Protein AF-0000000066234781 (afdb_homodimer)

Nearest PDB structures (foldseek):
  2a4m-assembly2_B  TM=9.662E-01  e=2.677E-35  Deinococcus radiodurans
  6ncr-assembly3_A  TM=9.501E-01  e=2.831E-29  Chlamydia trachomatis D/UW-3/CX
  6ncr-assembly3_B  TM=9.516E-01  e=2.511E-28  Chlamydia trachomatis D/UW-3/CX
  2g36-assembly1_A-2  TM=9.716E-01  e=1.708E-26  Thermotoga maritima
  8i2j-assembly1_A  TM=8.730E-01  e=7.544E-21  Escherichia coli K-12

Secondary structure (DSSP, 8-state):
-PPEEEEEEE--SS--BHHHIIIIIHHHHHHHHHSSEEEEEEE-HHHHTTTTTT-HHHHHHHHHHHHHHHHHHT--TTTEEEEEGGG-THHHHHHHHHHTTSBHHHHHT-HHHHHHHHHHT-TT--BHHHHTHHHHHHHHHHHTT-SEEE--GGGHHHHHHHHHHHHHHHHHHTS--S---EEE--TT--S-PPPTTS-SS--TTTT---BTT--HHHHHHHHHT----TT--STTS----TT-HHHHHHHHH---HHHHHHHHHHHHHS---HHHHHHHHHHHHHHHHHHHHHHHHHHHTTHHHHHHHHHHHHHHHHHHHHHHHHHHHHHHT---STTT-/-PPEEEEEEE--SS--BHHHIIIIIHHHHHHHHHSSEEEEEEE-HHHHTTTTTT-HHHHHHHHHHHHHHHHHHT--TTTEEEEEGGG-THHHHHHHHHHTTSBHHHHHT-HHHHHHHHHHT-TT--BHHHHTHHHHHHHHHHHTT-SEEE--GGGHHHHHHHHHHHHHHHHHHTS--S---EEE--TT--S-PPPTTS-SS--TTTT---BTT--HHHHHHHHHT----TT--STTS----TT-HHHHHHHHH---HHHHHHHHHHHHHS---HHHHHHHHHHHHHHHHHHHHHHHHHHHTTHHHHHHHHHHHHHHHHHHHHHHHHHHHHHHT---STTT-

Structure (mmCIF, N/CA/C/O backbone):
data_AF-0000000066234781-model_v1
#
loop_
_entity.id
_entity.type
_entity.pdbx_description
1 polymer 'Tryptophan--tRNA ligase'
#
loop_
_atom_site.group_PDB
_atom_site.id
_atom_site.type_symbol
_atom_site.label_atom_id
_atom_site.label_alt_id
_atom_site.label_comp_id
_atom_site.label_asym_id
_atom_site.label_entity_id
_atom_site.label_seq_id
_atom_site.pdbx_PDB_ins_code
_atom_site.Cartn_x
_atom_site.Cartn_y
_atom_site.Cartn_z
_atom_site.occupancy
_atom_site.B_iso_or_equiv
_atom_site.auth_seq_id
_atom_site.auth_comp_id
_atom_site.auth_asym_id
_atom_site.auth_atom_id
_atom_site.pdbx_PDB_model_num
ATOM 1 N N . MET A 1 1 ? 27.078 -23.547 5.762 1 50.25 1 MET A N 1
ATOM 2 C CA . MET A 1 1 ? 26.906 -22.266 5.082 1 50.25 1 MET A CA 1
ATOM 3 C C . MET A 1 1 ? 25.453 -21.812 5.125 1 50.25 1 MET A C 1
ATOM 5 O O . MET A 1 1 ? 24.547 -22.641 5.211 1 50.25 1 MET A O 1
ATOM 9 N N . ALA A 1 2 ? 25.109 -20.609 5.211 1 68.81 2 ALA A N 1
ATOM 10 C CA . ALA A 1 2 ? 23.734 -20.125 5.32 1 68.81 2 ALA A CA 1
ATOM 11 C C . ALA A 1 2 ? 22.938 -20.469 4.059 1 68.81 2 ALA A C 1
ATOM 13 O O . ALA A 1 2 ? 23.406 -20.25 2.941 1 68.81 2 ALA A O 1
ATOM 14 N N . LYS A 1 3 ? 21.859 -21.234 4.184 1 88.25 3 LYS A N 1
ATOM 15 C CA . LYS A 1 3 ? 21.016 -21.625 3.055 1 88.25 3 LYS A CA 1
ATOM 16 C C . LYS A 1 3 ? 20.547 -20.406 2.264 1 88.25 3 LYS A C 1
ATOM 18 O O . LYS A 1 3 ? 20.281 -19.359 2.842 1 88.25 3 LYS A O 1
ATOM 23 N N . GLU A 1 4 ? 20.609 -20.672 0.911 1 95.69 4 GLU A N 1
ATOM 24 C CA . GLU A 1 4 ? 19.969 -19.672 0.074 1 95.69 4 GLU A CA 1
ATOM 25 C C . GLU A 1 4 ? 18.453 -19.641 0.309 1 95.69 4 GLU A C 1
ATOM 27 O O . GLU A 1 4 ? 17.859 -20.656 0.686 1 95.69 4 GLU A O 1
ATOM 32 N N . ILE A 1 5 ? 17.875 -18.5 0.229 1 98.44 5 ILE A N 1
ATOM 33 C CA . ILE A 1 5 ? 16.453 -18.344 0.484 1 98.44 5 ILE A CA 1
ATOM 34 C C . ILE A 1 5 ? 15.703 -18.188 -0.838 1 98.44 5 ILE A C 1
ATOM 36 O O . ILE A 1 5 ? 16.031 -17.312 -1.642 1 98.44 5 ILE A O 1
ATOM 40 N N . ILE A 1 6 ? 14.719 -19.047 -1.061 1 98 6 ILE A N 1
ATOM 41 C CA . ILE A 1 6 ? 13.93 -19.031 -2.287 1 98 6 ILE A CA 1
ATOM 42 C C . ILE A 1 6 ? 12.531 -18.469 -1.993 1 98 6 ILE A C 1
ATOM 44 O O . ILE A 1 6 ? 11.938 -18.797 -0.966 1 98 6 ILE A O 1
ATOM 48 N N . LEU A 1 7 ? 12.086 -17.594 -2.828 1 98.56 7 LEU A N 1
ATOM 49 C CA . LEU A 1 7 ? 10.68 -17.234 -2.877 1 98.56 7 LEU A CA 1
ATOM 50 C C . LEU A 1 7 ? 10.086 -17.531 -4.254 1 98.56 7 LEU A C 1
ATOM 52 O O . LEU A 1 7 ? 10.664 -17.156 -5.273 1 98.56 7 LEU A O 1
ATOM 56 N N . THR A 1 8 ? 9.047 -18.188 -4.305 1 97.56 8 THR A N 1
ATOM 57 C CA . THR A 1 8 ? 8.266 -18.469 -5.508 1 97.56 8 THR A CA 1
ATOM 58 C C . THR A 1 8 ? 6.781 -18.578 -5.18 1 97.56 8 THR A C 1
ATOM 60 O O . THR A 1 8 ? 6.387 -18.469 -4.02 1 97.56 8 THR A O 1
ATOM 63 N N . GLY A 1 9 ? 5.949 -18.656 -6.145 1 97.12 9 GLY A N 1
ATOM 64 C CA . GLY A 1 9 ? 4.523 -18.734 -5.863 1 97.12 9 GLY A CA 1
ATOM 65 C C . GLY A 1 9 ? 3.66 -18.594 -7.102 1 97.12 9 GLY A C 1
ATOM 66 O O . GLY A 1 9 ? 4.172 -18.547 -8.219 1 97.12 9 GLY A O 1
ATOM 67 N N . ASP A 1 10 ? 2.365 -18.656 -6.938 1 97.31 10 ASP A N 1
ATOM 68 C CA . ASP A 1 10 ? 1.364 -18.531 -7.992 1 97.31 10 ASP A CA 1
ATOM 69 C C . ASP A 1 10 ? 0.168 -17.703 -7.52 1 97.31 10 ASP A C 1
ATOM 71 O O . ASP A 1 10 ? -0.161 -17.703 -6.332 1 97.31 10 ASP A O 1
ATOM 75 N N . ARG A 1 11 ? -0.404 -16.969 -8.414 1 96.81 11 ARG A N 1
ATOM 76 C CA . ARG A 1 11 ? -1.717 -16.391 -8.156 1 96.81 11 ARG A CA 1
ATOM 77 C C . ARG A 1 11 ? -2.801 -17.453 -8.164 1 96.81 11 ARG A C 1
ATOM 79 O O . ARG A 1 11 ? -2.803 -18.328 -9.031 1 96.81 11 ARG A O 1
ATOM 86 N N . PRO A 1 12 ? -3.688 -17.422 -7.207 1 97.44 12 PRO A N 1
ATOM 87 C CA . PRO A 1 12 ? -4.777 -18.391 -7.191 1 97.44 12 PRO A CA 1
ATOM 88 C C . PRO A 1 12 ? -5.945 -18 -8.086 1 97.44 12 PRO A C 1
ATOM 90 O O . PRO A 1 12 ? -6.961 -17.5 -7.598 1 97.44 12 PRO A O 1
ATOM 93 N N . THR A 1 13 ? -5.836 -18.234 -9.352 1 93.62 13 THR A N 1
ATOM 94 C CA . THR A 1 13 ? -6.891 -17.859 -10.281 1 93.62 13 THR A CA 1
ATOM 95 C C . THR A 1 13 ? -7.535 -19.109 -10.898 1 93.62 13 THR A C 1
ATOM 97 O O . THR A 1 13 ? -8.32 -19 -11.836 1 93.62 13 THR A O 1
ATOM 100 N N . GLY A 1 14 ? -7.184 -20.25 -10.414 1 92.25 14 GLY A N 1
ATOM 101 C CA . GLY A 1 14 ? -7.703 -21.531 -10.867 1 92.25 14 GLY A CA 1
ATOM 102 C C . GLY A 1 14 ? -6.773 -22.703 -10.57 1 92.25 14 GLY A C 1
ATOM 103 O O . GLY A 1 14 ? -5.688 -22.5 -10.016 1 92.25 14 GLY A O 1
ATOM 104 N N . LYS A 1 15 ? -7.191 -23.875 -10.992 1 95 15 LYS A N 1
ATOM 105 C CA . LYS A 1 15 ? -6.367 -25.078 -10.859 1 95 15 LYS A CA 1
ATOM 106 C C . LYS A 1 15 ? -5.082 -24.953 -11.672 1 95 15 LYS A C 1
ATOM 108 O O . LYS A 1 15 ? -5.074 -24.328 -12.734 1 95 15 LYS A O 1
ATOM 113 N N . LEU A 1 16 ? -4.094 -25.531 -11.117 1 96.75 16 LEU A N 1
ATOM 114 C CA . LEU A 1 16 ? -2.84 -25.547 -11.867 1 96.75 16 LEU A CA 1
ATOM 115 C C . LEU A 1 16 ? -2.83 -26.672 -12.891 1 96.75 16 LEU A C 1
ATOM 117 O O . LEU A 1 16 ? -3.439 -27.719 -12.672 1 96.75 16 LEU A O 1
ATOM 121 N N . HIS A 1 17 ? -2.273 -26.406 -14 1 96.25 17 HIS A N 1
ATOM 122 C CA . HIS A 1 17 ? -2.24 -27.375 -15.094 1 96.25 17 HIS A CA 1
ATOM 123 C C . HIS A 1 17 ? -0.82 -27.875 -15.344 1 96.25 17 HIS A C 1
ATOM 125 O O . HIS A 1 17 ? 0.113 -27.484 -14.641 1 96.25 17 HIS A O 1
ATOM 131 N N . ILE A 1 18 ? -0.655 -28.734 -16.297 1 95.12 18 ILE A N 1
ATOM 132 C CA . ILE A 1 18 ? 0.6 -29.438 -16.578 1 95.12 18 ILE A CA 1
ATOM 133 C C . ILE A 1 18 ? 1.666 -28.438 -17 1 95.12 18 ILE A C 1
ATOM 135 O O . ILE A 1 18 ? 2.861 -28.656 -16.797 1 95.12 18 ILE A O 1
ATOM 139 N N . GLY A 1 19 ? 1.246 -27.281 -17.609 1 92.5 19 GLY A N 1
ATOM 140 C CA . GLY A 1 19 ? 2.188 -26.219 -17.906 1 92.5 19 GLY A CA 1
ATOM 141 C C . GLY A 1 19 ? 2.859 -25.656 -16.656 1 92.5 19 GLY A C 1
ATOM 142 O O . GLY A 1 19 ? 4.07 -25.438 -16.656 1 92.5 19 GLY A O 1
ATOM 143 N N . HIS A 1 20 ? 2.102 -25.422 -15.602 1 94.12 20 HIS A N 1
ATOM 144 C CA . HIS A 1 20 ? 2.672 -25 -14.328 1 94.12 20 HIS A CA 1
ATOM 145 C C . HIS A 1 20 ? 3.627 -26.062 -13.781 1 94.12 20 HIS A C 1
ATOM 147 O O . HIS A 1 20 ? 4.68 -25.734 -13.234 1 94.12 20 HIS A O 1
ATOM 153 N N . TYR A 1 21 ? 3.207 -27.25 -13.969 1 95.19 21 TYR A N 1
ATOM 154 C CA . TYR A 1 21 ? 3.957 -28.375 -13.43 1 95.19 21 TYR A CA 1
ATOM 155 C C . TYR A 1 21 ? 5.359 -28.438 -14.023 1 95.19 21 TYR A C 1
ATOM 157 O O . TYR A 1 21 ? 6.352 -28.406 -13.297 1 95.19 21 TYR A O 1
ATOM 165 N N . VAL A 1 22 ? 5.418 -28.453 -15.289 1 92.06 22 VAL A N 1
ATOM 166 C CA . VAL A 1 22 ? 6.695 -28.609 -15.984 1 92.06 22 VAL A CA 1
ATOM 167 C C . VAL A 1 22 ? 7.48 -27.297 -15.898 1 92.06 22 VAL A C 1
ATOM 169 O O . VAL A 1 22 ? 8.711 -27.312 -15.852 1 92.06 22 VAL A O 1
ATOM 172 N N . GLY A 1 23 ? 6.777 -26.203 -15.828 1 90.44 23 GLY A N 1
ATOM 173 C CA . GLY A 1 23 ? 7.426 -24.9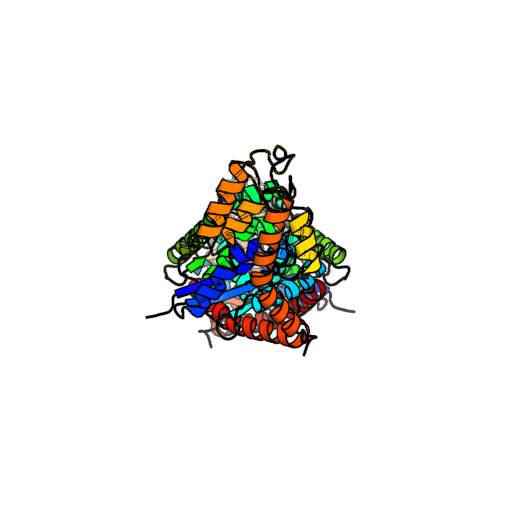06 -15.867 1 90.44 23 GLY A CA 1
ATOM 174 C C . GLY A 1 23 ? 7.992 -24.484 -14.531 1 90.44 23 GLY A C 1
ATOM 175 O O . GLY A 1 23 ? 8.961 -23.719 -14.477 1 90.44 23 GLY A O 1
ATOM 176 N N . SER A 1 24 ? 7.383 -24.969 -13.43 1 93.31 24 SER A N 1
ATOM 177 C CA . SER A 1 24 ? 7.805 -24.375 -12.164 1 93.31 24 SER A CA 1
ATOM 178 C C . SER A 1 24 ? 7.664 -25.375 -11.023 1 93.31 24 SER A C 1
ATOM 180 O O . SER A 1 24 ? 8.586 -25.531 -10.211 1 93.31 24 SER A O 1
ATOM 182 N N . LEU A 1 25 ? 6.605 -26.094 -10.906 1 96.44 25 LEU A N 1
ATOM 183 C CA . LEU A 1 25 ? 6.266 -26.859 -9.719 1 96.44 25 LEU A CA 1
ATOM 184 C C . LEU A 1 25 ? 7.25 -28.016 -9.523 1 96.44 25 LEU A C 1
ATOM 186 O O . LEU A 1 25 ? 7.68 -28.281 -8.398 1 96.44 25 LEU A O 1
ATOM 190 N N . LYS A 1 26 ? 7.562 -28.719 -10.617 1 94.19 26 LYS A N 1
ATOM 191 C CA . LYS A 1 26 ? 8.531 -29.812 -10.523 1 94.19 26 LYS A CA 1
ATOM 192 C C . LYS A 1 26 ? 9.859 -29.328 -9.945 1 94.19 26 LYS A C 1
ATOM 194 O O . LYS A 1 26 ? 10.477 -30 -9.125 1 94.19 26 LYS A O 1
ATOM 199 N N . ASN A 1 27 ? 10.242 -28.203 -10.414 1 93.69 27 ASN A N 1
ATOM 200 C CA . ASN A 1 27 ? 11.492 -27.609 -9.945 1 93.69 27 ASN A CA 1
ATOM 201 C C . ASN A 1 27 ? 11.414 -27.219 -8.469 1 93.69 27 ASN A C 1
ATOM 203 O O . ASN A 1 27 ? 12.398 -27.375 -7.734 1 93.69 27 ASN A O 1
ATOM 207 N N . ARG A 1 28 ? 10.305 -26.703 -8.008 1 96.5 28 ARG A N 1
ATOM 208 C CA . ARG A 1 28 ? 10.133 -26.359 -6.602 1 96.5 28 ARG A CA 1
ATOM 209 C C . ARG A 1 28 ? 10.359 -27.578 -5.711 1 96.5 28 ARG A C 1
ATOM 211 O O . ARG A 1 28 ? 11.008 -27.484 -4.668 1 96.5 28 ARG A O 1
ATOM 218 N N . VAL A 1 29 ? 9.805 -28.703 -6.148 1 97.25 29 VAL A N 1
ATOM 219 C CA . VAL A 1 29 ? 9.953 -29.938 -5.395 1 97.25 29 VAL A CA 1
ATOM 220 C C . VAL A 1 29 ? 11.422 -30.359 -5.363 1 97.25 29 VAL A C 1
ATOM 222 O O . VAL A 1 29 ? 11.938 -30.75 -4.312 1 97.25 29 VAL A O 1
ATOM 225 N N . GLN A 1 30 ? 12.102 -30.25 -6.523 1 95.5 30 GLN A N 1
ATOM 226 C CA . GLN A 1 30 ? 13.516 -30.609 -6.598 1 95.5 30 GLN A CA 1
ATOM 227 C C . GLN A 1 30 ? 14.352 -29.719 -5.676 1 95.5 30 GLN A C 1
ATOM 229 O O . GLN A 1 30 ? 15.219 -30.203 -4.953 1 95.5 30 GLN A O 1
ATOM 234 N N . LEU A 1 31 ? 14.078 -28.453 -5.668 1 95.06 31 LEU A N 1
ATOM 235 C CA . LEU A 1 31 ? 14.844 -27.5 -4.875 1 95.06 31 LEU A CA 1
ATOM 236 C C . LEU A 1 31 ? 14.648 -27.75 -3.383 1 95.06 31 LEU A C 1
ATOM 238 O O . LEU A 1 31 ? 15.602 -27.719 -2.611 1 95.06 31 LEU A O 1
ATOM 242 N N . GLN A 1 32 ? 13.367 -27.969 -2.941 1 96.31 32 GLN A N 1
ATOM 243 C CA . GLN A 1 32 ? 13.133 -28.219 -1.524 1 96.31 32 GLN A CA 1
ATOM 244 C C . GLN A 1 32 ? 13.836 -29.5 -1.069 1 96.31 32 GLN A C 1
ATOM 246 O O . GLN A 1 32 ? 14.266 -29.609 0.081 1 96.31 32 GLN A O 1
ATOM 251 N N . ASN A 1 33 ? 13.992 -30.5 -1.95 1 96.94 33 ASN A N 1
ATOM 252 C CA . ASN A 1 33 ? 14.57 -31.797 -1.601 1 96.94 33 ASN A CA 1
ATOM 253 C C . ASN A 1 33 ? 16.094 -31.75 -1.645 1 96.94 33 ASN A C 1
ATOM 255 O O . ASN A 1 33 ? 16.766 -32.656 -1.134 1 96.94 33 ASN A O 1
ATOM 259 N N . SER A 1 34 ? 16.656 -30.75 -2.311 1 95.56 34 SER A N 1
ATOM 260 C CA . SER A 1 34 ? 18.109 -30.609 -2.346 1 95.56 34 SER A CA 1
ATOM 261 C C . SER A 1 34 ? 18.672 -30.328 -0.958 1 95.56 34 SER A C 1
ATOM 263 O O . SER A 1 34 ? 19.844 -30.625 -0.682 1 95.56 34 SER A O 1
ATOM 265 N N . GLY A 1 35 ? 17.906 -29.656 -0.086 1 93.75 35 GLY A N 1
ATOM 266 C CA . GLY A 1 35 ? 18.328 -29.281 1.249 1 93.75 35 GLY A CA 1
ATOM 267 C C . GLY A 1 35 ? 19.188 -28.031 1.267 1 93.75 35 GLY A C 1
ATOM 268 O O . GLY A 1 35 ? 19.578 -27.547 2.334 1 93.75 35 GLY A O 1
ATOM 269 N N . ASP A 1 36 ? 19.344 -27.453 0.134 1 94.62 36 ASP A N 1
ATOM 270 C CA . ASP A 1 36 ? 20.25 -26.328 -0.003 1 94.62 36 ASP A CA 1
ATOM 271 C C . ASP A 1 36 ? 19.516 -25 0.201 1 94.62 36 ASP A C 1
ATOM 273 O O . ASP A 1 36 ? 20.141 -23.953 0.389 1 94.62 36 ASP A O 1
ATOM 277 N N . TYR A 1 37 ? 18.203 -25.125 0.242 1 96.56 37 TYR A N 1
ATOM 278 C CA . TYR A 1 37 ? 17.438 -23.891 0.219 1 96.56 37 TYR A CA 1
ATOM 279 C C . TYR A 1 37 ? 16.422 -23.859 1.364 1 96.56 37 TYR A C 1
ATOM 281 O O . TYR A 1 37 ? 15.914 -24.906 1.782 1 96.56 37 TYR A O 1
ATOM 289 N N . ARG A 1 38 ? 16.25 -22.688 2.004 1 97.56 38 ARG A N 1
ATOM 290 C CA . ARG A 1 38 ? 15.023 -22.359 2.715 1 97.56 38 ARG A CA 1
ATOM 291 C C . ARG A 1 38 ? 13.961 -21.828 1.756 1 97.56 38 ARG A C 1
ATOM 293 O O . ARG A 1 38 ? 14.148 -20.797 1.128 1 97.56 38 ARG A O 1
ATOM 300 N N . SER A 1 39 ? 12.859 -22.516 1.641 1 98.12 39 SER A N 1
ATOM 301 C CA . SER A 1 39 ? 11.922 -22.219 0.562 1 98.12 39 SER A CA 1
ATOM 302 C C . SER A 1 39 ? 10.625 -21.625 1.104 1 98.12 39 SER A C 1
ATOM 304 O O . SER A 1 39 ? 10.016 -22.203 2.014 1 98.12 39 SER A O 1
ATOM 306 N N . PHE A 1 40 ? 10.25 -20.516 0.586 1 98.81 40 PHE A N 1
ATOM 307 C CA . PHE A 1 40 ? 8.93 -19.938 0.758 1 98.81 40 PHE A CA 1
ATOM 308 C C . PHE A 1 40 ? 8.117 -20.047 -0.528 1 98.81 40 PHE A C 1
ATOM 310 O O . PHE A 1 40 ? 8.57 -19.625 -1.593 1 98.81 40 PHE A O 1
ATOM 317 N N . ILE A 1 41 ? 6.984 -20.625 -0.488 1 98.81 41 ILE A N 1
ATOM 318 C CA . ILE A 1 41 ? 6.074 -20.781 -1.618 1 98.81 41 ILE A CA 1
ATOM 319 C C . ILE A 1 41 ? 4.75 -20.078 -1.316 1 98.81 41 ILE A C 1
ATOM 321 O O . ILE A 1 41 ? 3.984 -20.516 -0.459 1 98.81 41 ILE A O 1
ATOM 325 N N . MET A 1 42 ? 4.48 -19.062 -2.07 1 98.81 42 MET A N 1
ATOM 326 C CA . MET A 1 42 ? 3.402 -18.141 -1.721 1 98.81 42 MET A CA 1
ATOM 327 C C . MET A 1 42 ? 2.207 -18.312 -2.646 1 98.81 42 MET A C 1
ATOM 329 O O . MET A 1 42 ? 2.367 -18.422 -3.865 1 98.81 42 MET A O 1
ATOM 333 N N . ILE A 1 43 ? 1.044 -18.484 -2.066 1 98.75 43 ILE A N 1
ATOM 334 C CA . ILE A 1 43 ? -0.187 -18.266 -2.818 1 98.75 43 ILE A CA 1
ATOM 335 C C . ILE A 1 43 ? -0.545 -16.781 -2.795 1 98.75 43 ILE A C 1
ATOM 337 O O . ILE A 1 43 ? -0.918 -16.234 -1.75 1 98.75 43 ILE A O 1
ATOM 341 N N . ALA A 1 44 ? -0.396 -16.141 -3.93 1 98.5 44 ALA A N 1
ATOM 342 C CA . ALA A 1 44 ? -0.445 -14.68 -4.039 1 98.5 44 ALA A CA 1
ATOM 343 C C . ALA A 1 44 ? -1.875 -14.195 -4.262 1 98.5 44 ALA A C 1
ATOM 345 O O . ALA A 1 44 ? -2.178 -13.578 -5.289 1 98.5 44 ALA A O 1
ATOM 346 N N . ASP A 1 45 ? -2.734 -14.43 -3.262 1 98.06 45 ASP A N 1
ATOM 347 C CA . ASP A 1 45 ? -4.152 -14.094 -3.365 1 98.06 45 ASP A CA 1
ATOM 348 C C . ASP A 1 45 ? -4.359 -12.586 -3.449 1 98.06 45 ASP A C 1
ATOM 350 O O . ASP A 1 45 ? -5.242 -12.109 -4.168 1 98.06 45 ASP A O 1
ATOM 354 N N . GLN A 1 46 ? -3.578 -11.797 -2.771 1 97.38 46 GLN A N 1
ATOM 355 C CA . GLN A 1 46 ? -3.697 -10.344 -2.854 1 97.38 46 GLN A CA 1
ATOM 356 C C . GLN A 1 46 ? -3.381 -9.844 -4.258 1 97.38 46 GLN A C 1
ATOM 358 O O . GLN A 1 46 ? -4.055 -8.945 -4.773 1 97.38 46 GLN A O 1
ATOM 363 N N . GLN A 1 47 ? -2.307 -10.352 -4.789 1 97.25 47 GLN A N 1
ATOM 364 C CA . GLN A 1 47 ? -1.99 -9.977 -6.16 1 97.25 47 GLN A CA 1
ATOM 365 C C . GLN A 1 47 ? -3.117 -10.359 -7.113 1 97.25 47 GLN A C 1
ATOM 367 O O . GLN A 1 47 ? -3.412 -9.633 -8.062 1 97.25 47 GLN A O 1
ATOM 372 N N . ALA A 1 48 ? -3.717 -11.562 -6.926 1 96.62 48 ALA A N 1
ATOM 373 C CA . ALA A 1 48 ? -4.82 -12.016 -7.773 1 96.62 48 ALA A CA 1
ATOM 374 C C . ALA A 1 48 ? -5.996 -11.039 -7.707 1 96.62 48 ALA A C 1
ATOM 376 O O . ALA A 1 48 ? -6.719 -10.867 -8.688 1 96.62 48 ALA A O 1
ATOM 377 N N . LEU A 1 49 ? -6.145 -10.359 -6.598 1 95.56 49 LEU A N 1
ATOM 378 C CA . LEU A 1 49 ? -7.258 -9.438 -6.395 1 95.56 49 LEU A CA 1
ATOM 379 C C . LEU A 1 49 ? -7.078 -8.18 -7.238 1 95.56 49 LEU A C 1
ATOM 381 O O . LEU A 1 49 ? -8.031 -7.434 -7.453 1 95.56 49 LEU A O 1
ATOM 385 N N . THR A 1 50 ? -5.828 -7.852 -7.727 1 93.75 50 THR A N 1
ATOM 386 C CA . THR A 1 50 ? -5.559 -6.625 -8.469 1 93.75 50 THR A CA 1
ATOM 387 C C . THR A 1 50 ? -6.344 -6.598 -9.781 1 93.75 50 THR A C 1
ATOM 389 O O . THR A 1 50 ? -6.664 -5.527 -10.297 1 93.75 50 THR A O 1
ATOM 392 N N . ASP A 1 51 ? -6.688 -7.773 -10.32 1 89.12 51 ASP A N 1
ATOM 393 C CA . ASP A 1 51 ? -7.473 -7.801 -11.547 1 89.12 51 ASP A CA 1
ATOM 394 C C . ASP A 1 51 ? -8.727 -8.656 -11.383 1 89.12 51 ASP A C 1
ATOM 396 O O . ASP A 1 51 ? -9.398 -8.984 -12.359 1 89.12 51 ASP A O 1
ATOM 400 N N . ASN A 1 52 ? -9.023 -9.125 -10.117 1 90.56 52 ASN A N 1
ATOM 401 C CA . ASN A 1 52 ? -10.227 -9.891 -9.82 1 90.56 52 ASN A CA 1
ATOM 402 C C . ASN A 1 52 ? -10.961 -9.328 -8.609 1 90.56 52 ASN A C 1
ATOM 404 O O . ASN A 1 52 ? -11.578 -10.07 -7.844 1 90.56 52 ASN A O 1
ATOM 408 N N . ALA A 1 53 ? -10.773 -8.086 -8.375 1 87.62 53 ALA A N 1
ATOM 409 C CA . ALA A 1 53 ? -11.359 -7.457 -7.195 1 87.62 53 ALA A CA 1
ATOM 410 C C . ALA A 1 53 ? -12.867 -7.656 -7.152 1 87.62 53 ALA A C 1
ATOM 412 O O . ALA A 1 53 ? -13.461 -7.727 -6.074 1 87.62 53 ALA A O 1
ATOM 413 N N . ARG A 1 54 ? -13.531 -7.824 -8.242 1 89.75 54 ARG A N 1
ATOM 414 C CA . ARG A 1 54 ? -14.984 -7.93 -8.312 1 89.75 54 ARG A CA 1
ATOM 415 C C . ARG A 1 54 ? -15.438 -9.383 -8.242 1 89.75 54 ARG A C 1
ATOM 417 O O . ARG A 1 54 ? -16.641 -9.672 -8.328 1 89.75 54 ARG A O 1
ATOM 424 N N . ASN A 1 55 ? -14.492 -10.234 -8.094 1 90.56 55 ASN A N 1
ATOM 425 C CA . ASN A 1 55 ? -14.797 -11.664 -7.996 1 90.56 55 ASN A CA 1
ATOM 426 C C . ASN A 1 55 ? -13.984 -12.336 -6.895 1 90.56 55 ASN A C 1
ATOM 428 O O . ASN A 1 55 ? -13.25 -13.297 -7.156 1 90.56 55 ASN A O 1
ATOM 432 N N . PRO A 1 56 ? -14.195 -11.875 -5.695 1 89.06 56 PRO A N 1
ATOM 433 C CA . PRO A 1 56 ? -13.375 -12.406 -4.598 1 89.06 56 PRO A CA 1
ATOM 434 C C . PRO A 1 56 ? -13.641 -13.891 -4.336 1 89.06 56 PRO A C 1
ATOM 436 O O . PRO A 1 56 ? -12.75 -14.609 -3.883 1 89.06 56 PRO A O 1
ATOM 439 N N . GLU A 1 57 ? -14.805 -14.336 -4.625 1 90.88 57 GLU A N 1
ATOM 440 C CA . GLU A 1 57 ? -15.141 -15.742 -4.438 1 90.88 57 GLU A CA 1
ATOM 441 C C . GLU A 1 57 ? -14.273 -16.641 -5.312 1 90.88 57 GLU A C 1
ATOM 443 O O . GLU A 1 57 ? -13.883 -17.734 -4.898 1 90.88 57 GLU A O 1
ATOM 448 N N . LYS A 1 58 ? -14.031 -16.141 -6.512 1 93.12 58 LYS A N 1
ATOM 449 C CA . LYS A 1 58 ? -13.141 -16.875 -7.406 1 93.12 58 LYS A CA 1
ATOM 450 C C . LYS A 1 58 ? -11.766 -17.078 -6.77 1 93.12 58 LYS A C 1
ATOM 452 O O . LYS A 1 58 ? -11.195 -18.172 -6.848 1 93.12 58 LYS A O 1
ATOM 457 N N . ILE A 1 59 ? -11.234 -16.078 -6.113 1 93.12 59 ILE A N 1
ATOM 458 C CA . ILE A 1 59 ? -9.914 -16.125 -5.5 1 93.12 59 ILE A CA 1
ATOM 459 C C . ILE A 1 59 ? -9.93 -17.109 -4.324 1 93.12 59 ILE A C 1
ATOM 461 O O . ILE A 1 59 ? -9.016 -17.922 -4.18 1 93.12 59 ILE A O 1
ATOM 465 N N . ARG A 1 60 ? -10.961 -17.078 -3.562 1 91.69 60 ARG A N 1
ATOM 466 C CA . ARG A 1 60 ? -11.07 -17.953 -2.41 1 91.69 60 ARG A CA 1
ATOM 467 C C . ARG A 1 60 ? -11.133 -19.422 -2.846 1 91.69 60 ARG A C 1
ATOM 469 O O . ARG A 1 60 ? -10.43 -20.266 -2.291 1 91.69 60 ARG A O 1
ATOM 476 N N . ASN A 1 61 ? -11.938 -19.688 -3.816 1 93.81 61 ASN A N 1
ATOM 477 C CA . ASN A 1 61 ? -12.07 -21.047 -4.332 1 93.81 61 ASN A CA 1
ATOM 478 C C . ASN A 1 61 ? -10.781 -21.531 -4.977 1 93.81 61 ASN A C 1
ATOM 480 O O . ASN A 1 61 ? -10.422 -22.703 -4.852 1 93.81 61 ASN A O 1
ATOM 484 N N . SER A 1 62 ? -10.172 -20.609 -5.617 1 96.88 62 SER A N 1
ATOM 485 C CA . SER A 1 62 ? -8.938 -20.969 -6.305 1 96.88 62 SER A CA 1
ATOM 486 C C . SER A 1 62 ? -7.797 -21.188 -5.316 1 96.88 62 SER A C 1
ATOM 488 O O . SER A 1 62 ? -6.871 -21.953 -5.594 1 96.88 62 SER A O 1
ATOM 490 N N . LEU A 1 63 ? -7.879 -20.547 -4.184 1 97.62 63 LEU A N 1
ATOM 491 C CA . LEU A 1 63 ? -6.832 -20.672 -3.18 1 97.62 63 LEU A CA 1
ATOM 492 C C . LEU A 1 63 ? -6.672 -22.125 -2.752 1 97.62 63 LEU A C 1
ATOM 494 O O . LEU A 1 63 ? -5.559 -22.656 -2.748 1 97.62 63 LEU A O 1
ATOM 498 N N . ILE A 1 64 ? -7.758 -22.797 -2.432 1 97 64 ILE A N 1
ATOM 499 C CA . ILE A 1 64 ? -7.719 -24.172 -1.959 1 97 64 ILE A CA 1
ATOM 500 C C . ILE A 1 64 ? -7.254 -25.094 -3.086 1 97 64 ILE A C 1
ATOM 502 O O . ILE A 1 64 ? -6.531 -26.062 -2.846 1 97 64 ILE A O 1
ATOM 506 N N . GLU A 1 65 ? -7.695 -24.797 -4.301 1 97.75 65 GLU A N 1
ATOM 507 C CA . GLU A 1 65 ? -7.289 -25.578 -5.457 1 97.75 65 GLU A CA 1
ATOM 508 C C . GLU A 1 65 ? -5.773 -25.531 -5.652 1 97.75 65 GLU A C 1
ATOM 510 O O . GLU A 1 65 ? -5.141 -26.562 -5.887 1 97.75 65 GLU A O 1
ATOM 515 N N . VAL A 1 66 ? -5.199 -24.344 -5.539 1 98.62 66 VAL A N 1
ATOM 516 C CA . VAL A 1 66 ? -3.76 -24.188 -5.711 1 98.62 66 VAL A CA 1
ATOM 517 C C . VAL A 1 66 ? -3.02 -24.875 -4.574 1 98.62 66 VAL A C 1
ATOM 519 O O . VAL A 1 66 ? -2.012 -25.562 -4.801 1 98.62 66 VAL A O 1
ATOM 522 N N . ALA A 1 67 ? -3.547 -24.734 -3.355 1 98.75 67 ALA A N 1
ATOM 523 C CA . ALA A 1 67 ? -2.938 -25.406 -2.213 1 98.75 67 ALA A CA 1
ATOM 524 C C . ALA A 1 67 ? -2.916 -26.922 -2.418 1 98.75 67 ALA A C 1
ATOM 526 O O . ALA A 1 67 ? -1.895 -27.578 -2.184 1 98.75 67 ALA A O 1
ATOM 527 N N . LEU A 1 68 ? -4.047 -27.453 -2.852 1 98.62 68 LEU A N 1
ATOM 528 C CA . LEU A 1 68 ? -4.145 -28.891 -3.117 1 98.62 68 LEU A CA 1
ATOM 529 C C . LEU A 1 68 ? -3.152 -29.297 -4.199 1 98.62 68 LEU A C 1
ATOM 531 O O . LEU A 1 68 ? -2.506 -30.344 -4.086 1 98.62 68 LEU A O 1
ATOM 535 N N . ASP A 1 69 ? -3.021 -28.5 -5.211 1 98.75 69 ASP A N 1
ATOM 536 C CA . ASP A 1 69 ? -2.088 -28.812 -6.293 1 98.75 69 ASP A CA 1
ATOM 537 C C . ASP A 1 69 ? -0.644 -28.766 -5.797 1 98.75 69 ASP A C 1
ATOM 539 O O . ASP A 1 69 ? 0.173 -29.609 -6.172 1 98.75 69 ASP A O 1
ATOM 543 N N . TYR A 1 70 ? -0.263 -27.734 -4.957 1 98.81 70 TYR A N 1
ATOM 544 C CA . TYR A 1 70 ? 1.061 -27.672 -4.348 1 98.81 70 TYR A CA 1
ATOM 545 C C . TYR A 1 70 ? 1.391 -28.953 -3.607 1 98.81 70 TYR A C 1
ATOM 547 O O . TYR A 1 70 ? 2.436 -29.562 -3.846 1 98.81 70 TYR A O 1
ATOM 555 N N . LEU A 1 71 ? 0.468 -29.359 -2.76 1 98.81 71 LEU A N 1
ATOM 556 C CA . LEU A 1 71 ? 0.689 -30.547 -1.95 1 98.81 71 LEU A CA 1
ATOM 557 C C . LEU A 1 71 ? 0.729 -31.797 -2.822 1 98.81 71 LEU A C 1
ATOM 559 O O . LEU A 1 71 ? 1.555 -32.688 -2.604 1 98.81 71 LEU A O 1
ATOM 563 N N . ALA A 1 72 ? -0.112 -31.859 -3.814 1 98.69 72 ALA A N 1
ATOM 564 C CA . ALA A 1 72 ? -0.26 -33 -4.691 1 98.69 72 ALA A CA 1
ATOM 565 C C . ALA A 1 72 ? 1.023 -33.281 -5.477 1 98.69 72 ALA A C 1
ATOM 567 O O . ALA A 1 72 ? 1.388 -34.438 -5.719 1 98.69 72 ALA A O 1
ATOM 568 N N . VAL A 1 73 ? 1.71 -32.219 -5.922 1 98.56 73 VAL A N 1
ATOM 569 C CA . VAL A 1 73 ? 2.895 -32.406 -6.754 1 98.56 73 VAL A CA 1
ATOM 570 C C . VAL A 1 73 ? 4.082 -32.812 -5.887 1 98.56 73 VAL A C 1
ATOM 572 O O . VAL A 1 73 ? 5.129 -33.219 -6.402 1 98.56 73 VAL A O 1
ATOM 575 N N . GLY A 1 74 ? 3.977 -32.625 -4.578 1 98.44 74 GLY A N 1
ATOM 576 C CA . GLY A 1 74 ? 5.023 -33.156 -3.701 1 98.44 74 GLY A CA 1
ATOM 577 C C . GLY A 1 74 ? 5.664 -32.062 -2.854 1 98.44 74 GLY A C 1
ATOM 578 O O . GLY A 1 74 ? 6.664 -32.312 -2.176 1 98.44 74 GLY A O 1
ATOM 579 N N . ILE A 1 75 ? 5.137 -30.844 -2.854 1 98.62 75 ILE A N 1
ATOM 580 C CA . ILE A 1 75 ? 5.625 -29.812 -1.944 1 98.62 75 ILE A CA 1
ATOM 581 C C . ILE A 1 75 ? 5.277 -30.188 -0.505 1 98.62 75 ILE A C 1
ATOM 583 O O . ILE A 1 75 ? 4.109 -30.422 -0.187 1 98.62 75 ILE A O 1
ATOM 587 N N . ASP A 1 76 ? 6.266 -30.297 0.273 1 98.5 76 ASP A N 1
ATOM 588 C CA . ASP A 1 76 ? 6.148 -30.75 1.655 1 98.5 76 ASP A CA 1
ATOM 589 C C . ASP A 1 76 ? 6.18 -29.562 2.625 1 98.5 76 ASP A C 1
ATOM 591 O O . ASP A 1 76 ? 7.211 -28.906 2.779 1 98.5 76 ASP A O 1
ATOM 595 N N . PRO A 1 77 ? 5.062 -29.344 3.334 1 98.38 77 PRO A N 1
ATOM 596 C CA . PRO A 1 77 ? 5 -28.188 4.246 1 98.38 77 PRO A CA 1
ATOM 597 C C . PRO A 1 77 ? 6.047 -28.266 5.355 1 98.38 77 PRO A C 1
ATOM 599 O O . PRO A 1 77 ? 6.312 -27.266 6.023 1 98.38 77 PRO A O 1
ATOM 602 N N . LEU A 1 78 ? 6.625 -29.359 5.582 1 97.81 78 LEU A N 1
ATOM 603 C CA . LEU A 1 78 ? 7.68 -29.5 6.578 1 97.81 78 LEU A CA 1
ATOM 604 C C . LEU A 1 78 ? 9.023 -29.062 6.008 1 97.81 78 LEU A C 1
ATOM 606 O O . LEU A 1 78 ? 9.961 -28.781 6.758 1 97.81 78 LEU A O 1
ATOM 610 N N . LYS A 1 79 ? 9.133 -29.031 4.707 1 97.81 79 LYS A N 1
ATOM 611 C CA . LYS A 1 79 ? 10.383 -28.656 4.047 1 97.81 79 LYS A CA 1
ATOM 612 C C . LYS A 1 79 ? 10.297 -27.25 3.461 1 97.81 79 LYS A C 1
ATOM 614 O O . LYS A 1 79 ? 11.312 -26.562 3.361 1 97.81 79 LYS A O 1
ATOM 619 N N . SER A 1 80 ? 9.148 -26.859 2.963 1 98.44 80 SER A N 1
ATOM 620 C CA . SER A 1 80 ? 8.883 -25.547 2.369 1 98.44 80 SER A CA 1
ATOM 621 C C . SER A 1 80 ? 7.734 -24.844 3.078 1 98.44 80 SER A C 1
ATOM 623 O O . SER A 1 80 ? 6.727 -25.469 3.414 1 98.44 80 SER A O 1
ATOM 625 N N . THR A 1 81 ? 7.898 -23.578 3.373 1 98.81 81 THR A N 1
ATOM 626 C CA . THR A 1 81 ? 6.832 -22.781 3.982 1 98.81 81 THR A CA 1
ATOM 627 C C . THR A 1 81 ? 5.82 -22.344 2.932 1 98.81 81 THR A C 1
ATOM 629 O O . THR A 1 81 ? 6.148 -21.547 2.043 1 98.81 81 THR A O 1
ATOM 632 N N . ILE A 1 82 ? 4.637 -22.891 2.955 1 98.88 82 ILE A N 1
ATOM 633 C CA . ILE A 1 82 ? 3.545 -22.469 2.086 1 98.88 82 ILE A CA 1
ATOM 634 C C . ILE A 1 82 ? 2.729 -21.375 2.779 1 98.88 82 ILE A C 1
ATOM 636 O O . ILE A 1 82 ? 2.215 -21.594 3.883 1 98.88 82 ILE A O 1
ATOM 640 N N . LEU A 1 83 ? 2.672 -20.25 2.168 1 98.88 83 LEU A N 1
ATOM 641 C CA . LEU A 1 83 ? 2.018 -19.125 2.828 1 98.88 83 LEU A CA 1
ATOM 642 C C . LEU A 1 83 ? 1.012 -18.453 1.898 1 98.88 83 LEU A C 1
ATOM 644 O O . LEU A 1 83 ? 1.081 -18.625 0.679 1 98.88 83 LEU A O 1
ATOM 648 N N . VAL A 1 84 ? 0.045 -17.75 2.498 1 98.81 84 VAL A N 1
ATOM 649 C CA . VAL A 1 84 ? -0.942 -16.953 1.778 1 98.81 84 VAL A CA 1
ATOM 650 C C . VAL A 1 84 ? -0.592 -15.477 1.894 1 98.81 84 VAL A C 1
ATOM 652 O O . VAL A 1 84 ? -0.411 -14.961 2.998 1 98.81 84 VAL A O 1
ATOM 655 N N . GLN A 1 85 ? -0.526 -14.812 0.835 1 98.81 85 GLN A N 1
ATOM 656 C CA . GLN A 1 85 ? -0.018 -13.453 0.73 1 98.81 85 GLN A CA 1
ATOM 657 C C . GLN A 1 85 ? -0.802 -12.5 1.632 1 98.81 85 GLN A C 1
ATOM 659 O O . GLN A 1 85 ? -0.213 -11.727 2.385 1 98.81 85 GLN A O 1
ATOM 664 N N . SER A 1 86 ? -2.133 -12.586 1.612 1 98.31 86 SER A N 1
ATOM 665 C CA . SER A 1 86 ? -2.99 -11.656 2.344 1 98.31 86 SER A CA 1
ATOM 666 C C . SER A 1 86 ? -2.863 -11.859 3.85 1 98.31 86 SER A C 1
ATOM 668 O O . SER A 1 86 ? -3.324 -11.023 4.633 1 98.31 86 SER A O 1
ATOM 670 N N . GLN A 1 87 ? -2.24 -12.938 4.254 1 98.38 87 GLN A N 1
ATOM 671 C CA . GLN A 1 87 ? -2.1 -13.242 5.672 1 98.38 87 GLN A CA 1
ATOM 672 C C . GLN A 1 87 ? -0.795 -12.672 6.227 1 98.38 87 GLN A C 1
ATOM 674 O O . GLN A 1 87 ? -0.483 -12.859 7.406 1 98.38 87 GLN A O 1
ATOM 679 N N . ILE A 1 88 ? -0.05 -11.977 5.441 1 98.69 88 ILE A N 1
ATOM 680 C CA . ILE A 1 88 ? 1.195 -11.32 5.828 1 98.69 88 ILE A CA 1
ATOM 681 C C . ILE A 1 88 ? 1.052 -9.812 5.68 1 98.69 88 ILE A C 1
ATOM 683 O O . ILE A 1 88 ? 1.562 -9.227 4.727 1 98.69 88 ILE A O 1
ATOM 687 N N . PRO A 1 89 ? 0.43 -9.164 6.629 1 98.06 89 PRO A N 1
ATOM 688 C CA . PRO A 1 89 ? 0.125 -7.734 6.5 1 98.06 89 PRO A CA 1
ATOM 689 C C . PRO A 1 89 ? 1.377 -6.875 6.344 1 98.06 89 PRO A C 1
ATOM 691 O O . PRO A 1 89 ? 1.306 -5.766 5.816 1 98.06 89 PRO A O 1
ATOM 694 N N . GLU A 1 90 ? 2.57 -7.371 6.801 1 98.75 90 GLU A N 1
ATOM 695 C CA . GLU A 1 90 ? 3.838 -6.652 6.688 1 98.75 90 GLU A CA 1
ATOM 696 C C . GLU A 1 90 ? 4.137 -6.289 5.238 1 98.75 90 GLU A C 1
ATOM 698 O O . GLU A 1 90 ? 4.777 -5.27 4.969 1 98.75 90 GLU A O 1
ATOM 703 N N . LEU A 1 91 ? 3.625 -7.098 4.273 1 98.88 91 LEU A N 1
ATOM 704 C CA . LEU A 1 91 ? 3.879 -6.883 2.852 1 98.88 91 LEU A CA 1
ATOM 705 C C . LEU A 1 91 ? 3.268 -5.566 2.383 1 98.88 91 LEU A C 1
ATOM 707 O O . LEU A 1 91 ? 3.85 -4.871 1.546 1 98.88 91 LEU A O 1
ATOM 711 N N . ASN A 1 92 ? 2.121 -5.227 2.93 1 98.81 92 ASN A N 1
ATOM 712 C CA . ASN A 1 92 ? 1.446 -3.992 2.541 1 98.81 92 ASN A CA 1
ATOM 713 C C . ASN A 1 92 ? 2.266 -2.762 2.92 1 98.81 92 ASN A C 1
ATOM 715 O O . ASN A 1 92 ? 2.402 -1.831 2.123 1 98.81 92 ASN A O 1
ATOM 719 N N . GLU A 1 93 ? 2.771 -2.725 4.129 1 98.75 93 GLU A N 1
ATOM 720 C CA . GLU A 1 93 ? 3.553 -1.574 4.57 1 98.75 93 GLU A CA 1
ATOM 721 C C . GLU A 1 93 ? 4.855 -1.457 3.785 1 98.75 93 GLU A C 1
ATOM 723 O O . GLU A 1 93 ? 5.254 -0.358 3.395 1 98.75 93 GLU A O 1
ATOM 728 N N . LEU A 1 94 ? 5.551 -2.615 3.562 1 98.88 94 LEU A N 1
ATOM 729 C CA . LEU A 1 94 ? 6.75 -2.592 2.732 1 98.88 94 LEU A CA 1
ATOM 730 C C . LEU A 1 94 ? 6.453 -1.985 1.364 1 98.88 94 LEU A C 1
ATOM 732 O O . LEU A 1 94 ? 7.219 -1.152 0.871 1 98.88 94 LEU A O 1
ATOM 736 N N . THR A 1 95 ? 5.336 -2.408 0.78 1 98.88 95 THR A N 1
ATOM 737 C CA . THR A 1 95 ? 4.93 -1.891 -0.521 1 98.88 95 THR A CA 1
ATOM 738 C C . THR A 1 95 ? 4.797 -0.371 -0.482 1 98.88 95 THR A C 1
ATOM 740 O O . THR A 1 95 ? 5.316 0.327 -1.354 1 98.88 95 THR A O 1
ATOM 743 N N . MET A 1 96 ? 4.188 0.15 0.569 1 98.69 96 MET A N 1
ATOM 744 C CA . MET A 1 96 ? 3.955 1.586 0.691 1 98.69 96 MET A CA 1
ATOM 745 C C . MET A 1 96 ? 5.277 2.346 0.78 1 98.69 96 MET A C 1
ATOM 747 O O . MET A 1 96 ? 5.434 3.396 0.158 1 98.69 96 MET A O 1
ATOM 751 N N . HIS A 1 97 ? 6.207 1.839 1.556 1 98.44 97 HIS A N 1
ATOM 752 C CA . HIS A 1 97 ? 7.516 2.48 1.648 1 98.44 97 HIS A CA 1
ATOM 753 C C . HIS A 1 97 ? 8.234 2.467 0.302 1 98.44 97 HIS A C 1
ATOM 755 O O . HIS A 1 97 ? 8.812 3.475 -0.106 1 98.44 97 HIS A O 1
ATOM 761 N N . TYR A 1 98 ? 8.141 1.337 -0.412 1 98.75 98 TYR A N 1
ATOM 762 C CA . TYR A 1 98 ? 8.867 1.176 -1.665 1 98.75 98 TYR A CA 1
ATOM 763 C C . TYR A 1 98 ? 8.273 2.059 -2.758 1 98.75 98 TYR A C 1
ATOM 765 O O . TYR A 1 98 ? 8.992 2.531 -3.641 1 98.75 98 TYR A O 1
ATOM 773 N N . LEU A 1 99 ? 6.965 2.264 -2.727 1 98.5 99 LEU A N 1
ATOM 774 C CA . LEU A 1 99 ? 6.305 3.09 -3.73 1 98.5 99 LEU A CA 1
ATOM 775 C C . LEU A 1 99 ? 6.867 4.508 -3.723 1 98.5 99 LEU A C 1
ATOM 777 O O . LEU A 1 99 ? 6.789 5.219 -4.727 1 98.5 99 LEU A O 1
ATOM 781 N N . ASN A 1 100 ? 7.438 4.914 -2.566 1 97.19 100 ASN A N 1
ATOM 782 C CA . ASN A 1 100 ? 8.047 6.238 -2.473 1 97.19 100 ASN A CA 1
ATOM 783 C C . ASN A 1 100 ? 9.391 6.293 -3.199 1 97.19 100 ASN A C 1
ATOM 785 O O . ASN A 1 100 ? 9.922 7.379 -3.445 1 97.19 100 ASN A O 1
ATOM 789 N N . LEU A 1 101 ? 9.93 5.125 -3.58 1 96.81 101 LEU A N 1
ATOM 790 C CA . LEU A 1 101 ? 11.266 5.023 -4.16 1 96.81 101 LEU A CA 1
ATOM 791 C C . LEU A 1 101 ? 11.188 4.734 -5.656 1 96.81 101 LEU A C 1
ATOM 793 O O . LEU A 1 101 ? 12.219 4.656 -6.332 1 96.81 101 LEU A O 1
ATOM 797 N N . VAL A 1 102 ? 10 4.508 -6.188 1 96.81 102 VAL A N 1
ATOM 798 C CA . VAL A 1 102 ? 9.789 4.164 -7.59 1 96.81 102 VAL A CA 1
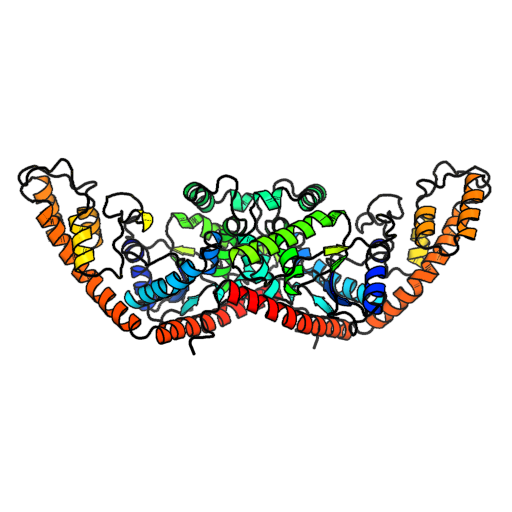ATOM 799 C C . VAL A 1 102 ? 8.906 5.215 -8.258 1 96.81 102 VAL A C 1
ATOM 801 O O . VAL A 1 102 ? 7.902 5.645 -7.68 1 96.81 102 VAL A O 1
ATOM 804 N N . THR A 1 103 ? 9.305 5.668 -9.445 1 96 103 THR A N 1
ATOM 805 C CA . THR A 1 103 ? 8.516 6.68 -10.148 1 96 103 THR A CA 1
ATOM 806 C C . THR A 1 103 ? 7.398 6.027 -10.953 1 96 103 THR A C 1
ATOM 808 O O . THR A 1 103 ? 7.496 4.859 -11.328 1 96 103 THR A O 1
ATOM 811 N N . LEU A 1 104 ? 6.379 6.805 -11.172 1 94.94 104 LEU A N 1
ATOM 812 C CA . LEU A 1 104 ? 5.293 6.352 -12.039 1 94.94 104 LEU A CA 1
ATOM 813 C C . LEU A 1 104 ? 5.82 5.949 -13.406 1 94.94 104 LEU A C 1
ATOM 815 O O . LEU A 1 104 ? 5.426 4.914 -13.953 1 94.94 104 LEU A O 1
ATOM 819 N N . SER A 1 105 ? 6.734 6.77 -13.922 1 94.31 105 SER A N 1
ATOM 820 C CA . SER A 1 105 ? 7.289 6.512 -15.25 1 94.31 105 SER A CA 1
ATOM 821 C C . SER A 1 105 ? 7.996 5.16 -15.297 1 94.31 105 SER A C 1
ATOM 823 O O . SER A 1 105 ? 7.898 4.441 -16.297 1 94.31 105 SER A O 1
ATOM 825 N N . ARG A 1 106 ? 8.695 4.824 -14.281 1 95.19 106 ARG A N 1
ATOM 826 C CA . ARG A 1 106 ? 9.398 3.551 -14.211 1 95.19 106 ARG A CA 1
ATOM 827 C C . ARG A 1 106 ? 8.422 2.381 -14.234 1 95.19 106 ARG A C 1
ATOM 829 O O . ARG A 1 106 ? 8.68 1.364 -14.891 1 95.19 106 ARG A O 1
ATOM 836 N N . LEU A 1 107 ? 7.309 2.467 -13.547 1 95.88 107 LEU A N 1
ATOM 837 C CA . LEU A 1 107 ? 6.301 1.413 -13.508 1 95.88 107 LEU A CA 1
ATOM 838 C C . LEU A 1 107 ? 5.625 1.259 -14.867 1 95.88 107 LEU A C 1
ATOM 840 O O . LEU A 1 107 ? 5.406 0.139 -15.336 1 95.88 107 LEU A O 1
ATOM 844 N N . GLU A 1 108 ? 5.34 2.396 -15.508 1 93.06 108 GLU A N 1
ATOM 845 C CA . GLU A 1 108 ? 4.66 2.393 -16.797 1 93.06 108 GLU A CA 1
ATOM 846 C C . GLU A 1 108 ? 5.547 1.802 -17.891 1 93.06 108 GLU A C 1
ATOM 848 O O . GLU A 1 108 ? 5.047 1.238 -18.859 1 93.06 108 GLU A O 1
ATOM 853 N N . ARG A 1 109 ? 6.809 1.819 -17.672 1 94.56 109 ARG A N 1
ATOM 854 C CA . ARG A 1 109 ? 7.746 1.377 -18.703 1 94.56 109 ARG A CA 1
ATOM 855 C C . ARG A 1 109 ? 8.164 -0.071 -18.469 1 94.56 109 ARG A C 1
ATOM 857 O O . ARG A 1 109 ? 8.898 -0.646 -19.281 1 94.56 109 ARG A O 1
ATOM 864 N N . ASN A 1 110 ? 7.746 -0.641 -17.406 1 96.25 110 ASN A N 1
ATOM 865 C CA . ASN A 1 110 ? 8.078 -2.043 -17.172 1 96.25 110 ASN A CA 1
ATOM 866 C C . ASN A 1 110 ? 7.547 -2.938 -18.297 1 96.25 110 ASN A C 1
ATOM 868 O O . ASN A 1 110 ? 6.336 -3.014 -18.516 1 96.25 110 ASN A O 1
ATOM 872 N N . PRO A 1 111 ? 8.414 -3.658 -19 1 96.12 111 PRO A N 1
ATOM 873 C CA . PRO A 1 111 ? 7.984 -4.426 -20.172 1 96.12 111 PRO A CA 1
ATOM 874 C C . PRO A 1 111 ? 6.977 -5.52 -19.812 1 96.12 111 PRO A C 1
ATOM 876 O O . PRO A 1 111 ? 6.051 -5.777 -20.594 1 96.12 111 PRO A O 1
ATOM 879 N N . THR A 1 112 ? 7.156 -6.191 -18.719 1 95.31 112 THR A N 1
ATOM 880 C CA . THR A 1 112 ? 6.23 -7.238 -18.297 1 95.31 112 THR A CA 1
ATOM 881 C C . THR A 1 112 ? 4.848 -6.66 -18.016 1 95.31 112 THR A C 1
ATOM 883 O O . THR A 1 112 ? 3.838 -7.219 -18.453 1 95.31 112 THR A O 1
ATOM 886 N N . VAL A 1 113 ? 4.793 -5.516 -17.375 1 93.5 113 VAL A N 1
ATOM 887 C CA . VAL A 1 113 ? 3.533 -4.855 -17.047 1 93.5 113 VAL A CA 1
ATOM 888 C C . VAL A 1 113 ? 2.838 -4.406 -18.328 1 93.5 113 VAL A C 1
ATOM 890 O O . VAL A 1 113 ? 1.633 -4.605 -18.5 1 93.5 113 VAL A O 1
ATOM 893 N N . LYS A 1 114 ? 3.566 -3.855 -19.25 1 92.69 114 LYS A N 1
ATOM 894 C CA . LYS A 1 114 ? 3.02 -3.396 -20.516 1 92.69 114 LYS A CA 1
ATOM 895 C C . LYS A 1 114 ? 2.391 -4.551 -21.297 1 92.69 114 LYS A C 1
ATOM 897 O O . LYS A 1 114 ? 1.3 -4.406 -21.859 1 92.69 114 LYS A O 1
ATOM 902 N N . ALA A 1 115 ? 3.137 -5.629 -21.297 1 91.44 115 ALA A N 1
ATOM 903 C CA . ALA A 1 115 ? 2.641 -6.801 -22.016 1 91.44 115 ALA A CA 1
ATOM 904 C C . ALA A 1 115 ? 1.347 -7.316 -21.406 1 91.44 115 ALA A C 1
ATOM 906 O O . ALA A 1 115 ? 0.412 -7.688 -22.109 1 91.44 115 ALA A O 1
ATOM 907 N N . GLU A 1 116 ? 1.27 -7.32 -20.109 1 90.19 116 GLU A N 1
ATOM 908 C CA . GLU A 1 116 ? 0.085 -7.812 -19.406 1 90.19 116 GLU A CA 1
ATOM 909 C C . GLU A 1 116 ? -1.103 -6.875 -19.609 1 90.19 116 GLU A C 1
ATOM 911 O O . GLU A 1 116 ? -2.242 -7.324 -19.734 1 90.19 116 GLU A O 1
ATOM 916 N N . ILE A 1 117 ? -0.845 -5.594 -19.562 1 89.25 117 ILE A N 1
ATOM 917 C CA . ILE A 1 117 ? -1.891 -4.598 -19.781 1 89.25 117 ILE A CA 1
ATOM 918 C C . ILE A 1 117 ? -2.521 -4.809 -21.156 1 89.25 117 ILE A C 1
ATOM 920 O O . ILE A 1 117 ? -3.744 -4.762 -21.297 1 89.25 117 ILE A O 1
ATOM 924 N N . LYS A 1 118 ? -1.714 -5.043 -22.156 1 86.38 118 LYS A N 1
ATOM 925 C CA . LYS A 1 118 ? -2.191 -5.301 -23.5 1 86.38 118 LYS A CA 1
ATOM 926 C C . LYS A 1 118 ? -3.037 -6.57 -23.562 1 86.38 118 LYS A C 1
ATOM 928 O O . LYS A 1 118 ? -4.086 -6.598 -24.203 1 86.38 118 LYS A O 1
ATOM 933 N N . GLN A 1 119 ? -2.607 -7.551 -22.859 1 83.38 119 GLN A N 1
ATOM 934 C CA . GLN A 1 119 ? -3.287 -8.844 -22.844 1 83.38 119 GLN A CA 1
ATOM 935 C C . GLN A 1 119 ? -4.652 -8.742 -22.188 1 83.38 119 GLN A C 1
ATOM 937 O O . GLN A 1 119 ? -5.605 -9.398 -22.594 1 83.38 119 GLN A O 1
ATOM 942 N N . LYS A 1 120 ? -4.789 -7.949 -21.141 1 83.69 120 LYS A N 1
ATOM 943 C CA . LYS A 1 120 ? -6.016 -7.863 -20.359 1 83.69 120 LYS A CA 1
ATOM 944 C C . LYS A 1 120 ? -6.961 -6.809 -20.922 1 83.69 120 LYS A C 1
ATOM 946 O O . LYS A 1 120 ? -8.062 -6.613 -20.406 1 83.69 120 LYS A O 1
ATOM 951 N N . ASN A 1 121 ? -6.637 -6.16 -21.906 1 81 121 ASN A N 1
ATOM 952 C CA . ASN A 1 121 ? -7.43 -5.133 -22.578 1 81 121 ASN A CA 1
ATOM 953 C C . ASN A 1 121 ? -7.875 -4.047 -21.609 1 81 121 ASN A C 1
ATOM 955 O O . ASN A 1 121 ? -9.047 -3.674 -21.578 1 81 121 ASN A O 1
ATOM 959 N N . PHE A 1 122 ? -6.984 -3.713 -20.641 1 76.69 122 PHE A N 1
ATOM 960 C CA . PHE A 1 122 ? -7.281 -2.639 -19.703 1 76.69 122 PHE A CA 1
ATOM 961 C C . PHE A 1 122 ? -7.375 -1.3 -20.422 1 76.69 122 PHE A C 1
ATOM 963 O O . PHE A 1 122 ? -7.93 -0.338 -19.891 1 76.69 122 PHE A O 1
ATOM 970 N N . GLU A 1 123 ? -7.523 -1.141 -21.641 1 68.62 123 GLU A N 1
ATOM 971 C CA . GLU A 1 123 ? -7.492 0.135 -22.359 1 68.62 123 GLU A CA 1
ATOM 972 C C . GLU A 1 123 ? -7.117 1.279 -21.422 1 68.62 123 GLU A C 1
ATOM 974 O O . GLU A 1 123 ? -6.086 1.225 -20.75 1 68.62 123 GLU A O 1
ATOM 979 N N . ASN A 1 124 ? -7.969 2.234 -21.234 1 66.62 124 ASN A N 1
ATOM 980 C CA . ASN A 1 124 ? -7.727 3.43 -20.438 1 66.62 124 ASN A CA 1
ATOM 981 C C . ASN A 1 124 ? -8.211 3.25 -19 1 66.62 124 ASN A C 1
ATOM 983 O O . ASN A 1 124 ? -8.242 4.211 -18.234 1 66.62 124 ASN A O 1
ATOM 987 N N . SER A 1 125 ? -8.305 1.955 -18.562 1 86.56 125 SER A N 1
ATOM 988 C CA . SER A 1 125 ? -8.906 1.748 -17.25 1 86.56 125 SER A CA 1
ATOM 989 C C . SER A 1 125 ? -8.102 0.752 -16.422 1 86.56 125 SER A C 1
ATOM 991 O O . SER A 1 125 ? -8.664 -0.179 -15.844 1 86.56 125 SER A O 1
ATOM 993 N N . ILE A 1 126 ? -6.812 0.989 -16.344 1 91.88 126 ILE A N 1
ATOM 994 C CA . ILE A 1 126 ? -5.934 0.122 -15.57 1 91.88 126 ILE A CA 1
ATOM 995 C C . ILE A 1 126 ? -6.145 0.375 -14.078 1 91.88 126 ILE A C 1
ATOM 997 O O . ILE A 1 126 ? -5.98 1.503 -13.609 1 91.88 126 ILE A O 1
ATOM 1001 N N . PRO A 1 127 ? -6.574 -0.659 -13.305 1 94.62 127 PRO A N 1
ATOM 1002 C CA . PRO A 1 127 ? -6.586 -0.454 -11.859 1 94.62 127 PRO A CA 1
ATOM 1003 C C . PRO A 1 127 ? -5.219 -0.062 -11.305 1 94.62 127 PRO A C 1
ATOM 1005 O O . PRO A 1 127 ? -4.199 -0.63 -11.703 1 94.62 127 PRO A O 1
ATOM 1008 N N . ALA A 1 128 ? -5.184 0.938 -10.438 1 96.88 128 ALA A N 1
ATOM 1009 C CA . ALA A 1 128 ? -3.922 1.41 -9.875 1 96.88 128 ALA A CA 1
ATOM 1010 C C . ALA A 1 128 ? -3.191 0.287 -9.141 1 96.88 128 ALA A C 1
ATOM 1012 O O . ALA A 1 128 ? -1.96 0.218 -9.172 1 96.88 128 ALA A O 1
ATOM 1013 N N . GLY A 1 129 ? -3.977 -0.624 -8.477 1 97.06 129 GLY A N 1
ATOM 1014 C CA . GLY A 1 129 ? -3.381 -1.769 -7.809 1 97.06 129 GLY A CA 1
ATOM 1015 C C . GLY A 1 129 ? -2.609 -2.676 -8.75 1 97.06 129 GLY A C 1
ATOM 1016 O O . GLY A 1 129 ? -1.57 -3.225 -8.375 1 97.06 129 GLY A O 1
ATOM 1017 N N . PHE A 1 130 ? -3.09 -2.818 -9.977 1 96.25 130 PHE A N 1
ATOM 1018 C CA . PHE A 1 130 ? -2.408 -3.623 -10.984 1 96.25 130 PHE A CA 1
ATOM 1019 C C . PHE A 1 130 ? -1.106 -2.959 -11.422 1 96.25 130 PHE A C 1
ATOM 1021 O O . PHE A 1 130 ? -0.076 -3.623 -11.547 1 96.25 130 PHE A O 1
ATOM 1028 N N . LEU A 1 131 ? -1.127 -1.705 -11.586 1 96.12 131 LEU A N 1
ATOM 1029 C CA . LEU A 1 131 ? 0.041 -0.975 -12.07 1 96.12 131 LEU A CA 1
ATOM 1030 C C . LEU A 1 131 ? 1.198 -1.088 -11.078 1 96.12 131 LEU A C 1
ATOM 1032 O O . LEU A 1 131 ? 2.361 -1.134 -11.484 1 96.12 131 LEU A O 1
ATOM 1036 N N . ILE A 1 132 ? 0.895 -1.128 -9.789 1 97.75 132 ILE A N 1
ATOM 1037 C CA . ILE A 1 132 ? 1.977 -1.019 -8.82 1 97.75 132 ILE A CA 1
ATOM 1038 C C . ILE A 1 132 ? 2.43 -2.414 -8.391 1 97.75 132 ILE A C 1
ATOM 1040 O O . ILE A 1 132 ? 3.316 -2.555 -7.547 1 97.75 132 ILE A O 1
ATOM 1044 N N . TYR A 1 133 ? 1.919 -3.492 -9.016 1 97 133 TYR A N 1
ATOM 1045 C CA . TYR A 1 133 ? 2.18 -4.828 -8.492 1 97 133 TYR A CA 1
ATOM 1046 C C . TYR A 1 133 ? 3.66 -5.176 -8.594 1 97 133 TYR A C 1
ATOM 1048 O O . TYR A 1 133 ? 4.164 -5.996 -7.824 1 97 133 TYR A O 1
ATOM 1056 N N . PRO A 1 134 ? 4.512 -4.602 -9.578 1 98.19 134 PRO A N 1
ATOM 1057 C CA . PRO A 1 134 ? 5.953 -4.844 -9.508 1 98.19 134 PRO A CA 1
ATOM 1058 C C . PRO A 1 134 ? 6.555 -4.449 -8.156 1 98.19 134 PRO A C 1
ATOM 1060 O O . PRO A 1 134 ? 7.496 -5.09 -7.688 1 98.19 134 PRO A O 1
ATOM 1063 N N . VAL A 1 135 ? 6.012 -3.395 -7.547 1 98.81 135 VAL A N 1
ATOM 1064 C CA . VAL A 1 135 ? 6.516 -2.916 -6.266 1 98.81 135 VAL A CA 1
ATOM 1065 C C . VAL A 1 135 ? 6.035 -3.84 -5.145 1 98.81 135 VAL A C 1
ATOM 1067 O O . VAL A 1 135 ? 6.801 -4.172 -4.238 1 98.81 135 VAL A O 1
ATOM 1070 N N . SER A 1 136 ? 4.715 -4.215 -5.18 1 98.69 136 SER A N 1
ATOM 1071 C CA . SER A 1 136 ? 4.227 -5.164 -4.184 1 98.69 136 SER A CA 1
ATOM 1072 C C . SER A 1 136 ? 4.941 -6.504 -4.293 1 98.69 136 SER A C 1
ATOM 1074 O O . SER A 1 136 ? 5.199 -7.16 -3.281 1 98.69 136 SER A O 1
ATOM 1076 N N . GLN A 1 137 ? 5.301 -6.93 -5.504 1 98.75 137 GLN A N 1
ATOM 1077 C CA . GLN A 1 137 ? 6.082 -8.148 -5.695 1 98.75 137 GLN A CA 1
ATOM 1078 C C . GLN A 1 137 ? 7.473 -8.016 -5.082 1 98.75 137 GLN A C 1
ATOM 1080 O O . GLN A 1 137 ? 8 -8.969 -4.504 1 98.75 137 GLN A O 1
ATOM 1085 N N . ALA A 1 138 ? 8.086 -6.824 -5.27 1 98.88 138 ALA A N 1
ATOM 1086 C CA . ALA A 1 138 ? 9.375 -6.566 -4.625 1 98.88 138 ALA A CA 1
ATOM 1087 C C . ALA A 1 138 ? 9.258 -6.691 -3.109 1 98.88 138 ALA A C 1
ATOM 1089 O O . ALA A 1 138 ? 10.18 -7.188 -2.453 1 98.88 138 ALA A O 1
ATOM 1090 N N . ALA A 1 139 ? 8.156 -6.215 -2.547 1 98.94 139 ALA A N 1
ATOM 1091 C CA . ALA A 1 139 ? 7.91 -6.359 -1.114 1 98.94 139 ALA A CA 1
ATOM 1092 C C . ALA A 1 139 ? 7.875 -7.832 -0.71 1 98.94 139 ALA A C 1
ATOM 1094 O O . ALA A 1 139 ? 8.445 -8.211 0.314 1 98.94 139 ALA A O 1
ATOM 1095 N N . ASP A 1 140 ? 7.203 -8.688 -1.516 1 98.88 140 ASP A N 1
ATOM 1096 C CA . ASP A 1 140 ? 7.188 -10.125 -1.258 1 98.88 140 ASP A CA 1
ATOM 1097 C C . ASP A 1 140 ? 8.602 -10.688 -1.186 1 98.88 140 ASP A C 1
ATOM 1099 O O . ASP A 1 140 ? 8.945 -11.414 -0.249 1 98.88 140 ASP A O 1
ATOM 1103 N N . ILE A 1 141 ? 9.383 -10.336 -2.18 1 98.88 141 ILE A N 1
ATOM 1104 C CA . ILE A 1 141 ? 10.727 -10.883 -2.33 1 98.88 141 ILE A CA 1
ATOM 1105 C C . ILE A 1 141 ? 11.602 -10.422 -1.164 1 98.88 141 ILE A C 1
ATOM 1107 O O . ILE A 1 141 ? 12.266 -11.234 -0.517 1 98.88 141 ILE A O 1
ATOM 1111 N N . THR A 1 142 ? 11.562 -9.156 -0.831 1 98.88 142 THR A N 1
ATOM 1112 C CA . THR A 1 142 ? 12.484 -8.578 0.133 1 98.88 142 THR A CA 1
ATOM 1113 C C . THR A 1 142 ? 12.062 -8.906 1.561 1 98.88 142 THR A C 1
ATOM 1115 O O . THR A 1 142 ? 12.898 -9 2.459 1 98.88 142 THR A O 1
ATOM 1118 N N . ALA A 1 143 ? 10.727 -9.07 1.796 1 98.88 143 ALA A N 1
ATOM 1119 C CA . ALA A 1 143 ? 10.25 -9.406 3.133 1 98.88 143 ALA A CA 1
ATOM 1120 C C . ALA A 1 143 ? 10.93 -10.664 3.664 1 98.88 143 ALA A C 1
ATOM 1122 O O . ALA A 1 143 ? 11.18 -10.781 4.867 1 98.88 143 ALA A O 1
ATOM 1123 N N . PHE A 1 144 ? 11.273 -11.586 2.762 1 98.75 144 PHE A N 1
ATOM 1124 C CA . PHE A 1 144 ? 11.875 -12.852 3.174 1 98.75 144 PHE A CA 1
ATOM 1125 C C . PHE A 1 144 ? 13.375 -12.859 2.871 1 98.75 144 PHE A C 1
ATOM 1127 O O . PHE A 1 144 ? 14.031 -13.891 2.99 1 98.75 144 PHE A O 1
ATOM 1134 N N . LYS A 1 145 ? 13.852 -11.688 2.406 1 98.5 145 LYS A N 1
ATOM 1135 C CA . LYS A 1 145 ? 15.25 -11.555 2.014 1 98.5 145 LYS A CA 1
ATOM 1136 C C . LYS A 1 145 ? 15.664 -12.68 1.065 1 98.5 145 LYS A C 1
ATOM 1138 O O . LYS A 1 145 ? 16.719 -13.297 1.248 1 98.5 145 LYS A O 1
ATOM 1143 N N . ALA A 1 146 ? 14.789 -12.992 0.142 1 98.62 146 ALA A N 1
ATOM 1144 C CA . ALA A 1 146 ? 15.039 -14.039 -0.848 1 98.62 146 ALA A CA 1
ATOM 1145 C C . ALA A 1 146 ? 16.281 -13.719 -1.684 1 98.62 146 ALA A C 1
ATOM 1147 O O . ALA A 1 146 ? 16.359 -12.641 -2.277 1 98.62 146 ALA A O 1
ATOM 1148 N N . THR A 1 147 ? 17.172 -14.625 -1.725 1 98.06 147 THR A N 1
ATOM 1149 C CA . THR A 1 147 ? 18.391 -14.469 -2.518 1 98.06 147 THR A CA 1
ATOM 1150 C C . THR A 1 147 ? 18.203 -15.055 -3.916 1 98.06 147 THR A C 1
ATOM 1152 O O . THR A 1 147 ? 18.875 -14.633 -4.863 1 98.06 147 THR A O 1
ATOM 1155 N N . THR A 1 148 ? 17.297 -16.016 -4 1 97.06 148 THR A N 1
ATOM 1156 C CA . THR A 1 148 ? 17.062 -16.734 -5.242 1 97.06 148 THR A CA 1
ATOM 1157 C C . THR A 1 148 ? 15.57 -16.75 -5.574 1 97.06 148 THR A C 1
ATOM 1159 O O . THR A 1 148 ? 14.75 -17.203 -4.766 1 97.06 148 THR A O 1
ATOM 1162 N N . VAL A 1 149 ? 15.242 -16.297 -6.77 1 97.88 149 VAL A N 1
ATOM 1163 C CA . VAL A 1 149 ? 13.859 -16.297 -7.227 1 97.88 149 VAL A CA 1
ATOM 1164 C C . VAL A 1 149 ? 13.75 -17.016 -8.562 1 97.88 149 VAL A C 1
ATOM 1166 O O . VAL A 1 149 ? 14.008 -16.438 -9.617 1 97.88 149 VAL A O 1
ATOM 1169 N N . PRO A 1 150 ? 13.312 -18.266 -8.555 1 95.62 150 PRO A N 1
ATOM 1170 C CA . PRO A 1 150 ? 13.062 -18.953 -9.82 1 95.62 150 PRO A CA 1
ATOM 1171 C C . PRO A 1 150 ? 11.922 -18.328 -10.625 1 95.62 150 PRO A C 1
ATOM 1173 O O . PRO A 1 150 ? 10.805 -18.203 -10.125 1 95.62 150 PRO A O 1
ATOM 1176 N N . VAL A 1 151 ? 12.219 -17.906 -11.836 1 92.69 151 VAL A N 1
ATOM 1177 C CA . VAL A 1 151 ? 11.203 -17.234 -12.633 1 92.69 151 VAL A CA 1
ATOM 1178 C C . VAL A 1 151 ? 11.414 -17.531 -14.109 1 92.69 151 VAL A C 1
ATOM 1180 O O . VAL A 1 151 ? 12.492 -18 -14.508 1 92.69 151 VAL A O 1
ATOM 1183 N N . GLY A 1 152 ? 10.305 -17.359 -14.891 1 88.56 152 GLY A N 1
ATOM 1184 C CA . GLY A 1 152 ? 10.461 -17.328 -16.344 1 88.56 152 GLY A CA 1
ATOM 1185 C C . GLY A 1 152 ? 11.156 -16.078 -16.844 1 88.56 152 GLY A C 1
ATOM 1186 O O . GLY A 1 152 ? 11.305 -15.109 -16.109 1 88.56 152 GLY A O 1
ATOM 1187 N N . GLU A 1 153 ? 11.516 -16.078 -18.094 1 88.38 153 GLU A N 1
ATOM 1188 C CA . GLU A 1 153 ? 12.211 -14.969 -18.719 1 88.38 153 GLU A CA 1
ATOM 1189 C C . GLU A 1 153 ? 11.367 -13.703 -18.703 1 88.38 153 GLU A C 1
ATOM 1191 O O . GLU A 1 153 ? 11.891 -12.594 -18.594 1 88.38 153 GLU A O 1
ATOM 1196 N N . ASP A 1 154 ? 10.102 -13.906 -18.812 1 88.56 154 ASP A N 1
ATOM 1197 C CA . ASP A 1 154 ? 9.172 -12.781 -18.875 1 88.56 154 ASP A CA 1
ATOM 1198 C C . ASP A 1 154 ? 9.141 -12.023 -17.547 1 88.56 154 ASP A C 1
ATOM 1200 O O . ASP A 1 154 ? 8.656 -10.891 -17.484 1 88.56 154 ASP A O 1
ATOM 1204 N N . GLN A 1 155 ? 9.688 -12.547 -16.469 1 94.06 155 GLN A N 1
ATOM 1205 C CA . GLN A 1 155 ? 9.617 -11.938 -15.141 1 94.06 155 GLN A CA 1
ATOM 1206 C C . GLN A 1 155 ? 10.93 -11.25 -14.781 1 94.06 155 GLN A C 1
ATOM 1208 O O . GLN A 1 155 ? 11.039 -10.625 -13.727 1 94.06 155 GLN A O 1
ATOM 1213 N N . LEU A 1 156 ? 11.938 -11.328 -15.664 1 96.5 156 LEU A N 1
ATOM 1214 C CA . LEU A 1 156 ? 13.242 -10.742 -15.398 1 96.5 156 LEU A CA 1
ATOM 1215 C C . LEU A 1 156 ? 13.125 -9.258 -15.094 1 96.5 156 LEU A C 1
ATOM 1217 O O . LEU A 1 156 ? 13.758 -8.75 -14.164 1 96.5 156 LEU A O 1
ATOM 1221 N N . PRO A 1 157 ? 12.258 -8.523 -15.844 1 97.56 157 PRO A N 1
ATOM 1222 C CA . PRO A 1 157 ? 12.102 -7.109 -15.508 1 97.56 157 PRO A CA 1
ATOM 1223 C C . PRO A 1 157 ? 11.57 -6.887 -14.102 1 97.56 157 PRO A C 1
ATOM 1225 O O . PRO A 1 157 ? 11.891 -5.883 -13.461 1 97.56 157 PRO A O 1
ATOM 1228 N N . MET A 1 158 ? 10.742 -7.781 -13.617 1 97.94 158 MET A N 1
ATOM 1229 C CA . MET A 1 158 ? 10.203 -7.695 -12.266 1 97.94 158 MET A CA 1
ATOM 1230 C C . MET A 1 158 ? 11.312 -7.863 -11.227 1 97.94 158 MET A C 1
ATOM 1232 O O . MET A 1 158 ? 11.336 -7.16 -10.219 1 97.94 158 MET A O 1
ATOM 1236 N N . ILE A 1 159 ? 12.195 -8.766 -11.469 1 98.31 159 ILE A N 1
ATOM 1237 C CA . ILE A 1 159 ? 13.305 -9.008 -10.562 1 98.31 159 ILE A CA 1
ATOM 1238 C C . ILE A 1 159 ? 14.258 -7.812 -10.578 1 98.31 159 ILE A C 1
ATOM 1240 O O . ILE A 1 159 ? 14.781 -7.422 -9.531 1 98.31 159 ILE A O 1
ATOM 1244 N N . GLU A 1 160 ? 14.453 -7.262 -11.75 1 98.19 160 GLU A N 1
ATOM 1245 C CA . GLU A 1 160 ? 15.289 -6.062 -11.836 1 98.19 160 GLU A CA 1
ATOM 1246 C C . GLU A 1 160 ? 14.672 -4.906 -11.047 1 98.19 160 GLU A C 1
ATOM 1248 O O . GLU A 1 160 ? 15.383 -4.152 -10.383 1 98.19 160 GLU A O 1
ATOM 1253 N N . GLN A 1 161 ? 13.375 -4.766 -11.172 1 98.44 161 GLN A N 1
ATOM 1254 C CA . GLN A 1 161 ? 12.672 -3.762 -10.375 1 98.44 161 GLN A CA 1
ATOM 1255 C C . GLN A 1 161 ? 12.93 -3.971 -8.883 1 98.44 161 GLN A C 1
ATOM 1257 O O . GLN A 1 161 ? 13.156 -3.012 -8.148 1 98.44 161 GLN A O 1
ATOM 1262 N N . ALA A 1 162 ? 12.844 -5.207 -8.422 1 98.69 162 ALA A N 1
ATOM 1263 C CA . ALA A 1 162 ? 13.117 -5.527 -7.023 1 98.69 162 ALA A CA 1
ATOM 1264 C C . ALA A 1 162 ? 14.547 -5.152 -6.645 1 98.69 162 ALA A C 1
ATOM 1266 O O . ALA A 1 162 ? 14.781 -4.57 -5.582 1 98.69 162 ALA A O 1
ATOM 1267 N N . ARG A 1 163 ? 15.508 -5.449 -7.52 1 98.69 163 ARG A N 1
ATOM 1268 C CA . ARG A 1 163 ? 16.906 -5.117 -7.27 1 98.69 163 ARG A CA 1
ATOM 1269 C C . ARG A 1 163 ? 17.094 -3.609 -7.141 1 98.69 163 ARG A C 1
ATOM 1271 O O . ARG A 1 163 ? 17.812 -3.143 -6.246 1 98.69 163 ARG A O 1
ATOM 1278 N N . GLU A 1 164 ? 16.453 -2.895 -8.039 1 98.44 164 GLU A N 1
ATOM 1279 C CA . GLU A 1 164 ? 16.562 -1.438 -8.016 1 98.44 164 GLU A CA 1
ATOM 1280 C C . GLU A 1 164 ? 16 -0.869 -6.711 1 98.44 164 GLU A C 1
ATOM 1282 O O . GLU A 1 164 ? 16.578 0.055 -6.137 1 98.44 164 GLU A O 1
ATOM 1287 N N . ILE A 1 165 ? 14.898 -1.372 -6.273 1 98.62 165 ILE A N 1
ATOM 1288 C CA . ILE A 1 165 ? 14.281 -0.917 -5.031 1 98.62 165 ILE A CA 1
ATOM 1289 C C . ILE A 1 165 ? 15.211 -1.197 -3.855 1 98.62 165 ILE A C 1
ATOM 1291 O O . ILE A 1 165 ? 15.406 -0.339 -2.992 1 98.62 165 ILE A O 1
ATOM 1295 N N . VAL A 1 166 ? 15.812 -2.402 -3.822 1 98.81 166 VAL A N 1
ATOM 1296 C CA . VAL A 1 166 ? 16.75 -2.779 -2.762 1 98.81 166 VAL A CA 1
ATOM 1297 C C . VAL A 1 166 ? 17.922 -1.815 -2.746 1 98.81 166 VAL A C 1
ATOM 1299 O O . VAL A 1 166 ? 18.297 -1.286 -1.693 1 98.81 166 VAL A O 1
ATOM 1302 N N . ARG A 1 167 ? 18.516 -1.558 -3.896 1 98.19 167 ARG A N 1
ATOM 1303 C CA . ARG A 1 167 ? 19.656 -0.657 -3.998 1 98.19 167 ARG A CA 1
ATOM 1304 C C . ARG A 1 167 ? 19.281 0.753 -3.553 1 98.19 167 ARG A C 1
ATOM 1306 O O . ARG A 1 167 ? 20.016 1.384 -2.791 1 98.19 167 ARG A O 1
ATOM 1313 N N . SER A 1 168 ? 18.156 1.238 -4.09 1 97.25 168 SER A N 1
ATOM 1314 C CA . SER A 1 168 ? 17.703 2.578 -3.74 1 97.25 168 SER A CA 1
ATOM 1315 C C . SER A 1 168 ? 17.484 2.713 -2.238 1 97.25 168 SER A C 1
ATOM 1317 O O . SER A 1 168 ? 17.938 3.676 -1.622 1 97.25 168 SER A O 1
ATOM 1319 N N . PHE A 1 169 ? 16.812 1.755 -1.623 1 98.44 169 PHE A N 1
ATOM 1320 C CA . PHE A 1 169 ? 16.516 1.794 -0.196 1 98.44 169 PHE A CA 1
ATOM 1321 C C . PHE A 1 169 ? 17.797 1.794 0.625 1 98.44 169 PHE A C 1
ATOM 1323 O O . PHE A 1 169 ? 18 2.66 1.479 1 98.44 169 PHE A O 1
ATOM 1330 N N . ASN A 1 170 ? 18.609 0.784 0.339 1 98.25 170 ASN A N 1
ATOM 1331 C CA . ASN A 1 170 ? 19.844 0.646 1.1 1 98.25 170 ASN A CA 1
ATOM 1332 C C . ASN A 1 170 ? 20.734 1.878 0.952 1 98.25 170 ASN A C 1
ATOM 1334 O O . ASN A 1 170 ? 21.375 2.297 1.91 1 98.25 170 ASN A O 1
ATOM 1338 N N . THR A 1 171 ? 20.734 2.451 -0.2 1 96.94 171 THR A N 1
ATOM 1339 C CA . THR A 1 171 ? 21.547 3.635 -0.452 1 96.94 171 THR A CA 1
ATOM 1340 C C . THR A 1 171 ? 20.969 4.848 0.274 1 96.94 171 THR A C 1
ATOM 1342 O O . THR A 1 171 ? 21.688 5.543 0.996 1 96.94 171 THR A O 1
ATOM 1345 N N . ILE A 1 172 ? 19.688 5.09 0.137 1 95.25 172 ILE A N 1
ATOM 1346 C CA . ILE A 1 172 ? 19.016 6.258 0.691 1 95.25 172 ILE A CA 1
ATOM 1347 C C . ILE A 1 172 ? 19.156 6.258 2.213 1 95.25 172 ILE A C 1
ATOM 1349 O O . ILE A 1 172 ? 19.422 7.297 2.818 1 95.25 172 ILE A O 1
ATOM 1353 N N . TYR A 1 173 ? 19.031 5.105 2.824 1 95.44 173 TYR A N 1
ATOM 1354 C CA . TYR A 1 173 ? 18.953 5.059 4.281 1 95.44 173 TYR A CA 1
ATOM 1355 C C . TYR A 1 173 ? 20.297 4.617 4.879 1 95.44 173 TYR A C 1
ATOM 1357 O O . TYR A 1 173 ? 20.422 4.52 6.102 1 95.44 173 TYR A O 1
ATOM 1365 N N . GLY A 1 174 ? 21.297 4.297 4.059 1 94.69 174 GLY A N 1
ATOM 1366 C CA . GLY A 1 174 ? 22.672 4.102 4.457 1 94.69 174 GLY A CA 1
ATOM 1367 C C . GLY A 1 174 ? 22.906 2.82 5.238 1 94.69 174 GLY A C 1
ATOM 1368 O O . GLY A 1 174 ? 23.828 2.73 6.043 1 94.69 174 GLY A O 1
ATOM 1369 N N . LYS A 1 175 ? 22.031 1.868 5.152 1 95.88 175 LYS A N 1
ATOM 1370 C CA . LYS A 1 175 ? 22.125 0.583 5.836 1 95.88 175 LYS A CA 1
ATOM 1371 C C . LYS A 1 175 ? 21.734 -0.566 4.906 1 95.88 175 LYS A C 1
ATOM 1373 O O . LYS A 1 175 ? 20.766 -0.474 4.168 1 95.88 175 LYS A O 1
ATOM 1378 N N . GLU A 1 176 ? 22.484 -1.636 4.906 1 96.88 176 GLU A N 1
ATOM 1379 C CA . GLU A 1 176 ? 22.203 -2.809 4.082 1 96.88 176 GLU A CA 1
ATOM 1380 C C . GLU A 1 176 ? 21.203 -3.734 4.766 1 96.88 176 GLU A C 1
ATOM 1382 O O . GLU A 1 176 ? 21.562 -4.82 5.223 1 96.88 176 GLU A O 1
ATOM 1387 N N . VAL A 1 177 ? 19.984 -3.332 4.727 1 97.56 177 VAL A N 1
ATOM 1388 C CA . VAL A 1 177 ? 18.906 -4.051 5.41 1 97.56 177 VAL A CA 1
ATOM 1389 C C . VAL A 1 177 ? 18.266 -5.055 4.453 1 97.56 177 VAL A C 1
ATOM 1391 O O . VAL A 1 177 ? 17.906 -6.16 4.855 1 97.56 177 VAL A O 1
ATOM 1394 N N . LEU A 1 178 ? 18.109 -4.715 3.188 1 98.69 178 LEU A N 1
ATOM 1395 C CA . LEU A 1 178 ? 17.453 -5.551 2.186 1 98.69 178 LEU A CA 1
ATOM 1396 C C . LEU A 1 178 ? 18.484 -6.258 1.312 1 98.69 178 LEU A C 1
ATOM 1398 O O . LEU A 1 178 ? 19.594 -5.758 1.128 1 98.69 178 LEU A O 1
ATOM 1402 N N . VAL A 1 179 ? 18.125 -7.398 0.793 1 98.56 179 VAL A N 1
ATOM 1403 C CA . VAL A 1 179 ? 19.031 -8.242 0.02 1 98.56 179 VAL A CA 1
ATOM 1404 C C . VAL A 1 179 ? 18.594 -8.258 -1.445 1 98.56 179 VAL A C 1
ATOM 1406 O O . VAL A 1 179 ? 17.422 -8.422 -1.748 1 98.56 179 VAL A O 1
ATOM 1409 N N . GLU A 1 180 ? 19.531 -8.039 -2.34 1 98.25 180 GLU A N 1
ATOM 1410 C CA . GLU A 1 180 ? 19.234 -8.117 -3.766 1 98.25 180 GLU A CA 1
ATOM 1411 C C . GLU A 1 180 ? 18.953 -9.547 -4.199 1 98.25 180 GLU A C 1
ATOM 1413 O O . GLU A 1 180 ? 19.75 -10.445 -3.945 1 98.25 180 GLU A O 1
ATOM 1418 N N . PRO A 1 181 ? 17.844 -9.781 -4.785 1 98.5 181 PRO A N 1
ATOM 1419 C CA . PRO A 1 181 ? 17.547 -11.133 -5.27 1 98.5 181 PRO A CA 1
ATOM 1420 C C . PRO A 1 181 ? 18.219 -11.445 -6.605 1 98.5 181 PRO A C 1
ATOM 1422 O O . PRO A 1 181 ? 18.547 -10.531 -7.367 1 98.5 181 PRO A O 1
ATOM 1425 N N . LYS A 1 182 ? 18.422 -12.711 -6.875 1 97.5 182 LYS A N 1
ATOM 1426 C CA . LYS A 1 182 ? 18.859 -13.211 -8.172 1 97.5 182 LYS A CA 1
ATOM 1427 C C . LYS A 1 182 ? 17.781 -14.055 -8.844 1 97.5 182 LYS A C 1
ATOM 1429 O O . LYS A 1 182 ? 17.172 -14.906 -8.195 1 97.5 182 LYS A O 1
ATOM 1434 N N . ALA A 1 183 ? 17.547 -13.703 -10.117 1 96.31 183 ALA A N 1
ATOM 1435 C CA . ALA A 1 183 ? 16.625 -14.531 -10.906 1 96.31 183 ALA A CA 1
ATOM 1436 C C . ALA A 1 183 ? 17.297 -15.828 -11.336 1 96.31 183 ALA A C 1
ATOM 1438 O O . ALA A 1 183 ? 18.453 -15.828 -11.766 1 96.31 183 ALA A O 1
ATOM 1439 N N . VAL A 1 184 ? 16.641 -16.891 -11.164 1 92.56 184 VAL A N 1
ATOM 1440 C CA . VAL A 1 184 ? 17.109 -18.188 -11.641 1 92.56 184 VAL A CA 1
ATOM 1441 C C . VAL A 1 184 ? 16.125 -18.766 -12.648 1 92.56 184 VAL A C 1
ATOM 1443 O O . VAL A 1 184 ? 14.969 -19.047 -12.305 1 92.56 184 VAL A O 1
ATOM 1446 N N . ILE A 1 185 ? 16.578 -18.906 -13.812 1 88.75 185 ILE A N 1
ATOM 1447 C CA . ILE A 1 185 ? 15.766 -19.547 -14.844 1 88.75 185 ILE A CA 1
ATOM 1448 C C . ILE A 1 185 ? 15.984 -21.047 -14.82 1 88.75 185 ILE A C 1
ATOM 1450 O O . ILE A 1 185 ? 17.094 -21.516 -15.055 1 88.75 185 ILE A O 1
ATOM 1454 N N . PRO A 1 186 ? 15.008 -21.781 -14.43 1 79.31 186 PRO A N 1
ATOM 1455 C CA . PRO A 1 186 ? 15.211 -23.234 -14.391 1 79.31 186 PRO A CA 1
ATOM 1456 C C . PRO A 1 186 ? 15.719 -23.797 -15.727 1 79.31 186 PRO A C 1
ATOM 1458 O O . PRO A 1 186 ? 15.328 -23.297 -16.781 1 79.31 186 PRO A O 1
ATOM 1461 N N . LYS A 1 187 ? 16.844 -24.688 -15.547 1 70 187 LYS A N 1
ATOM 1462 C CA . LYS A 1 187 ? 17.469 -25.328 -16.703 1 70 187 LYS A CA 1
ATOM 1463 C C . LYS A 1 187 ? 16.5 -26.312 -17.375 1 70 187 LYS A C 1
ATOM 1465 O O . LYS A 1 187 ? 15.695 -26.953 -16.688 1 70 187 LYS A O 1
ATOM 1470 N N . GLY A 1 188 ? 16.531 -26.438 -18.672 1 56.56 188 GLY A N 1
ATOM 1471 C CA . GLY A 1 188 ? 15.758 -27.438 -19.391 1 56.56 188 GLY A CA 1
ATOM 1472 C C . GLY A 1 188 ? 14.305 -27.062 -19.562 1 56.56 188 GLY A C 1
ATOM 1473 O O . GLY A 1 188 ? 13.469 -27.906 -19.891 1 56.56 188 GLY A O 1
ATOM 1474 N N . THR A 1 189 ? 14.016 -25.922 -18.828 1 52.19 189 THR A N 1
ATOM 1475 C CA . THR A 1 189 ? 12.602 -25.594 -18.922 1 52.19 189 THR A CA 1
ATOM 1476 C C . THR A 1 189 ? 12.18 -25.406 -20.375 1 52.19 189 THR A C 1
ATOM 1478 O O . THR A 1 189 ? 12.828 -24.672 -21.125 1 52.19 189 THR A O 1
ATOM 1481 N N . ILE A 1 190 ? 11.805 -26.562 -20.906 1 52.75 190 ILE A N 1
ATOM 1482 C CA . ILE A 1 190 ? 11.109 -26.406 -22.188 1 52.75 190 ILE A CA 1
ATOM 1483 C C . ILE A 1 190 ? 10.258 -25.141 -22.156 1 52.75 190 ILE A C 1
ATOM 1485 O O . ILE A 1 190 ? 9.727 -24.766 -21.109 1 52.75 190 ILE A O 1
ATOM 1489 N N . GLY A 1 191 ? 10.555 -24.25 -23.016 1 60.22 191 GLY A N 1
ATOM 1490 C CA . GLY A 1 191 ? 9.648 -23.125 -23.172 1 60.22 191 GLY A CA 1
ATOM 1491 C C . GLY A 1 191 ? 8.25 -23.422 -22.656 1 60.22 191 GLY A C 1
ATOM 1492 O O . GLY A 1 191 ? 8 -24.484 -22.094 1 60.22 191 GLY A O 1
ATOM 1493 N N . ARG A 1 192 ? 7.266 -22.578 -22.734 1 71.75 192 ARG A N 1
ATOM 1494 C CA . ARG A 1 192 ? 5.859 -22.703 -22.375 1 71.75 192 ARG A CA 1
ATOM 1495 C C . ARG A 1 192 ? 5.184 -23.828 -23.125 1 71.75 192 ARG A C 1
ATOM 1497 O O . ARG A 1 192 ? 5.172 -23.844 -24.359 1 71.75 192 ARG A O 1
ATOM 1504 N N . LEU A 1 193 ? 4.922 -24.969 -22.375 1 87.25 193 LEU A N 1
ATOM 1505 C CA . LEU A 1 193 ? 4.141 -26.047 -22.969 1 87.25 193 LEU A CA 1
ATOM 1506 C C . LEU A 1 193 ? 2.861 -25.516 -23.594 1 87.25 193 LEU A C 1
ATOM 1508 O O . LEU A 1 193 ? 2.084 -24.828 -22.938 1 87.25 193 LEU A O 1
ATOM 1512 N N . PRO A 1 194 ? 2.689 -25.844 -24.906 1 89.44 194 PRO A N 1
ATOM 1513 C CA . PRO A 1 194 ? 1.486 -25.328 -25.562 1 89.44 194 PRO A CA 1
ATOM 1514 C C . PRO A 1 194 ? 0.213 -26.016 -25.094 1 89.44 194 PRO A C 1
ATOM 1516 O O . PRO A 1 194 ? 0.279 -27.094 -24.484 1 89.44 194 PRO A O 1
ATOM 1519 N N . GLY A 1 195 ? -0.89 -25.391 -25.375 1 92.19 195 GLY A N 1
ATOM 1520 C CA . GLY A 1 195 ? -2.166 -26.047 -25.125 1 92.19 195 GLY A CA 1
ATOM 1521 C C . GLY A 1 195 ? -2.402 -27.25 -26.016 1 92.19 195 GLY A C 1
ATOM 1522 O O . GLY A 1 195 ? -1.657 -27.469 -26.984 1 92.19 195 GLY A O 1
ATOM 1523 N N . THR A 1 196 ? -3.43 -28.016 -25.703 1 92.94 196 THR A N 1
ATOM 1524 C CA . THR A 1 196 ? -3.736 -29.219 -26.453 1 92.94 196 THR A CA 1
ATOM 1525 C C . THR A 1 196 ? -4.098 -28.891 -27.906 1 92.94 196 THR A C 1
ATOM 1527 O O . THR A 1 196 ? -4.043 -29.75 -28.781 1 92.94 196 THR A O 1
ATOM 1530 N N . ASP A 1 197 ? -4.492 -27.656 -28.156 1 90.12 197 ASP A N 1
ATOM 1531 C CA . ASP A 1 197 ? -4.855 -27.219 -29.5 1 90.12 197 ASP A CA 1
ATOM 1532 C C . ASP A 1 197 ? -3.639 -26.672 -30.25 1 90.12 197 ASP A C 1
ATOM 1534 O O . ASP A 1 197 ? -3.758 -26.188 -31.391 1 90.12 197 ASP A O 1
ATOM 1538 N N . GLY A 1 198 ? -2.496 -26.734 -29.594 1 86.69 198 GLY A N 1
ATOM 1539 C CA . GLY A 1 198 ? -1.272 -26.25 -30.219 1 86.69 198 GLY A CA 1
ATOM 1540 C C . GLY A 1 198 ? -1.088 -24.75 -30.109 1 86.69 198 GLY A C 1
ATOM 1541 O O . GLY A 1 198 ? -0.118 -24.203 -30.641 1 86.69 198 GLY A O 1
ATOM 1542 N N . LYS A 1 199 ? -1.977 -24.234 -29.484 1 79.81 199 LYS A N 1
ATOM 1543 C CA . LYS A 1 199 ? -1.863 -22.781 -29.281 1 79.81 199 LYS A CA 1
ATOM 1544 C C . LYS A 1 199 ? -0.91 -22.469 -28.125 1 79.81 199 LYS A C 1
ATOM 1546 O O . LYS A 1 199 ? -0.635 -23.312 -27.281 1 79.81 199 LYS A O 1
ATOM 1551 N N . ALA A 1 200 ? -0.338 -21.344 -28.094 1 69.88 200 ALA A N 1
ATOM 1552 C CA . ALA A 1 200 ? 0.757 -20.922 -27.219 1 69.88 200 ALA A CA 1
ATOM 1553 C C . ALA A 1 200 ? 0.371 -21.047 -25.75 1 69.88 200 ALA A C 1
ATOM 1555 O O . ALA A 1 200 ? 1.157 -21.547 -24.938 1 69.88 200 ALA A O 1
ATOM 1556 N N . LYS A 1 201 ? -0.652 -20.5 -25.312 1 73.69 201 LYS A N 1
ATOM 1557 C CA . LYS A 1 201 ? -0.896 -20.469 -23.875 1 73.69 201 LYS A CA 1
ATOM 1558 C C . LYS A 1 201 ? -2.078 -21.359 -23.5 1 73.69 201 LYS A C 1
ATOM 1560 O O . LYS A 1 201 ? -3.109 -21.359 -24.172 1 73.69 201 LYS A O 1
ATOM 1565 N N . MET A 1 202 ? -1.775 -22.25 -22.391 1 81.06 202 MET A N 1
ATOM 1566 C CA . MET A 1 202 ? -2.877 -23.016 -21.812 1 81.06 202 MET A CA 1
ATOM 1567 C C . MET A 1 202 ? -3.811 -22.094 -21.031 1 81.06 202 MET A C 1
ATOM 1569 O O . MET A 1 202 ? -3.354 -21.219 -20.297 1 81.06 202 MET A O 1
ATOM 1573 N N . SER A 1 203 ? -5.105 -22.219 -21.25 1 78.88 203 SER A N 1
ATOM 1574 C CA . SER A 1 203 ? -6.043 -21.406 -20.469 1 78.88 203 SER A CA 1
ATOM 1575 C C . SER A 1 203 ? -7.359 -22.141 -20.25 1 78.88 203 SER A C 1
ATOM 1577 O O . SER A 1 203 ? -7.746 -22.984 -21.062 1 78.88 203 SER A O 1
ATOM 1579 N N . LYS A 1 204 ? -7.887 -21.812 -19.109 1 78.81 204 LYS A N 1
ATOM 1580 C CA . LYS A 1 204 ? -9.203 -22.359 -18.797 1 78.81 204 LYS A CA 1
ATOM 1581 C C . LYS A 1 204 ? -10.242 -21.906 -19.812 1 78.81 204 LYS A C 1
ATOM 1583 O O . LYS A 1 204 ? -11.07 -22.719 -20.266 1 78.81 204 LYS A O 1
ATOM 1588 N N . SER A 1 205 ? -10.188 -20.734 -20.156 1 77.62 205 SER A N 1
ATOM 1589 C CA . SER A 1 205 ? -11.188 -20.141 -21.031 1 77.62 205 SER A CA 1
ATOM 1590 C C . SER A 1 205 ? -11.164 -20.781 -22.406 1 77.62 205 SER A C 1
ATOM 1592 O O . SER A 1 205 ? -12.211 -20.953 -23.047 1 77.62 205 SER A O 1
ATOM 1594 N N . ILE A 1 206 ? -10.039 -21.219 -22.844 1 79.44 206 ILE A N 1
ATOM 1595 C CA . ILE A 1 206 ? -9.883 -21.844 -24.156 1 79.44 206 ILE A CA 1
ATOM 1596 C C . ILE A 1 206 ? -10.219 -23.344 -24.062 1 79.44 206 ILE A C 1
ATOM 1598 O O . ILE A 1 206 ? -10.594 -23.953 -25.062 1 79.44 206 ILE A O 1
ATOM 1602 N N . GLY A 1 207 ? -10.07 -23.891 -22.906 1 84.88 207 GLY A N 1
ATOM 1603 C CA . GLY A 1 207 ? -10.359 -25.297 -22.703 1 84.88 207 GLY A CA 1
ATOM 1604 C C . GLY A 1 207 ? -9.266 -26.219 -23.234 1 84.88 207 GLY A C 1
ATOM 1605 O O . GLY A 1 207 ? -9.531 -27.359 -23.578 1 84.88 207 GLY A O 1
ATOM 1606 N N . ASN A 1 208 ? -8.109 -25.781 -23.359 1 91.44 208 ASN A N 1
ATOM 1607 C CA . ASN A 1 208 ? -7.027 -26.547 -23.969 1 91.44 208 ASN A CA 1
ATOM 1608 C C . ASN A 1 208 ? -6.008 -27 -22.922 1 91.44 208 ASN A C 1
ATOM 1610 O O . ASN A 1 208 ? -4.871 -27.328 -23.266 1 91.44 208 ASN A O 1
ATOM 1614 N N . ALA A 1 209 ? -6.383 -26.969 -21.641 1 93.94 209 ALA A N 1
ATOM 1615 C CA . ALA A 1 209 ? -5.426 -27.266 -20.578 1 93.94 209 ALA A CA 1
ATOM 1616 C C . ALA A 1 209 ? -5.688 -28.641 -19.969 1 93.94 209 ALA A C 1
ATOM 1618 O O . ALA A 1 209 ? -6.84 -29.047 -19.797 1 93.94 209 ALA A O 1
ATOM 1619 N N . ILE A 1 210 ? -4.621 -29.344 -19.766 1 96.06 210 ILE A N 1
ATOM 1620 C CA . ILE A 1 210 ? -4.684 -30.547 -18.938 1 96.06 210 ILE A CA 1
ATOM 1621 C C . ILE A 1 210 ? -4.34 -30.188 -17.484 1 96.06 210 ILE A C 1
ATOM 1623 O O . ILE A 1 210 ? -3.195 -29.844 -17.188 1 96.06 210 ILE A O 1
ATOM 1627 N N . TYR A 1 211 ? -5.312 -30.297 -16.625 1 97.06 211 TYR A N 1
ATOM 1628 C CA . TYR A 1 211 ? -5.117 -29.906 -15.227 1 97.06 211 TYR A CA 1
ATOM 1629 C C . TYR A 1 211 ? -4.508 -31.047 -14.422 1 97.06 211 TYR A C 1
ATOM 1631 O O . TYR A 1 211 ? -4.688 -32.219 -14.758 1 97.06 211 TYR A O 1
ATOM 1639 N N . LEU A 1 212 ? -3.773 -30.688 -13.344 1 97.56 212 LEU A N 1
ATOM 1640 C CA . LEU A 1 212 ? -3.154 -31.688 -12.469 1 97.56 212 LEU A CA 1
ATOM 1641 C C . LEU A 1 212 ? -4.215 -32.531 -11.797 1 97.56 212 LEU A C 1
ATOM 1643 O O . LEU A 1 212 ? -3.969 -33.719 -11.5 1 97.56 212 LEU A O 1
ATOM 1647 N N . ALA A 1 213 ? -5.383 -31.969 -11.617 1 96.31 213 ALA A N 1
ATOM 1648 C CA . ALA A 1 213 ? -6.48 -32.625 -10.906 1 96.31 213 ALA A CA 1
ATOM 1649 C C . ALA A 1 213 ? -7.336 -33.438 -11.859 1 96.31 213 ALA A C 1
ATOM 1651 O O . ALA A 1 213 ? -8.25 -34.156 -11.43 1 96.31 213 ALA A O 1
ATOM 1652 N N . ASP A 1 214 ? -7.102 -33.438 -13.156 1 97.06 214 ASP A N 1
ATOM 1653 C CA . ASP A 1 214 ? -7.949 -34.125 -14.125 1 97.06 214 ASP A CA 1
ATOM 1654 C C . ASP A 1 214 ? -7.945 -35.625 -13.898 1 97.06 214 ASP A C 1
ATOM 1656 O O . ASP A 1 214 ? -6.902 -36.219 -13.625 1 97.06 214 ASP A O 1
ATOM 1660 N N . GLU A 1 215 ? -9.094 -36.219 -14.07 1 97.81 215 GLU A N 1
ATOM 1661 C CA . GLU A 1 215 ? -9.219 -37.688 -14 1 97.81 215 GLU A CA 1
ATOM 1662 C C . GLU A 1 215 ? -8.648 -38.344 -15.25 1 97.81 215 GLU A C 1
ATOM 1664 O O . GLU A 1 215 ? -8.469 -37.688 -16.281 1 97.81 215 GLU A O 1
ATOM 1669 N N . ALA A 1 216 ? -8.398 -39.594 -15.094 1 98.19 216 ALA A N 1
ATOM 1670 C CA . ALA A 1 216 ? -7.746 -40.344 -16.172 1 98.19 216 ALA A CA 1
ATOM 1671 C C . ALA A 1 216 ? -8.539 -40.25 -17.469 1 98.19 216 ALA A C 1
ATOM 1673 O O . ALA A 1 216 ? -7.953 -40.094 -18.547 1 98.19 216 ALA A O 1
ATOM 1674 N N . ASP A 1 217 ? -9.836 -40.375 -17.406 1 98.31 217 ASP A N 1
ATOM 1675 C CA . ASP A 1 217 ? -10.672 -40.344 -18.594 1 98.31 217 ASP A CA 1
ATOM 1676 C C . ASP A 1 217 ? -10.656 -38.969 -19.25 1 98.31 217 ASP A C 1
ATOM 1678 O O . ASP A 1 217 ? -10.648 -38.844 -20.469 1 98.31 217 ASP A O 1
ATOM 1682 N N . VAL A 1 218 ? -10.641 -37.969 -18.422 1 97.56 218 VAL A N 1
ATOM 1683 C CA . VAL A 1 218 ? -10.586 -36.594 -18.906 1 97.56 218 VAL A CA 1
ATOM 1684 C C . VAL A 1 218 ? -9.258 -36.344 -19.609 1 97.56 218 VAL A C 1
ATOM 1686 O O . VAL A 1 218 ? -9.227 -35.75 -20.703 1 97.56 218 VAL A O 1
ATOM 1689 N N . ILE A 1 219 ? -8.156 -36.812 -19.047 1 98 219 ILE A N 1
ATOM 1690 C CA . ILE A 1 219 ? -6.84 -36.656 -19.641 1 98 219 ILE A CA 1
ATOM 1691 C C . ILE A 1 219 ? -6.812 -37.375 -21 1 98 219 ILE A C 1
ATOM 1693 O O . ILE A 1 219 ? -6.344 -36.812 -21.984 1 98 219 ILE A O 1
ATOM 1697 N N . LYS A 1 220 ? -7.332 -38.562 -20.984 1 98.25 220 LYS A N 1
ATOM 1698 C CA . LYS A 1 220 ? -7.375 -39.312 -22.219 1 98.25 220 LYS A CA 1
ATOM 1699 C C . LYS A 1 220 ? -8.141 -38.562 -23.312 1 98.25 220 LYS A C 1
ATOM 1701 O O . LYS A 1 220 ? -7.68 -38.469 -24.453 1 98.25 220 LYS A O 1
ATOM 1706 N N . GLN A 1 221 ? -9.305 -38.094 -22.953 1 97.56 221 GLN A N 1
ATOM 1707 C CA . GLN A 1 221 ? -10.125 -37.375 -23.906 1 97.56 221 GLN A CA 1
ATOM 1708 C C . GLN A 1 221 ? -9.367 -36.156 -24.469 1 97.56 221 GLN A C 1
ATOM 1710 O O . GLN A 1 221 ? -9.391 -35.906 -25.672 1 97.56 221 GLN A O 1
ATOM 1715 N N . LYS A 1 222 ? -8.711 -35.438 -23.594 1 96.75 222 LYS A N 1
ATOM 1716 C CA . LYS A 1 222 ? -7.965 -34.25 -24.016 1 96.75 222 LYS A CA 1
ATOM 1717 C C . LYS A 1 222 ? -6.781 -34.625 -24.891 1 96.75 222 LYS A C 1
ATOM 1719 O O . LYS A 1 222 ? -6.527 -33.969 -25.906 1 96.75 222 LYS A O 1
ATOM 1724 N N . VAL A 1 223 ? -6.062 -35.656 -24.547 1 97.69 223 VAL A N 1
ATOM 1725 C CA . VAL A 1 223 ? -4.914 -36.094 -25.328 1 97.69 223 VAL A CA 1
ATOM 1726 C C . VAL A 1 223 ? -5.375 -36.531 -26.719 1 97.69 223 VAL A C 1
ATOM 1728 O O . VAL A 1 223 ? -4.762 -36.156 -27.719 1 97.69 223 VAL A O 1
ATOM 1731 N N . MET A 1 224 ? -6.496 -37.281 -26.797 1 97 224 MET A N 1
ATOM 1732 C CA . MET A 1 224 ? -7 -37.781 -28.062 1 97 224 MET A CA 1
ATOM 1733 C C . MET A 1 224 ? -7.469 -36.625 -28.969 1 97 224 MET A C 1
ATOM 1735 O O . MET A 1 224 ? -7.539 -36.781 -30.188 1 97 224 MET A O 1
ATOM 1739 N N . SER A 1 225 ? -7.773 -35.531 -28.359 1 94.25 225 SER A N 1
ATOM 1740 C CA . SER A 1 225 ? -8.273 -34.375 -29.125 1 94.25 225 SER A CA 1
ATOM 1741 C C . SER A 1 225 ? -7.137 -33.438 -29.531 1 94.25 225 SER A C 1
ATOM 1743 O O . SER A 1 225 ? -7.363 -32.438 -30.203 1 94.25 225 SER A O 1
ATOM 1745 N N . MET A 1 226 ? -5.941 -33.719 -29.172 1 95.38 226 MET A N 1
ATOM 1746 C CA . MET A 1 226 ? -4.812 -32.844 -29.406 1 95.38 226 MET A CA 1
ATOM 1747 C C . MET A 1 226 ? -4.578 -32.656 -30.906 1 95.38 226 MET A C 1
ATOM 1749 O O . MET A 1 226 ? -4.809 -33.594 -31.688 1 95.38 226 MET A O 1
ATOM 1753 N N . TYR A 1 227 ? -4.031 -31.516 -31.141 1 88.38 227 TYR A N 1
ATOM 1754 C CA . TYR A 1 227 ? -3.662 -31.188 -32.5 1 88.38 227 TYR A CA 1
ATOM 1755 C C . TYR A 1 227 ? -2.393 -31.922 -32.938 1 88.38 227 TYR A C 1
ATOM 1757 O O . TYR A 1 227 ? -1.434 -32 -32.156 1 88.38 227 TYR A O 1
ATOM 1765 N N . THR A 1 228 ? -2.322 -32.5 -34.125 1 92.06 228 THR A N 1
ATOM 1766 C CA . THR A 1 228 ? -1.142 -33.156 -34.656 1 92.06 228 THR A CA 1
ATOM 1767 C C . THR A 1 228 ? -0.69 -32.531 -35.969 1 92.06 228 THR A C 1
ATOM 1769 O O . THR A 1 228 ? -0.209 -31.406 -36 1 92.06 228 THR A O 1
ATOM 1772 N N . ASP A 1 229 ? -0.712 -33.219 -37.062 1 91.06 229 ASP A N 1
ATOM 1773 C CA . ASP A 1 229 ? -0.329 -32.781 -38.375 1 91.06 229 ASP A CA 1
ATOM 1774 C C . ASP A 1 229 ? -1.496 -32.938 -39.375 1 91.06 229 ASP A C 1
ATOM 1776 O O . ASP A 1 229 ? -1.884 -34.031 -39.719 1 91.06 229 ASP A O 1
ATOM 1780 N N . PRO A 1 230 ? -1.979 -31.719 -39.812 1 88.31 230 PRO A N 1
ATOM 1781 C CA . PRO A 1 230 ? -3.129 -31.781 -40.719 1 88.31 230 PRO A CA 1
ATOM 1782 C C . PRO A 1 230 ? -2.799 -32.438 -42.062 1 88.31 230 PRO A C 1
ATOM 1784 O O . PRO A 1 230 ? -3.703 -32.875 -42.781 1 88.31 230 PRO A O 1
ATOM 1787 N N . ASN A 1 231 ? -1.571 -32.562 -42.406 1 90.5 231 ASN A N 1
ATOM 1788 C CA . ASN A 1 231 ? -1.178 -33.156 -43.688 1 90.5 231 ASN A CA 1
ATOM 1789 C C . ASN A 1 231 ? -1 -34.656 -43.562 1 90.5 231 ASN A C 1
ATOM 1791 O O . ASN A 1 231 ? -0.817 -35.344 -44.562 1 90.5 231 ASN A O 1
ATOM 1795 N N . HIS A 1 232 ? -0.946 -35.188 -42.375 1 92.75 232 HIS A N 1
ATOM 1796 C CA . HIS A 1 232 ? -0.851 -36.625 -42.125 1 92.75 232 HIS A CA 1
ATOM 1797 C C . HIS A 1 232 ? -2.229 -37.281 -42.156 1 92.75 232 HIS A C 1
ATOM 1799 O O . HIS A 1 232 ? -2.736 -37.688 -41.094 1 92.75 232 HIS A O 1
ATOM 1805 N N . ILE A 1 233 ? -2.768 -37.469 -43.281 1 90.06 233 ILE A N 1
ATOM 1806 C CA . ILE A 1 233 ? -4.156 -37.906 -43.469 1 90.06 233 ILE A CA 1
ATOM 1807 C C . ILE A 1 233 ? -4.262 -39.406 -43.312 1 90.06 233 ILE A C 1
ATOM 1809 O O . ILE A 1 233 ? -5.125 -39.906 -42.594 1 90.06 233 ILE A O 1
ATOM 1813 N N . LYS A 1 234 ? -3.354 -40.094 -44 1 94.75 234 LYS A N 1
ATOM 1814 C CA . LYS A 1 234 ? -3.312 -41.562 -43.906 1 94.75 234 LYS A CA 1
ATOM 1815 C C . LYS A 1 234 ? -2.096 -42 -43.094 1 94.75 234 LYS A C 1
ATOM 1817 O O . LYS A 1 234 ? -1.063 -41.344 -43.094 1 94.75 234 LYS A O 1
ATOM 1822 N N . VAL A 1 235 ? -2.197 -43.188 -42.469 1 94.44 235 VAL A N 1
ATOM 1823 C CA . VAL A 1 235 ? -1.134 -43.75 -41.656 1 94.44 235 VAL A CA 1
ATOM 1824 C C . VAL A 1 235 ? 0.149 -43.875 -42.469 1 94.44 235 VAL A C 1
ATOM 1826 O O . VAL A 1 235 ? 1.248 -43.656 -41.938 1 94.44 235 VAL A O 1
ATOM 1829 N N . THR A 1 236 ? -0.047 -44.156 -43.719 1 95.06 236 THR A N 1
ATOM 1830 C CA . THR A 1 236 ? 1.105 -44.406 -44.594 1 95.06 236 THR A CA 1
ATOM 1831 C C . THR A 1 236 ? 1.746 -43.094 -45.031 1 95.06 236 THR A C 1
ATOM 1833 O O . THR A 1 236 ? 2.869 -43.062 -45.531 1 95.06 236 THR A O 1
ATOM 1836 N N . ASP A 1 237 ? 1.051 -41.938 -44.906 1 95.88 237 ASP A N 1
ATOM 1837 C CA . ASP A 1 237 ? 1.585 -40.656 -45.312 1 95.88 237 ASP A CA 1
ATOM 1838 C C . ASP A 1 237 ? 2.695 -40.188 -44.344 1 95.88 237 ASP A C 1
ATOM 1840 O O . ASP A 1 237 ? 2.605 -40.406 -43.156 1 95.88 237 ASP A O 1
ATOM 1844 N N . PRO A 1 238 ? 3.781 -39.656 -44.969 1 96 238 PRO A N 1
ATOM 1845 C CA . PRO A 1 238 ? 4.762 -39.031 -44.062 1 96 238 PRO A CA 1
ATOM 1846 C C . PRO A 1 238 ? 4.164 -37.938 -43.219 1 96 238 PRO A C 1
ATOM 1848 O O . PRO A 1 238 ? 3.303 -37.188 -43.688 1 96 238 PRO A O 1
ATOM 1851 N N . GLY A 1 239 ? 4.531 -37.875 -41.906 1 96.25 239 GLY A N 1
ATOM 1852 C CA . GLY A 1 239 ? 4.047 -36.844 -41 1 96.25 239 GLY A CA 1
ATOM 1853 C C . GLY A 1 239 ? 5.125 -35.844 -40.625 1 96.25 239 GLY A C 1
ATOM 1854 O O . GLY A 1 239 ? 6.312 -36.094 -40.812 1 96.25 239 GLY A O 1
ATOM 1855 N N . GLN A 1 240 ? 4.746 -34.719 -40.125 1 96.12 240 GLN A N 1
ATOM 1856 C CA . GLN A 1 240 ? 5.648 -33.688 -39.656 1 96.12 240 GLN A CA 1
ATOM 1857 C C . GLN A 1 240 ? 5.695 -33.656 -38.125 1 96.12 240 GLN A C 1
ATOM 1859 O O . GLN A 1 240 ? 4.656 -33.531 -37.469 1 96.12 240 GLN A O 1
ATOM 1864 N N . VAL A 1 241 ? 6.895 -33.75 -37.625 1 95.69 241 VAL A N 1
ATOM 1865 C CA . VAL A 1 241 ? 7.09 -33.75 -36.156 1 95.69 241 VAL A CA 1
ATOM 1866 C C . VAL A 1 241 ? 7.102 -32.312 -35.656 1 95.69 241 VAL A C 1
ATOM 1868 O O . VAL A 1 241 ? 6.516 -32.031 -34.594 1 95.69 241 VAL A O 1
ATOM 1871 N N . GLU A 1 242 ? 7.758 -31.422 -36.438 1 91.94 242 GLU A N 1
ATOM 1872 C CA . GLU A 1 242 ? 7.836 -30.016 -36.031 1 91.94 242 GLU A CA 1
ATOM 1873 C C . GLU A 1 242 ? 6.445 -29.375 -36 1 91.94 242 GLU A C 1
ATOM 1875 O O . GLU A 1 242 ? 5.652 -29.531 -36.938 1 91.94 242 GLU A O 1
ATOM 1880 N N . GLY A 1 243 ? 6.156 -28.766 -34.844 1 89 243 GLY A N 1
ATOM 1881 C CA . GLY A 1 243 ? 4.867 -28.109 -34.719 1 89 243 GLY A CA 1
ATOM 1882 C C . GLY A 1 243 ? 3.77 -29.047 -34.219 1 89 243 GLY A C 1
ATOM 1883 O O . GLY A 1 243 ? 2.652 -28.594 -33.938 1 89 243 GLY A O 1
ATOM 1884 N N . ASN A 1 244 ? 4.035 -30.344 -34.219 1 93.94 244 ASN A N 1
ATOM 1885 C CA . ASN A 1 244 ? 3.096 -31.344 -33.688 1 93.94 244 ASN A CA 1
ATOM 1886 C C . ASN A 1 244 ? 3.035 -31.328 -32.188 1 93.94 244 ASN A C 1
ATOM 1888 O O . ASN A 1 244 ? 4 -31.703 -31.516 1 93.94 244 ASN A O 1
ATOM 1892 N N . THR A 1 245 ? 1.894 -30.953 -31.609 1 94.31 245 THR A N 1
ATOM 1893 C CA . THR A 1 245 ? 1.729 -30.75 -30.172 1 94.31 245 THR A CA 1
ATOM 1894 C C . THR A 1 245 ? 1.964 -32.031 -29.391 1 94.31 245 THR A C 1
ATOM 1896 O O . THR A 1 245 ? 2.52 -32.031 -28.297 1 94.31 245 THR A O 1
ATOM 1899 N N . VAL A 1 246 ? 1.547 -33.094 -29.922 1 96.44 246 VAL A N 1
ATOM 1900 C CA . VAL A 1 246 ? 1.698 -34.406 -29.25 1 96.44 246 VAL A CA 1
ATOM 1901 C C . VAL A 1 246 ? 3.18 -34.688 -29.047 1 96.44 246 VAL A C 1
A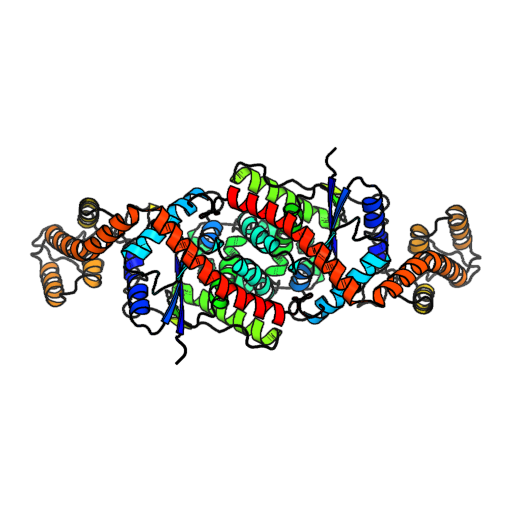TOM 1903 O O . VAL A 1 246 ? 3.594 -35.094 -27.969 1 96.44 246 VAL A O 1
ATOM 1906 N N . PHE A 1 247 ? 3.965 -34.469 -30.047 1 95.81 247 PHE A N 1
ATOM 1907 C CA . PHE A 1 247 ? 5.395 -34.75 -29.938 1 95.81 247 PHE A CA 1
ATOM 1908 C C . PHE A 1 247 ? 6.066 -33.75 -29.016 1 95.81 247 PHE A C 1
ATOM 1910 O O . PHE A 1 247 ? 7.023 -34.062 -28.312 1 95.81 247 PHE A O 1
ATOM 1917 N N . THR A 1 248 ? 5.562 -32.5 -28.969 1 93.38 248 THR A N 1
ATOM 1918 C CA . THR A 1 248 ? 6.062 -31.531 -28 1 93.38 248 THR A CA 1
ATOM 1919 C C . THR A 1 248 ? 5.883 -32.031 -26.578 1 93.38 248 THR A C 1
ATOM 1921 O O . THR A 1 248 ? 6.793 -31.922 -25.75 1 93.38 248 THR A O 1
ATOM 1924 N N . TYR A 1 249 ? 4.754 -32.562 -26.281 1 95.38 249 TYR A N 1
ATOM 1925 C CA . TYR A 1 249 ? 4.488 -33.125 -24.953 1 95.38 249 TYR A CA 1
ATOM 1926 C C . TYR A 1 249 ? 5.371 -34.344 -24.703 1 95.38 249 TYR A C 1
ATOM 1928 O O . TYR A 1 249 ? 5.891 -34.5 -23.594 1 95.38 249 TYR A O 1
ATOM 1936 N N . LEU A 1 250 ? 5.535 -35.156 -25.719 1 96.38 250 LEU A N 1
ATOM 1937 C CA . LEU A 1 250 ? 6.371 -36.344 -25.578 1 96.38 250 LEU A CA 1
ATOM 1938 C C . LEU A 1 250 ? 7.82 -35.969 -25.297 1 96.38 250 LEU A C 1
ATOM 1940 O O . LEU A 1 250 ? 8.492 -36.594 -24.484 1 96.38 250 LEU A O 1
ATOM 1944 N N . ASP A 1 251 ? 8.273 -34.938 -25.969 1 94.31 251 ASP A N 1
ATOM 1945 C CA . ASP A 1 251 ? 9.625 -34.438 -25.719 1 94.31 251 ASP A CA 1
ATOM 1946 C C . ASP A 1 251 ? 9.797 -34 -24.266 1 94.31 251 ASP A C 1
ATOM 1948 O O . ASP A 1 251 ? 10.891 -34.094 -23.703 1 94.31 251 ASP A O 1
ATOM 1952 N N . THR A 1 252 ? 8.742 -33.562 -23.672 1 93 252 THR A N 1
ATOM 1953 C CA . THR A 1 252 ? 8.766 -33.031 -22.312 1 93 252 THR A CA 1
ATOM 1954 C C . THR A 1 252 ? 8.664 -34.125 -21.281 1 93 252 THR A C 1
ATOM 1956 O O . THR A 1 252 ? 9.312 -34.094 -20.234 1 93 252 THR A O 1
ATOM 1959 N N . PHE A 1 253 ? 7.883 -35.188 -21.562 1 95.44 253 PHE A N 1
ATOM 1960 C CA . PHE A 1 253 ? 7.5 -36.094 -20.5 1 95.44 253 PHE A CA 1
ATOM 1961 C C . PHE A 1 253 ? 8.102 -37.469 -20.734 1 95.44 253 PHE A C 1
ATOM 1963 O O . PHE A 1 253 ? 8.211 -38.281 -19.797 1 95.44 253 PHE A O 1
ATOM 1970 N N . CYS A 1 254 ? 8.406 -37.781 -22 1 95.94 254 CYS A N 1
ATOM 1971 C CA . CYS A 1 254 ? 8.914 -39.125 -22.297 1 95.94 254 CYS A CA 1
ATOM 1972 C C . CYS A 1 254 ? 10.367 -39.281 -21.859 1 95.94 254 CYS A C 1
ATOM 1974 O O . CYS A 1 254 ? 11.242 -38.562 -22.359 1 95.94 254 CYS A O 1
ATOM 1976 N N . LYS A 1 255 ? 10.656 -40.219 -21.109 1 94.88 255 LYS A N 1
ATOM 1977 C CA . LYS A 1 255 ? 12.008 -40.438 -20.609 1 94.88 255 LYS A CA 1
ATOM 1978 C C . LYS A 1 255 ? 12.812 -41.344 -21.516 1 94.88 255 LYS A C 1
ATOM 1980 O O . LYS A 1 255 ? 14.047 -41.281 -21.547 1 94.88 255 LYS A O 1
ATOM 1985 N N . ASP A 1 256 ? 12.102 -42.156 -22.219 1 95.44 256 ASP A N 1
ATOM 1986 C CA . ASP A 1 256 ? 12.742 -43.062 -23.172 1 95.44 256 ASP A CA 1
ATOM 1987 C C . ASP A 1 256 ? 13.016 -42.375 -24.484 1 95.44 256 ASP A C 1
ATOM 1989 O O . ASP A 1 256 ? 12.266 -42.531 -25.453 1 95.44 256 ASP A O 1
ATOM 1993 N N . THR A 1 257 ? 14.133 -41.781 -24.594 1 94.62 257 THR A N 1
ATOM 1994 C CA . THR A 1 257 ? 14.461 -40.938 -25.734 1 94.62 257 THR A CA 1
ATOM 1995 C C . THR A 1 257 ? 14.656 -41.781 -27 1 94.62 257 THR A C 1
ATOM 1997 O O . THR A 1 257 ? 14.367 -41.312 -28.109 1 94.62 257 THR A O 1
ATOM 2000 N N . GLU A 1 258 ? 15.133 -42.938 -26.812 1 96.44 258 GLU A N 1
ATOM 2001 C CA . GLU A 1 258 ? 15.352 -43.812 -27.953 1 96.44 258 GLU A CA 1
ATOM 2002 C C . GLU A 1 258 ? 14.031 -44.188 -28.625 1 96.44 258 GLU A C 1
ATOM 2004 O O . GLU A 1 258 ? 13.891 -44.062 -29.844 1 96.44 258 GLU A O 1
ATOM 2009 N N . THR A 1 259 ? 13.219 -44.656 -27.766 1 96.56 259 THR A N 1
ATOM 2010 C CA . THR A 1 259 ? 11.898 -45 -28.281 1 96.56 259 THR A CA 1
ATOM 2011 C C . THR A 1 259 ? 11.242 -43.812 -28.938 1 96.56 259 THR A C 1
ATOM 2013 O O . THR A 1 259 ? 10.609 -43.938 -29.984 1 96.56 259 THR A O 1
ATOM 2016 N N . LEU A 1 260 ? 11.359 -42.656 -28.344 1 97.5 260 LEU A N 1
ATOM 2017 C CA . LEU A 1 260 ? 10.742 -41.438 -28.875 1 97.5 260 LEU A CA 1
ATOM 2018 C C . LEU A 1 260 ? 11.352 -41.062 -30.234 1 97.5 260 LEU A C 1
ATOM 2020 O O . LEU A 1 260 ? 10.625 -40.719 -31.156 1 97.5 260 LEU A O 1
ATOM 2024 N N . GLU A 1 261 ? 12.648 -41.188 -30.328 1 97.5 261 GLU A N 1
ATOM 2025 C CA . GLU A 1 261 ? 13.312 -40.844 -31.594 1 97.5 261 GLU A CA 1
ATOM 2026 C C . GLU A 1 261 ? 12.891 -41.812 -32.688 1 97.5 261 GLU A C 1
ATOM 2028 O O . GLU A 1 261 ? 12.703 -41.406 -33.844 1 97.5 261 GLU A O 1
ATOM 2033 N N . GLU A 1 262 ? 12.812 -43 -32.312 1 97.62 262 GLU A N 1
ATOM 2034 C CA . GLU A 1 262 ? 12.336 -44 -33.281 1 97.62 262 GLU A CA 1
ATOM 2035 C C . GLU A 1 262 ? 10.914 -43.688 -33.719 1 97.62 262 GLU A C 1
ATOM 2037 O O . GLU A 1 262 ? 10.578 -43.844 -34.906 1 97.62 262 GLU A O 1
ATOM 2042 N N . MET A 1 263 ? 10.109 -43.344 -32.812 1 97.62 263 MET A N 1
ATOM 2043 C CA . MET A 1 263 ? 8.727 -42.969 -33.094 1 97.62 263 MET A CA 1
ATOM 2044 C C . MET A 1 263 ? 8.672 -41.781 -34.031 1 97.62 263 MET A C 1
ATOM 2046 O O . MET A 1 263 ? 7.887 -41.75 -35 1 97.62 263 MET A O 1
ATOM 2050 N N . LYS A 1 264 ? 9.477 -40.781 -33.781 1 97.88 264 LYS A N 1
ATOM 2051 C CA . LYS A 1 264 ? 9.547 -39.594 -34.625 1 97.88 264 LYS A CA 1
ATOM 2052 C C . LYS A 1 264 ? 9.961 -39.969 -36.062 1 97.88 264 LYS A C 1
ATOM 2054 O O . LYS A 1 264 ? 9.367 -39.5 -37.031 1 97.88 264 LYS A O 1
ATOM 2059 N N . ALA A 1 265 ? 10.961 -40.812 -36.156 1 97.81 265 ALA A N 1
ATOM 2060 C CA . ALA A 1 265 ? 11.43 -41.281 -37.469 1 97.81 265 ALA A CA 1
ATOM 2061 C C . ALA A 1 265 ? 10.336 -42.031 -38.219 1 97.81 265 ALA A C 1
ATOM 2063 O O . ALA A 1 265 ? 10.141 -41.812 -39.406 1 97.81 265 ALA A O 1
ATOM 2064 N N . HIS A 1 266 ? 9.727 -42.938 -37.5 1 97.88 266 HIS A N 1
ATOM 2065 C CA . HIS A 1 266 ? 8.633 -43.719 -38.062 1 97.88 266 HIS A CA 1
ATOM 2066 C C . HIS A 1 266 ? 7.504 -42.812 -38.531 1 97.88 266 HIS A C 1
ATOM 2068 O O . HIS A 1 266 ? 6.973 -43 -39.625 1 97.88 266 HIS A O 1
ATOM 2074 N N . TYR A 1 267 ? 7.129 -41.812 -37.75 1 97.62 267 TYR A N 1
ATOM 2075 C CA . TYR A 1 267 ? 6.07 -40.875 -38.094 1 97.62 267 TYR A CA 1
ATOM 2076 C C . TYR A 1 267 ? 6.445 -40.062 -39.312 1 97.62 267 TYR A C 1
ATOM 2078 O O . TYR A 1 267 ? 5.625 -39.875 -40.219 1 97.62 267 TYR A O 1
ATOM 2086 N N . SER A 1 268 ? 7.707 -39.594 -39.375 1 97.38 268 SER A N 1
ATOM 2087 C CA . SER A 1 268 ? 8.195 -38.75 -40.469 1 97.38 268 SER A CA 1
ATOM 2088 C C . SER A 1 268 ? 8.234 -39.5 -41.781 1 97.38 268 SER A C 1
ATOM 2090 O O . SER A 1 268 ? 7.961 -38.938 -42.844 1 97.38 268 SER A O 1
ATOM 2092 N N . ARG A 1 269 ? 8.562 -40.781 -41.719 1 96.25 269 ARG A N 1
ATOM 2093 C CA . ARG A 1 269 ? 8.664 -41.562 -42.938 1 96.25 269 ARG A CA 1
ATOM 2094 C C . ARG A 1 269 ? 7.301 -42.094 -43.375 1 96.25 269 ARG A C 1
ATOM 2096 O O . ARG A 1 269 ? 7.121 -42.5 -44.531 1 96.25 269 ARG A O 1
ATOM 2103 N N . GLY A 1 270 ? 6.43 -42.125 -42.469 1 95.88 270 GLY A N 1
ATOM 2104 C CA . GLY A 1 270 ? 5.125 -42.688 -42.719 1 95.88 270 GLY A CA 1
ATOM 2105 C C . GLY A 1 270 ? 4.98 -44.094 -42.188 1 95.88 270 GLY A C 1
ATOM 2106 O O . GLY A 1 270 ? 5.949 -44.875 -42.156 1 95.88 270 GLY A O 1
ATOM 2107 N N . GLY A 1 271 ? 3.758 -44.406 -41.719 1 96 271 GLY A N 1
ATOM 2108 C CA . GLY A 1 271 ? 3.518 -45.75 -41.219 1 96 271 GLY A CA 1
ATOM 2109 C C . GLY A 1 271 ? 3.09 -45.75 -39.75 1 96 271 GLY A C 1
ATOM 2110 O O . GLY A 1 271 ? 2.762 -46.812 -39.219 1 96 271 GLY A O 1
ATOM 2111 N N . LEU A 1 272 ? 3.096 -44.656 -39.219 1 96.75 272 LEU A N 1
ATOM 2112 C CA . LEU A 1 272 ? 2.676 -44.5 -37.812 1 96.75 272 LEU A CA 1
ATOM 2113 C C . LEU A 1 272 ? 1.505 -43.531 -37.688 1 96.75 272 LEU A C 1
ATOM 2115 O O . LEU A 1 272 ? 1.64 -42.375 -38 1 96.75 272 LEU A O 1
ATOM 2119 N N . GLY A 1 273 ? 0.341 -44.031 -37.25 1 95.94 273 GLY A N 1
ATOM 2120 C CA . GLY A 1 273 ? -0.862 -43.219 -37.125 1 95.94 273 GLY A CA 1
ATOM 2121 C C . GLY A 1 273 ? -0.868 -42.312 -35.906 1 95.94 273 GLY A C 1
ATOM 2122 O O . GLY A 1 273 ? -0.28 -42.656 -34.875 1 95.94 273 GLY A O 1
ATOM 2123 N N . ASP A 1 274 ? -1.617 -41.25 -36 1 96.06 274 ASP A N 1
ATOM 2124 C CA . ASP A 1 274 ? -1.71 -40.25 -34.938 1 96.06 274 ASP A CA 1
ATOM 2125 C C . ASP A 1 274 ? -2.295 -40.875 -33.656 1 96.06 274 ASP A C 1
ATOM 2127 O O . ASP A 1 274 ? -1.893 -40.531 -32.562 1 96.06 274 ASP A O 1
ATOM 2131 N N . VAL A 1 275 ? -3.266 -41.75 -33.812 1 96.75 275 VAL A N 1
ATOM 2132 C CA . VAL A 1 275 ? -3.949 -42.375 -32.688 1 96.75 275 VAL A CA 1
ATOM 2133 C C . VAL A 1 275 ? -2.947 -43.156 -31.828 1 96.75 275 VAL A C 1
ATOM 2135 O O . VAL A 1 275 ? -3.004 -43.125 -30.594 1 96.75 275 VAL A O 1
ATOM 2138 N N . LYS A 1 276 ? -2.043 -43.844 -32.5 1 97 276 LYS A N 1
ATOM 2139 C CA . LYS A 1 276 ? -1.029 -44.625 -31.766 1 97 276 LYS A CA 1
ATOM 2140 C C . LYS A 1 276 ? -0.096 -43.688 -30.984 1 97 276 LYS A C 1
ATOM 2142 O O . LYS A 1 276 ? 0.288 -44 -29.859 1 97 276 LYS A O 1
ATOM 2147 N N . VAL A 1 277 ? 0.308 -42.625 -31.594 1 97.62 277 VAL A N 1
ATOM 2148 C CA . VAL A 1 277 ? 1.181 -41.656 -30.938 1 97.62 277 VAL A CA 1
ATOM 2149 C C . VAL A 1 277 ? 0.467 -41.062 -29.719 1 97.62 277 VAL A C 1
ATOM 2151 O O . VAL A 1 277 ? 1.055 -40.938 -28.641 1 97.62 277 VAL A O 1
ATOM 2154 N N . LYS A 1 278 ? -0.808 -40.688 -29.891 1 98.12 278 LYS A N 1
ATOM 2155 C CA . LYS A 1 278 ? -1.6 -40.125 -28.812 1 98.12 278 LYS A CA 1
ATOM 2156 C C . LYS A 1 278 ? -1.777 -41.125 -27.672 1 98.12 278 LYS A C 1
ATOM 2158 O O . LYS A 1 278 ? -1.72 -40.75 -26.5 1 98.12 278 LYS A O 1
ATOM 2163 N N . LYS A 1 279 ? -1.987 -42.344 -28.031 1 98.12 279 LYS A N 1
ATOM 2164 C CA . LYS A 1 279 ? -2.121 -43.375 -27 1 98.12 279 LYS A CA 1
ATOM 2165 C C . LYS A 1 279 ? -0.837 -43.5 -26.188 1 98.12 279 LYS A C 1
ATOM 2167 O O . LYS A 1 279 ? -0.885 -43.688 -24.969 1 98.12 279 LYS A O 1
ATOM 2172 N N . PHE A 1 280 ? 0.264 -43.438 -26.875 1 98 280 PHE A N 1
ATOM 2173 C CA . PHE A 1 280 ? 1.555 -43.5 -26.188 1 98 280 PHE A CA 1
ATOM 2174 C C . PHE A 1 280 ? 1.727 -42.312 -25.266 1 98 280 PHE A C 1
ATOM 2176 O O . PHE A 1 280 ? 2.143 -42.469 -24.109 1 98 280 PHE A O 1
ATOM 2183 N N . LEU A 1 281 ? 1.407 -41.188 -25.734 1 98.38 281 LEU A N 1
ATOM 2184 C CA . LEU A 1 281 ? 1.47 -40 -24.891 1 98.38 281 LEU A CA 1
ATOM 2185 C C . LEU A 1 281 ? 0.563 -40.125 -23.672 1 98.38 281 LEU A C 1
ATOM 2187 O O . LEU A 1 281 ? 0.952 -39.781 -22.562 1 98.38 281 LEU A O 1
ATOM 2191 N N . ASN A 1 282 ? -0.676 -40.562 -23.906 1 98.56 282 ASN A N 1
ATOM 2192 C CA . ASN A 1 282 ? -1.604 -40.75 -22.797 1 98.56 282 ASN A CA 1
ATOM 2193 C C . ASN A 1 282 ? -1.006 -41.656 -21.719 1 98.56 282 ASN A C 1
ATOM 2195 O O . ASN A 1 282 ? -1.152 -41.375 -20.516 1 98.56 282 ASN A O 1
ATOM 2199 N N . GLU A 1 283 ? -0.38 -42.75 -22.141 1 98.31 283 GLU A N 1
ATOM 2200 C CA . GLU A 1 283 ? 0.247 -43.688 -21.188 1 98.31 283 GLU A CA 1
ATOM 2201 C C . GLU A 1 283 ? 1.309 -42.969 -20.359 1 98.31 283 GLU A C 1
ATOM 2203 O O . GLU A 1 283 ? 1.373 -43.125 -19.141 1 98.31 283 GLU A O 1
ATOM 2208 N N . ILE A 1 284 ? 2.082 -42.219 -21 1 98.06 284 ILE A N 1
ATOM 2209 C CA . ILE A 1 284 ? 3.168 -41.469 -20.344 1 98.06 284 ILE A CA 1
ATOM 2210 C C . ILE A 1 284 ? 2.592 -40.469 -19.359 1 98.06 284 ILE A C 1
ATOM 2212 O O . ILE A 1 284 ? 3.047 -40.375 -18.219 1 98.06 284 ILE A O 1
ATOM 2216 N N . LEU A 1 285 ? 1.604 -39.688 -19.797 1 98.25 285 LEU A N 1
ATOM 2217 C CA . LEU A 1 285 ? 1.003 -38.656 -18.953 1 98.25 285 LEU A CA 1
ATOM 2218 C C . LEU A 1 285 ? 0.29 -39.312 -17.75 1 98.25 285 LEU A C 1
ATOM 2220 O O . LEU A 1 285 ? 0.333 -38.781 -16.641 1 98.25 285 LEU A O 1
ATOM 2224 N N . GLN A 1 286 ? -0.394 -40.438 -18.062 1 98.44 286 GLN A N 1
ATOM 2225 C CA . GLN A 1 286 ? -1.058 -41.156 -16.953 1 98.44 286 GLN A CA 1
ATOM 2226 C C . GLN A 1 286 ? -0.053 -41.594 -15.898 1 98.44 286 GLN A C 1
ATOM 2228 O O . GLN A 1 286 ? -0.293 -41.406 -14.703 1 98.44 286 GLN A O 1
ATOM 2233 N N . ALA A 1 287 ? 1.009 -42.125 -16.328 1 98 287 ALA A N 1
ATOM 2234 C CA . ALA A 1 287 ? 2.041 -42.594 -15.398 1 98 287 ALA A CA 1
ATOM 2235 C C . ALA A 1 287 ? 2.586 -41.406 -14.578 1 98 287 ALA A C 1
ATOM 2237 O O . ALA A 1 287 ? 2.891 -41.562 -13.391 1 98 287 ALA A O 1
ATOM 2238 N N . GLU A 1 288 ? 2.758 -40.281 -15.195 1 97.56 288 GLU A N 1
ATOM 2239 C CA . GLU A 1 288 ? 3.295 -39.094 -14.547 1 97.56 288 GLU A CA 1
ATOM 2240 C C . GLU A 1 288 ? 2.279 -38.469 -13.586 1 97.56 288 GLU A C 1
ATOM 2242 O O . GLU A 1 288 ? 2.633 -38.062 -12.477 1 97.56 288 GLU A O 1
ATOM 2247 N N . LEU A 1 289 ? 1 -38.406 -13.953 1 98.31 289 LEU A N 1
ATOM 2248 C CA . LEU A 1 289 ? 0.011 -37.562 -13.266 1 98.31 289 LEU A CA 1
ATOM 2249 C C . LEU A 1 289 ? -0.781 -38.406 -12.258 1 98.31 289 LEU A C 1
ATOM 2251 O O . LEU A 1 289 ? -1.394 -37.844 -11.336 1 98.31 289 LEU A O 1
ATOM 2255 N N . GLU A 1 290 ? -0.813 -39.75 -12.438 1 98.31 290 GLU A N 1
ATOM 2256 C CA . GLU A 1 290 ? -1.615 -40.594 -11.555 1 98.31 290 GLU A CA 1
ATOM 2257 C C . GLU A 1 290 ? -1.191 -40.438 -10.102 1 98.31 290 GLU A C 1
ATOM 2259 O O . GLU A 1 290 ? -2.033 -40.25 -9.219 1 98.31 290 GLU A O 1
ATOM 2264 N N . PRO A 1 291 ? 0.138 -40.531 -9.789 1 98.25 291 PRO A N 1
ATOM 2265 C CA . PRO A 1 291 ? 0.525 -40.344 -8.391 1 98.25 291 PRO A CA 1
ATOM 2266 C C . PRO A 1 291 ? 0.128 -38.969 -7.859 1 98.25 291 PRO A C 1
ATOM 2268 O O . PRO A 1 291 ? -0.216 -38.844 -6.68 1 98.25 291 PRO A O 1
ATOM 2271 N N . ILE A 1 292 ? 0.213 -37.938 -8.648 1 98.56 292 ILE A N 1
ATOM 2272 C CA . ILE A 1 292 ? -0.156 -36.562 -8.266 1 98.56 292 ILE A CA 1
ATOM 2273 C C . ILE A 1 292 ? -1.649 -36.5 -7.953 1 98.56 292 ILE A C 1
ATOM 2275 O O . ILE A 1 292 ? -2.051 -36 -6.906 1 98.56 292 ILE A O 1
ATOM 2279 N N . ARG A 1 293 ? -2.453 -37.031 -8.883 1 97.94 293 ARG A N 1
ATOM 2280 C CA . ARG A 1 293 ? -3.9 -37.062 -8.703 1 97.94 293 ARG A CA 1
ATOM 2281 C C . ARG A 1 293 ? -4.281 -37.812 -7.426 1 97.94 293 ARG A C 1
ATOM 2283 O O . ARG A 1 293 ? -5.168 -37.375 -6.691 1 97.94 293 ARG A O 1
ATOM 2290 N N . ASN A 1 294 ? -3.66 -38.969 -7.18 1 98.06 294 ASN A N 1
ATOM 2291 C CA . ASN A 1 294 ? -3.949 -39.75 -5.996 1 98.06 294 ASN A CA 1
ATOM 2292 C C . ASN A 1 294 ? -3.615 -39 -4.711 1 98.06 294 ASN A C 1
ATOM 2294 O O . ASN A 1 294 ? -4.398 -39 -3.76 1 98.06 294 ASN A O 1
ATOM 2298 N N . ARG A 1 295 ? -2.449 -38.375 -4.648 1 98.31 295 ARG A N 1
ATOM 2299 C CA . ARG A 1 295 ? -2.088 -37.562 -3.49 1 98.31 295 ARG A CA 1
ATOM 2300 C C . ARG A 1 295 ? -3.082 -36.438 -3.287 1 98.31 295 ARG A C 1
ATOM 2302 O O . ARG A 1 295 ? -3.473 -36.156 -2.156 1 98.31 295 ARG A O 1
ATOM 2309 N N . ARG A 1 296 ? -3.428 -35.812 -4.398 1 98.38 296 ARG A N 1
ATOM 2310 C CA . ARG A 1 296 ? -4.387 -34.688 -4.328 1 98.38 296 ARG A CA 1
ATOM 2311 C C . ARG A 1 296 ? -5.688 -35.156 -3.67 1 98.38 296 ARG A C 1
ATOM 2313 O O . ARG A 1 296 ? -6.242 -34.438 -2.826 1 98.38 296 ARG A O 1
ATOM 2320 N N . LYS A 1 297 ? -6.18 -36.312 -4.113 1 97.94 297 LYS A N 1
ATOM 2321 C CA . LYS A 1 297 ? -7.422 -36.875 -3.578 1 97.94 297 LYS A CA 1
ATOM 2322 C C . LYS A 1 297 ? -7.309 -37.125 -2.078 1 97.94 297 LYS A C 1
ATOM 2324 O O . LYS A 1 297 ? -8.273 -36.938 -1.337 1 97.94 297 LYS A O 1
ATOM 2329 N N . GLU A 1 298 ? -6.199 -37.594 -1.675 1 98.25 298 GLU A N 1
ATOM 2330 C CA . GLU A 1 298 ? -5.992 -37.812 -0.25 1 98.25 298 GLU A CA 1
ATOM 2331 C C . GLU A 1 298 ? -6.109 -36.531 0.553 1 98.25 298 GLU A C 1
ATOM 2333 O O . GLU A 1 298 ? -6.758 -36.5 1.601 1 98.25 298 GLU A O 1
ATOM 2338 N N . PHE A 1 299 ? -5.449 -35.469 0.124 1 98.19 299 PHE A N 1
ATOM 2339 C CA . PHE A 1 299 ? -5.512 -34.188 0.817 1 98.19 299 PHE A CA 1
ATOM 2340 C C . PHE A 1 299 ? -6.918 -33.625 0.753 1 98.19 299 PHE A C 1
ATOM 2342 O O . PHE A 1 299 ? -7.359 -32.938 1.687 1 98.19 299 PHE A O 1
ATOM 2349 N N . GLN A 1 300 ? -7.586 -33.875 -0.357 1 97.31 300 GLN A N 1
ATOM 2350 C CA . GLN A 1 300 ? -8.93 -33.344 -0.568 1 97.31 300 GLN A CA 1
ATOM 2351 C C . GLN A 1 300 ? -9.906 -33.906 0.463 1 97.31 300 GLN A C 1
ATOM 2353 O O . GLN A 1 300 ? -10.938 -33.281 0.751 1 97.31 300 GLN A O 1
ATOM 2358 N N . LYS A 1 301 ? -9.594 -35.062 1.036 1 97.69 301 LYS A N 1
ATOM 2359 C CA . LYS A 1 301 ? -10.461 -35.719 2.016 1 97.69 301 LYS A CA 1
ATOM 2360 C C . LYS A 1 301 ? -10.5 -34.906 3.322 1 97.69 301 LYS A C 1
ATOM 2362 O O . LYS A 1 301 ? -11.398 -35.125 4.141 1 97.69 301 LYS A O 1
ATOM 2367 N N . ASP A 1 302 ? -9.547 -34.094 3.547 1 97 302 ASP A N 1
ATOM 2368 C CA . ASP A 1 302 ? -9.438 -33.312 4.789 1 97 302 ASP A CA 1
ATOM 2369 C C . ASP A 1 302 ? -9.062 -31.859 4.516 1 97 302 ASP A C 1
ATOM 2371 O O . ASP A 1 302 ? -7.965 -31.422 4.867 1 97 302 ASP A O 1
ATOM 2375 N N . ILE A 1 303 ? -10 -31.141 4.02 1 96.5 303 ILE A N 1
ATOM 2376 C CA . ILE A 1 303 ? -9.789 -29.75 3.615 1 96.5 303 ILE A CA 1
ATOM 2377 C C . ILE A 1 303 ? -9.383 -28.906 4.824 1 96.5 303 ILE A C 1
ATOM 2379 O O . ILE A 1 303 ? -8.484 -28.078 4.73 1 96.5 303 ILE A O 1
ATOM 2383 N N . PRO A 1 304 ? -9.969 -29.094 6.023 1 96.62 304 PRO A N 1
ATOM 2384 C CA . PRO A 1 304 ? -9.516 -28.359 7.203 1 96.62 304 PRO A CA 1
ATOM 2385 C C . PRO A 1 304 ? -8.023 -28.531 7.477 1 96.62 304 PRO A C 1
ATOM 2387 O O . PRO A 1 304 ? -7.352 -27.594 7.895 1 96.62 304 PRO A O 1
ATOM 2390 N N . GLU A 1 305 ? -7.527 -29.734 7.25 1 96.75 305 GLU A N 1
ATOM 2391 C CA . GLU A 1 305 ? -6.098 -29.969 7.434 1 96.75 305 GLU A CA 1
ATOM 2392 C C . GLU A 1 305 ? -5.273 -29.141 6.453 1 96.75 305 GLU A C 1
ATOM 2394 O O . GLU A 1 305 ? -4.195 -28.641 6.797 1 96.75 305 GLU A O 1
ATOM 2399 N N . VAL A 1 306 ? -5.734 -28.984 5.215 1 97.88 306 VAL A N 1
ATOM 2400 C CA . VAL A 1 306 ? -5.059 -28.141 4.223 1 97.88 306 VAL A CA 1
ATOM 2401 C C . VAL A 1 306 ? -5.012 -26.703 4.707 1 97.88 306 VAL A C 1
ATOM 2403 O O . VAL A 1 306 ? -3.971 -26.047 4.625 1 97.88 306 VAL A O 1
ATOM 2406 N N . TYR A 1 307 ? -6.094 -26.219 5.238 1 97.56 307 TYR A N 1
ATOM 2407 C CA . TYR A 1 307 ? -6.129 -24.859 5.777 1 97.56 307 TYR A CA 1
ATOM 2408 C C . TYR A 1 307 ? -5.195 -24.719 6.973 1 97.56 307 TYR A C 1
ATOM 2410 O O . TYR A 1 307 ? -4.598 -23.672 7.184 1 97.56 307 TYR A O 1
ATOM 2418 N N . ARG A 1 308 ? -5.113 -25.766 7.77 1 97.75 308 ARG A N 1
ATOM 2419 C CA . ARG A 1 308 ? -4.184 -25.734 8.898 1 97.75 308 ARG A CA 1
ATOM 2420 C C . ARG A 1 308 ? -2.746 -25.594 8.414 1 97.75 308 ARG A C 1
ATOM 2422 O O . ARG A 1 308 ? -1.968 -24.828 8.992 1 97.75 308 ARG A O 1
ATOM 2429 N N . ILE A 1 309 ? -2.414 -26.281 7.359 1 98.25 309 ILE A N 1
ATOM 2430 C CA . ILE A 1 309 ? -1.087 -26.203 6.758 1 98.25 309 ILE A CA 1
ATOM 2431 C C . ILE A 1 309 ? -0.825 -24.766 6.293 1 98.25 309 ILE A C 1
ATOM 2433 O O . ILE A 1 309 ? 0.236 -24.203 6.574 1 98.25 309 ILE A O 1
ATOM 2437 N N . LEU A 1 310 ? -1.814 -24.172 5.617 1 98.56 310 LEU A N 1
ATOM 2438 C CA . LEU A 1 310 ? -1.688 -22.797 5.125 1 98.56 310 LEU A CA 1
ATOM 2439 C C . LEU A 1 310 ? -1.55 -21.812 6.285 1 98.56 310 LEU A C 1
ATOM 2441 O O . LEU A 1 310 ? -0.745 -20.891 6.219 1 98.56 310 LEU A O 1
ATOM 2445 N N . LYS A 1 311 ? -2.338 -22.031 7.312 1 98.38 311 LYS A N 1
ATOM 2446 C CA . LYS A 1 311 ? -2.285 -21.156 8.484 1 98.38 311 LYS A CA 1
ATOM 2447 C C . LYS A 1 311 ? -0.912 -21.219 9.148 1 98.38 311 LYS A C 1
ATOM 2449 O O . LYS A 1 311 ? -0.301 -20.172 9.414 1 98.38 311 LYS A O 1
ATOM 2454 N N . GLU A 1 312 ? -0.46 -22.422 9.422 1 98.5 312 GLU A N 1
ATOM 2455 C CA . GLU A 1 312 ? 0.833 -22.609 10.07 1 98.5 312 GLU A CA 1
ATOM 2456 C C . GLU A 1 312 ? 1.966 -22.031 9.227 1 98.5 312 GLU A C 1
ATOM 2458 O O . GLU A 1 312 ? 2.861 -21.375 9.75 1 98.5 312 GLU A O 1
ATOM 2463 N N . GLY A 1 313 ? 1.904 -22.312 7.93 1 98.81 313 GLY A N 1
ATOM 2464 C CA . GLY A 1 313 ? 2.902 -21.75 7.035 1 98.81 313 GLY A CA 1
ATOM 2465 C C . GLY A 1 313 ? 2.877 -20.234 6.988 1 98.81 313 GLY A C 1
ATOM 2466 O O . GLY A 1 313 ? 3.928 -19.594 6.973 1 98.81 313 GLY A O 1
ATOM 2467 N N . SER A 1 314 ? 1.696 -19.656 7.008 1 98.81 314 SER A N 1
ATOM 2468 C CA . SER A 1 314 ? 1.552 -18.203 6.977 1 98.81 314 SER A CA 1
ATOM 2469 C C . SER A 1 314 ? 2.055 -17.578 8.273 1 98.81 314 SER A C 1
ATOM 2471 O O . SER A 1 314 ? 2.664 -16.5 8.242 1 98.81 314 SER A O 1
ATOM 2473 N N . GLU A 1 315 ? 1.768 -18.219 9.383 1 98.56 315 GLU A N 1
ATOM 2474 C CA . GLU A 1 315 ? 2.252 -17.719 10.664 1 98.56 315 GLU A CA 1
ATOM 2475 C C . GLU A 1 315 ? 3.777 -17.719 10.719 1 98.56 315 GLU A C 1
ATOM 2477 O O . GLU A 1 315 ? 4.391 -16.75 11.164 1 98.56 315 GLU A O 1
ATOM 2482 N N . LYS A 1 316 ? 4.387 -18.812 10.234 1 98.69 316 LYS A N 1
ATOM 2483 C CA . LYS A 1 316 ? 5.844 -18.891 10.164 1 98.69 316 LYS A CA 1
ATOM 2484 C C . LYS A 1 316 ? 6.41 -17.812 9.25 1 98.69 316 LYS A C 1
ATOM 2486 O O . LYS A 1 316 ? 7.398 -17.156 9.586 1 98.69 316 LYS A O 1
ATOM 2491 N N . ALA A 1 317 ? 5.797 -17.656 8.125 1 98.88 317 ALA A N 1
ATOM 2492 C CA . ALA A 1 317 ? 6.23 -16.656 7.152 1 98.88 317 ALA A CA 1
ATOM 2493 C C . ALA A 1 317 ? 6.098 -15.242 7.719 1 98.88 317 ALA A C 1
ATOM 2495 O O . ALA A 1 317 ? 6.957 -14.391 7.488 1 98.88 317 ALA A O 1
ATOM 2496 N N . ARG A 1 318 ? 5.016 -15.008 8.391 1 98.75 318 ARG A N 1
ATOM 2497 C CA . ARG A 1 318 ? 4.766 -13.68 8.945 1 98.75 318 ARG A CA 1
ATOM 2498 C C . ARG A 1 318 ? 5.844 -13.297 9.953 1 98.75 318 ARG A C 1
ATOM 2500 O O . ARG A 1 318 ? 6.227 -12.125 10.047 1 98.75 318 ARG A O 1
ATOM 2507 N N . GLU A 1 319 ? 6.277 -14.227 10.75 1 98.75 319 GLU A N 1
ATOM 2508 C CA . GLU A 1 319 ? 7.355 -13.953 11.695 1 98.75 319 GLU A CA 1
ATOM 2509 C C . GLU A 1 319 ? 8.602 -13.445 10.977 1 98.75 319 GLU A C 1
ATOM 2511 O O . GLU A 1 319 ? 9.242 -12.5 11.43 1 98.75 319 GLU A O 1
ATOM 2516 N N . VAL A 1 320 ? 8.938 -14.062 9.852 1 98.81 320 VAL A N 1
ATOM 2517 C CA . VAL A 1 320 ? 10.102 -13.656 9.062 1 98.81 320 VAL A CA 1
ATOM 2518 C C . VAL A 1 320 ? 9.883 -12.266 8.492 1 98.81 320 VAL A C 1
ATOM 2520 O O . VAL A 1 320 ? 10.742 -11.391 8.617 1 98.81 320 VAL A O 1
ATOM 2523 N N . ALA A 1 321 ? 8.711 -12.055 7.875 1 98.88 321 ALA A N 1
ATOM 2524 C CA . ALA A 1 321 ? 8.375 -10.773 7.27 1 98.88 321 ALA A CA 1
ATOM 2525 C C . ALA A 1 321 ? 8.352 -9.664 8.312 1 98.88 321 ALA A C 1
ATOM 2527 O O . ALA A 1 321 ? 8.773 -8.531 8.047 1 98.88 321 ALA A O 1
ATOM 2528 N N . ALA A 1 322 ? 7.84 -9.984 9.5 1 98.75 322 ALA A N 1
ATOM 2529 C CA . ALA A 1 322 ? 7.781 -9.016 10.586 1 98.75 322 ALA A CA 1
ATOM 2530 C C . ALA A 1 322 ? 9.18 -8.578 11.008 1 98.75 322 ALA A C 1
ATOM 2532 O O . ALA A 1 322 ? 9.406 -7.414 11.344 1 98.75 322 ALA A O 1
ATOM 2533 N N . GLY A 1 323 ? 10.07 -9.555 11.094 1 98.62 323 GLY A N 1
ATOM 2534 C CA . GLY A 1 323 ? 11.453 -9.219 11.375 1 98.62 323 GLY A CA 1
ATOM 2535 C C . GLY A 1 323 ? 12.047 -8.242 10.375 1 98.62 323 GLY A C 1
ATOM 2536 O O . GLY A 1 323 ? 12.688 -7.262 10.758 1 98.62 323 GLY A O 1
ATOM 2537 N N . THR A 1 324 ? 11.836 -8.5 9.078 1 98.81 324 THR A N 1
ATOM 2538 C CA . THR A 1 324 ? 12.336 -7.621 8.031 1 98.81 324 THR A CA 1
ATOM 2539 C C . THR A 1 324 ? 11.711 -6.234 8.133 1 98.81 324 THR A C 1
ATOM 2541 O O . THR A 1 324 ? 12.406 -5.223 8.039 1 98.81 324 THR A O 1
ATOM 2544 N N . LEU A 1 325 ? 10.375 -6.207 8.312 1 98.75 325 LEU A N 1
ATOM 2545 C CA . LEU A 1 325 ? 9.695 -4.922 8.414 1 98.75 325 LEU A CA 1
ATOM 2546 C C . LEU A 1 325 ? 10.227 -4.121 9.602 1 98.75 325 LEU A C 1
ATOM 2548 O O . LEU A 1 325 ? 10.367 -2.9 9.516 1 98.75 325 LEU A O 1
ATOM 2552 N N . LYS A 1 326 ? 10.43 -4.789 10.719 1 98.12 326 LYS A N 1
ATOM 2553 C CA . LYS A 1 326 ? 10.992 -4.109 11.883 1 98.12 326 LYS A CA 1
ATOM 2554 C C . LYS A 1 326 ? 12.312 -3.424 11.539 1 98.12 326 LYS A C 1
ATOM 2556 O O . LYS A 1 326 ? 12.531 -2.268 11.898 1 98.12 326 LYS A O 1
ATOM 2561 N N . GLU A 1 327 ? 13.195 -4.102 10.812 1 98.44 327 GLU A N 1
ATOM 2562 C CA . GLU A 1 327 ? 14.469 -3.523 10.398 1 98.44 327 GLU A CA 1
ATOM 2563 C C . GLU A 1 327 ? 14.25 -2.332 9.469 1 98.44 327 GLU A C 1
ATOM 2565 O O . GLU A 1 327 ? 14.953 -1.322 9.57 1 98.44 327 GLU A O 1
ATOM 2570 N N . VAL A 1 328 ? 13.312 -2.48 8.555 1 98.44 328 VAL A N 1
ATOM 2571 C CA . VAL A 1 328 ? 13.008 -1.415 7.609 1 98.44 328 VAL A CA 1
ATOM 2572 C C . VAL A 1 328 ? 12.5 -0.185 8.359 1 98.44 328 VAL A C 1
ATOM 2574 O O . VAL A 1 328 ? 12.977 0.93 8.125 1 98.44 328 VAL A O 1
ATOM 2577 N N . ARG A 1 329 ? 11.594 -0.359 9.281 1 97.38 329 ARG A N 1
ATOM 2578 C CA . ARG A 1 329 ? 11.023 0.729 10.07 1 97.38 329 ARG A CA 1
ATOM 2579 C C . ARG A 1 329 ? 12.094 1.439 10.883 1 97.38 329 ARG A C 1
ATOM 2581 O O . ARG A 1 329 ? 12.117 2.67 10.953 1 97.38 329 ARG A O 1
ATOM 2588 N N . GLU A 1 330 ? 12.922 0.638 11.508 1 96.69 330 GLU A N 1
ATOM 2589 C CA . GLU A 1 330 ? 14.031 1.198 12.281 1 96.69 330 GLU A CA 1
ATOM 2590 C C . GLU A 1 330 ? 14.953 2.029 11.398 1 96.69 330 GLU A C 1
ATOM 2592 O O . GLU A 1 330 ? 15.398 3.107 11.789 1 96.69 330 GLU A O 1
ATOM 2597 N N . THR A 1 331 ? 15.219 1.468 10.234 1 96.88 331 THR A N 1
ATOM 2598 C CA . THR A 1 331 ? 16.125 2.123 9.305 1 96.88 331 THR A CA 1
ATOM 2599 C C . THR A 1 331 ? 15.523 3.432 8.797 1 96.88 331 THR A C 1
ATOM 2601 O O . THR A 1 331 ? 16.219 4.438 8.68 1 96.88 331 THR A O 1
ATOM 2604 N N . ILE A 1 332 ? 14.234 3.422 8.461 1 96.44 332 ILE A N 1
ATOM 2605 C CA . ILE A 1 332 ? 13.539 4.637 8.039 1 96.44 332 ILE A CA 1
ATOM 2606 C C . ILE A 1 332 ? 13.477 5.621 9.211 1 96.44 332 ILE A C 1
ATOM 2608 O O . ILE A 1 332 ? 13.531 6.836 9.008 1 96.44 332 ILE A O 1
ATOM 2612 N N . GLY A 1 333 ? 13.32 5.117 10.414 1 94.75 333 GLY A N 1
ATOM 2613 C CA . GLY A 1 333 ? 13.289 5.941 11.609 1 94.75 333 GLY A CA 1
ATOM 2614 C C . GLY A 1 333 ? 11.883 6.246 12.094 1 94.75 333 GLY A C 1
ATOM 2615 O O . GLY A 1 333 ? 11.625 7.324 12.633 1 94.75 333 GLY A O 1
ATOM 2616 N N . ILE A 1 334 ? 10.922 5.301 11.898 1 95.62 334 ILE A N 1
ATOM 2617 C CA . ILE A 1 334 ? 9.539 5.605 12.266 1 95.62 334 ILE A CA 1
ATOM 2618 C C . ILE A 1 334 ? 9.117 4.742 13.453 1 95.62 334 ILE A C 1
ATOM 2620 O O . ILE A 1 334 ? 7.93 4.617 13.742 1 95.62 334 ILE A O 1
ATOM 2624 N N . GLU A 1 335 ? 10.07 3.994 14.039 1 94.94 335 GLU A N 1
ATOM 2625 C CA . GLU A 1 335 ? 9.852 3.369 15.336 1 94.94 335 GLU A CA 1
ATOM 2626 C C . GLU A 1 335 ? 10 4.383 16.469 1 94.94 335 GLU A C 1
ATOM 2628 O O . GLU A 1 335 ? 11.008 4.383 17.172 1 94.94 335 GLU A O 1
ATOM 2633 N N . TYR A 1 336 ? 8.953 5.102 16.688 1 94.19 336 TYR A N 1
ATOM 2634 C CA . TYR A 1 336 ? 9.023 6.285 17.531 1 94.19 336 TYR A CA 1
ATOM 2635 C C . TYR A 1 336 ? 9.047 5.895 19.016 1 94.19 336 TYR A C 1
ATOM 2637 O O . TYR A 1 336 ? 9.594 6.621 19.844 1 94.19 336 TYR A O 1
ATOM 2645 N N . PHE A 1 337 ? 8.469 4.812 19.359 1 93.31 337 PHE A N 1
ATOM 2646 C CA . PHE A 1 337 ? 8.078 4.594 20.75 1 93.31 337 PHE A CA 1
ATOM 2647 C C . PHE A 1 337 ? 8.984 3.562 21.406 1 93.31 337 PHE A C 1
ATOM 2649 O O . PHE A 1 337 ? 8.875 3.318 22.609 1 93.31 337 PHE A O 1
ATOM 2656 N N . ASN A 1 338 ? 9.82 2.848 20.734 1 83.31 338 ASN A N 1
ATOM 2657 C CA . ASN A 1 338 ? 10.641 1.771 21.281 1 83.31 338 ASN A CA 1
ATOM 2658 C C . ASN A 1 338 ? 11.695 2.303 22.25 1 83.31 338 ASN A C 1
ATOM 2660 O O . ASN A 1 338 ? 12.016 1.656 23.25 1 83.31 338 ASN A O 1
ATOM 2664 N N . ASN A 1 339 ? 12.367 3.389 22 1 69.19 339 ASN A N 1
ATOM 2665 C CA . ASN A 1 339 ? 13.516 3.783 22.797 1 69.19 339 ASN A CA 1
ATOM 2666 C C . ASN A 1 339 ? 13.156 4.859 23.812 1 69.19 339 ASN A C 1
ATOM 2668 O O . ASN A 1 339 ? 14.031 5.445 24.438 1 69.19 339 ASN A O 1
ATOM 2672 N N . ILE A 1 340 ? 11.953 5.109 23.922 1 70.81 340 ILE A N 1
ATOM 2673 C CA . ILE A 1 340 ? 11.641 6.242 24.781 1 70.81 340 ILE A CA 1
ATOM 2674 C C . ILE A 1 340 ? 11.219 5.742 26.172 1 70.81 340 ILE A C 1
ATOM 2676 O O . ILE A 1 340 ? 11.445 6.422 27.172 1 70.81 340 ILE A O 1
ATOM 2680 N N . PHE A 1 341 ? 10.727 4.422 26.266 1 55.91 341 PHE A N 1
ATOM 2681 C CA . PHE A 1 341 ? 10.266 3.941 27.562 1 55.91 341 PHE A CA 1
ATOM 2682 C C . PHE A 1 341 ? 11.086 2.74 28.016 1 55.91 341 PHE A C 1
ATOM 2684 O O . PHE A 1 341 ? 11.578 1.97 27.188 1 55.91 341 PHE A O 1
ATOM 2691 N N . MET B 1 1 ? -27.641 10.203 20.812 1 50.09 1 MET B N 1
ATOM 2692 C CA . MET B 1 1 ? -27.406 9.938 19.391 1 50.09 1 MET B CA 1
ATOM 2693 C C . MET B 1 1 ? -25.953 9.609 19.125 1 50.09 1 MET B C 1
ATOM 2695 O O . MET B 1 1 ? -25.062 10.047 19.859 1 50.09 1 MET B O 1
ATOM 2699 N N . ALA B 1 2 ? -25.562 8.773 18.234 1 68.88 2 ALA B N 1
ATOM 2700 C CA . ALA B 1 2 ? -24.172 8.383 18 1 68.88 2 ALA B CA 1
ATOM 2701 C C . ALA B 1 2 ? -23.344 9.562 17.5 1 68.88 2 ALA B C 1
ATOM 2703 O O . ALA B 1 2 ? -23.781 10.297 16.609 1 68.88 2 ALA B O 1
ATOM 2704 N N . LYS B 1 3 ? -22.297 9.938 18.234 1 88.25 3 LYS B N 1
ATOM 2705 C CA . LYS B 1 3 ? -21.422 11.055 17.859 1 88.25 3 LYS B CA 1
ATOM 2706 C C . LYS B 1 3 ? -20.922 10.898 16.438 1 88.25 3 LYS B C 1
ATOM 2708 O O . LYS B 1 3 ? -20.641 9.781 15.977 1 88.25 3 LYS B O 1
ATOM 2713 N N . GLU B 1 4 ? -20.938 12.133 15.789 1 95.69 4 GLU B N 1
ATOM 2714 C CA . GLU B 1 4 ? -20.25 12.148 14.508 1 95.69 4 GLU B CA 1
ATOM 2715 C C . GLU B 1 4 ? -18.75 11.922 14.688 1 95.69 4 GLU B C 1
ATOM 2717 O O . GLU B 1 4 ? -18.188 12.258 15.734 1 95.69 4 GLU B O 1
ATOM 2722 N N . ILE B 1 5 ? -18.141 11.266 13.781 1 98.5 5 ILE B N 1
ATOM 2723 C CA . ILE B 1 5 ? -16.719 10.945 13.859 1 98.5 5 ILE B CA 1
ATOM 2724 C C . ILE B 1 5 ? -15.93 11.859 12.938 1 98.5 5 ILE B C 1
ATOM 2726 O O . ILE B 1 5 ? -16.219 11.945 11.742 1 98.5 5 ILE B O 1
ATOM 2730 N N . ILE B 1 6 ? -14.953 12.555 13.5 1 98 6 ILE B N 1
ATOM 2731 C CA . ILE B 1 6 ? -14.117 13.484 12.75 1 98 6 ILE B CA 1
ATOM 2732 C C . ILE B 1 6 ? -12.727 12.883 12.547 1 98 6 ILE B C 1
ATOM 2734 O O . ILE B 1 6 ? -12.172 12.273 13.461 1 98 6 ILE B O 1
ATOM 2738 N N . LEU B 1 7 ? -12.242 12.977 11.359 1 98.56 7 LEU B N 1
ATOM 2739 C CA . LEU B 1 7 ? -10.82 12.766 11.086 1 98.56 7 LEU B CA 1
ATOM 2740 C C . LEU B 1 7 ? -10.188 14.008 10.477 1 98.56 7 LEU B C 1
ATOM 2742 O O . LEU B 1 7 ? -10.727 14.578 9.523 1 98.56 7 LEU B O 1
ATOM 2746 N N . THR B 1 8 ? -9.164 14.461 11 1 97.56 8 THR B N 1
ATOM 2747 C CA . THR B 1 8 ? -8.352 15.555 10.492 1 97.56 8 THR B CA 1
ATOM 2748 C C . THR B 1 8 ? -6.879 15.352 10.844 1 97.56 8 THR B C 1
ATOM 2750 O O . THR B 1 8 ? -6.523 14.367 11.492 1 97.56 8 THR B O 1
ATOM 2753 N N . GLY B 1 9 ? -6.008 16.125 10.312 1 97.12 9 GLY B N 1
ATOM 2754 C CA . GLY B 1 9 ? -4.598 15.945 10.617 1 97.12 9 GLY B CA 1
ATOM 2755 C C . GLY B 1 9 ? -3.688 16.797 9.758 1 97.12 9 GLY B C 1
ATOM 2756 O O . GLY B 1 9 ? -4.16 17.656 9.008 1 97.12 9 GLY B O 1
ATOM 2757 N N . ASP B 1 10 ? -2.402 16.688 9.953 1 97.31 10 ASP B N 1
ATOM 2758 C CA . ASP B 1 10 ? -1.364 17.422 9.227 1 97.31 10 ASP B CA 1
ATOM 2759 C C . ASP B 1 10 ? -0.172 16.516 8.922 1 97.31 10 ASP B C 1
ATOM 2761 O O . ASP B 1 10 ? 0.119 15.586 9.68 1 97.31 10 ASP B O 1
ATOM 2765 N N . ARG B 1 11 ? 0.436 16.734 7.805 1 96.81 11 ARG B N 1
ATOM 2766 C CA . ARG B 1 11 ? 1.748 16.141 7.562 1 96.81 11 ARG B CA 1
ATOM 2767 C C . ARG B 1 11 ? 2.816 16.797 8.43 1 96.81 11 ARG B C 1
ATOM 2769 O O . ARG B 1 11 ? 2.838 18.031 8.57 1 96.81 11 ARG B O 1
ATOM 2776 N N . PRO B 1 12 ? 3.672 16.016 9.023 1 97.44 12 PRO B N 1
ATOM 2777 C CA . PRO B 1 12 ? 4.746 16.594 9.836 1 97.44 12 PRO B CA 1
ATOM 2778 C C . PRO B 1 12 ? 5.949 17.031 9 1 97.44 12 PRO B C 1
ATOM 2780 O O . PRO B 1 12 ? 6.957 16.312 8.953 1 97.44 12 PRO B O 1
ATOM 2783 N N . THR B 1 13 ? 5.879 18.172 8.414 1 93.69 13 THR B N 1
ATOM 2784 C CA . THR B 1 13 ? 6.969 18.656 7.57 1 93.69 13 THR B CA 1
ATOM 2785 C C . THR B 1 13 ? 7.617 19.891 8.188 1 93.69 13 THR B C 1
ATOM 2787 O O . THR B 1 13 ? 8.445 20.547 7.547 1 93.69 13 THR B O 1
ATOM 2790 N N . GLY B 1 14 ? 7.23 20.234 9.367 1 92.44 14 GLY B N 1
ATOM 2791 C CA . GLY B 1 14 ? 7.746 21.375 10.109 1 92.44 14 GLY B CA 1
ATOM 2792 C C . GLY B 1 14 ? 6.785 21.891 11.164 1 92.44 14 GLY B C 1
ATOM 2793 O O . GLY B 1 14 ? 5.684 21.359 11.32 1 92.44 14 GLY B O 1
ATOM 2794 N N . LYS B 1 15 ? 7.195 22.938 11.836 1 95.06 15 LYS B N 1
ATOM 2795 C CA . LYS B 1 15 ? 6.352 23.609 12.828 1 95.06 15 LYS B CA 1
ATOM 2796 C C . LYS B 1 15 ? 5.102 24.188 12.18 1 95.06 15 LYS B C 1
ATOM 2798 O O . LYS B 1 15 ? 5.141 24.625 11.023 1 95.06 15 LYS B O 1
ATOM 2803 N N . LEU B 1 16 ? 4.082 24.141 12.938 1 96.81 16 LEU B N 1
ATOM 2804 C CA . LEU B 1 16 ? 2.855 24.75 12.438 1 96.81 16 LEU B CA 1
ATOM 2805 C C . LEU B 1 16 ? 2.865 26.266 12.68 1 96.81 16 LEU B C 1
ATOM 2807 O O . LEU B 1 16 ? 3.457 26.734 13.656 1 96.81 16 LEU B O 1
ATOM 2811 N N . HIS B 1 17 ? 2.348 26.969 11.766 1 96.25 17 HIS B N 1
ATOM 2812 C CA . HIS B 1 17 ? 2.338 28.422 11.828 1 96.25 17 HIS B CA 1
ATOM 2813 C C . HIS B 1 17 ? 0.921 28.969 12.016 1 96.25 17 HIS B C 1
ATOM 2815 O O . HIS B 1 17 ? -0.031 28.188 12.117 1 96.25 17 HIS B O 1
ATOM 2821 N N . ILE B 1 18 ? 0.776 30.25 12.086 1 95.12 18 ILE B N 1
ATOM 2822 C CA . ILE B 1 18 ? -0.478 30.922 12.422 1 95.12 18 ILE B CA 1
ATOM 2823 C C . ILE B 1 18 ? -1.513 30.656 11.336 1 95.12 18 ILE B C 1
ATOM 2825 O O . ILE B 1 18 ? -2.717 30.656 11.594 1 95.12 18 ILE B O 1
ATOM 2829 N N . GLY B 1 19 ? -1.057 30.406 10.07 1 92.56 19 GLY B N 1
ATOM 2830 C CA . GLY B 1 19 ? -1.97 29.984 9.023 1 92.56 19 GLY B CA 1
ATOM 2831 C C . GLY B 1 19 ? -2.678 28.672 9.336 1 92.56 19 GLY B C 1
ATOM 2832 O O . GLY B 1 19 ? -3.885 28.547 9.125 1 92.56 19 GLY B O 1
ATOM 2833 N N . HIS B 1 20 ? -1.952 27.672 9.836 1 94.19 20 HIS B N 1
ATOM 2834 C CA . HIS B 1 20 ? -2.561 26.438 10.289 1 94.19 20 HIS B CA 1
ATOM 2835 C C . HIS B 1 20 ? -3.553 26.688 11.422 1 94.19 20 HIS B C 1
ATOM 2837 O O . HIS B 1 20 ? -4.617 26.062 11.469 1 94.19 20 HIS B O 1
ATOM 2843 N N . TYR B 1 21 ? -3.139 27.578 12.25 1 95.12 21 TYR B N 1
ATOM 2844 C CA . TYR B 1 21 ? -3.926 27.859 13.438 1 95.12 21 TYR B CA 1
ATOM 2845 C C . TYR B 1 21 ? -5.305 28.391 13.062 1 95.12 21 TYR B C 1
ATOM 2847 O O . TYR B 1 21 ? -6.324 27.812 13.453 1 95.12 21 TYR B O 1
ATOM 2855 N N . VAL B 1 22 ? -5.32 29.406 12.281 1 92.12 22 VAL B N 1
ATOM 2856 C CA . VAL B 1 22 ? -6.574 30.047 11.922 1 92.12 22 VAL B CA 1
ATOM 2857 C C . VAL B 1 22 ? -7.34 29.188 10.93 1 92.12 22 VAL B C 1
ATOM 2859 O O . VAL B 1 22 ? -8.578 29.188 10.914 1 92.12 22 VAL B O 1
ATOM 2862 N N . GLY B 1 23 ? -6.625 28.422 10.148 1 90.5 23 GLY B N 1
ATOM 2863 C CA . GLY B 1 23 ? -7.25 27.656 9.078 1 90.5 23 GLY B CA 1
ATOM 2864 C C . GLY B 1 23 ? -7.859 26.359 9.562 1 90.5 23 GLY B C 1
ATOM 2865 O O . GLY B 1 23 ? -8.812 25.859 8.961 1 90.5 23 GLY B O 1
ATOM 2866 N N . SER B 1 24 ? -7.301 25.797 10.641 1 93.38 24 SER B N 1
ATOM 2867 C CA . SER B 1 24 ? -7.754 24.453 10.961 1 93.38 24 SER B CA 1
ATOM 2868 C C . SER B 1 24 ? -7.672 24.172 12.453 1 93.38 24 SER B C 1
ATOM 2870 O O . SER B 1 24 ? -8.625 23.672 13.047 1 93.38 24 SER B O 1
ATOM 2872 N N . LEU B 1 25 ? -6.625 24.516 13.125 1 96.44 25 LEU B N 1
ATOM 2873 C CA . LEU B 1 25 ? -6.344 24.062 14.484 1 96.44 25 LEU B CA 1
ATOM 2874 C C . LEU B 1 25 ? -7.355 24.641 15.469 1 96.44 25 LEU B C 1
ATOM 2876 O O . LEU B 1 25 ? -7.824 23.938 16.359 1 96.44 25 LEU B O 1
ATOM 2880 N N . LYS B 1 26 ? -7.645 25.953 15.336 1 94.19 26 LYS B N 1
ATOM 2881 C CA . LYS B 1 26 ? -8.633 26.578 16.203 1 94.19 26 LYS B CA 1
ATOM 2882 C C . LYS B 1 26 ? -9.969 25.844 16.141 1 94.19 26 LYS B C 1
ATOM 2884 O O . LYS B 1 26 ? -10.633 25.641 17.156 1 94.19 26 LYS B O 1
ATOM 2889 N N . ASN B 1 27 ? -10.32 25.516 14.953 1 93.75 27 ASN B N 1
ATOM 2890 C CA . ASN B 1 27 ? -11.57 24.797 14.742 1 93.75 27 ASN B CA 1
ATOM 2891 C C . ASN B 1 27 ? -11.539 23.406 15.367 1 93.75 27 ASN B C 1
ATOM 2893 O O . ASN B 1 27 ? -12.547 22.938 15.898 1 93.75 27 ASN B O 1
ATOM 2897 N N . ARG B 1 28 ? -10.438 22.703 15.281 1 96.56 28 ARG B N 1
ATOM 2898 C CA . ARG B 1 28 ? -10.305 21.391 15.898 1 96.56 28 ARG B CA 1
ATOM 2899 C C . ARG B 1 28 ? -10.578 21.453 17.391 1 96.56 28 ARG B C 1
ATOM 2901 O O . ARG B 1 28 ? -11.258 20.594 17.938 1 96.56 28 ARG B O 1
ATOM 2908 N N . VAL B 1 29 ? -10.031 22.484 18.016 1 97.25 29 VAL B N 1
ATOM 2909 C CA . VAL B 1 29 ? -10.219 22.672 19.453 1 97.25 29 VAL B CA 1
ATOM 2910 C C . VAL B 1 29 ? -11.695 22.922 19.75 1 97.25 29 VAL B C 1
ATOM 2912 O O . VAL B 1 29 ? -12.25 22.359 20.688 1 97.25 29 VAL B O 1
ATOM 2915 N N . GLN B 1 30 ? -12.336 23.781 18.922 1 95.5 30 GLN B N 1
ATOM 2916 C CA . GLN B 1 30 ? -13.75 24.078 19.109 1 95.5 30 GLN B CA 1
ATOM 2917 C C . GLN B 1 30 ? -14.602 22.828 18.953 1 95.5 30 GLN B C 1
ATOM 2919 O O . GLN B 1 30 ? -15.5 22.578 19.766 1 95.5 30 GLN B O 1
ATOM 2924 N N . LEU B 1 31 ? -14.305 22.031 17.984 1 95.12 31 LEU B N 1
ATOM 2925 C CA . LEU B 1 31 ? -15.086 20.828 17.703 1 95.12 31 LEU B CA 1
ATOM 2926 C C . LEU B 1 31 ? -14.938 19.812 18.844 1 95.12 31 LEU B C 1
ATOM 2928 O O . LEU B 1 31 ? -15.922 19.203 19.266 1 95.12 31 LEU B O 1
ATOM 2932 N N . GLN B 1 32 ? -13.68 19.594 19.328 1 96.38 32 GLN B N 1
ATOM 2933 C CA . GLN B 1 32 ? -13.492 18.641 20.406 1 96.38 32 GLN B CA 1
ATOM 2934 C C . GLN B 1 32 ? -14.227 19.094 21.672 1 96.38 32 GLN B C 1
ATOM 2936 O O . GLN B 1 32 ? -14.695 18.266 22.453 1 96.38 32 GLN B O 1
ATOM 2941 N N . ASN B 1 33 ? -14.375 20.391 21.891 1 97 33 ASN B N 1
ATOM 2942 C CA . ASN B 1 33 ? -14.984 20.938 23.109 1 97 33 ASN B CA 1
ATOM 2943 C C . ASN B 1 33 ? -16.5 20.969 23 1 97 33 ASN B C 1
ATOM 2945 O O . ASN B 1 33 ? -17.203 21.156 24 1 97 33 ASN B O 1
ATOM 2949 N N . SER B 1 34 ? -17.031 20.875 21.781 1 95.62 34 SER B N 1
ATOM 2950 C CA . SER B 1 34 ? -18.469 20.844 21.594 1 95.62 34 SER B CA 1
ATOM 2951 C C . SER B 1 34 ? -19.078 19.594 22.219 1 95.62 34 SER B C 1
ATOM 2953 O O . SER B 1 34 ? -20.25 19.578 22.594 1 95.62 34 SER B O 1
ATOM 2955 N N . GLY B 1 35 ? -18.312 18.484 22.266 1 93.88 35 GLY B N 1
ATOM 2956 C CA . GLY B 1 35 ? -18.781 17.219 22.797 1 93.88 35 GLY B CA 1
ATOM 2957 C C . GLY B 1 35 ? -19.625 16.438 21.797 1 93.88 35 GLY B C 1
ATOM 2958 O O . GLY B 1 35 ? -20.031 15.305 22.078 1 93.88 35 GLY B O 1
ATOM 2959 N N . ASP B 1 36 ? -19.734 16.969 20.641 1 94.69 36 ASP B N 1
ATOM 2960 C CA . ASP B 1 36 ? -20.625 16.375 19.656 1 94.69 36 ASP B CA 1
ATOM 2961 C C . ASP B 1 36 ? -19.875 15.375 18.766 1 94.69 36 ASP B C 1
ATOM 2963 O O . ASP B 1 36 ? -20.5 14.594 18.047 1 94.69 36 ASP B O 1
ATOM 2967 N N . TYR B 1 37 ? -18.578 15.406 18.938 1 96.56 37 TYR B N 1
ATOM 2968 C CA . TYR B 1 37 ? -17.781 14.633 17.984 1 96.56 37 TYR B CA 1
ATOM 2969 C C . TYR B 1 37 ? -16.828 13.695 18.703 1 96.56 37 TYR B C 1
ATOM 2971 O O . TYR B 1 37 ? -16.344 14.016 19.797 1 96.56 37 TYR B O 1
ATOM 2979 N N . ARG B 1 38 ? -16.656 12.461 18.188 1 97.56 38 ARG B N 1
ATOM 2980 C CA . ARG B 1 38 ? -15.438 11.68 18.422 1 97.56 38 ARG B CA 1
ATOM 2981 C C . ARG B 1 38 ? -14.336 12.078 17.453 1 97.56 38 ARG B C 1
ATOM 2983 O O . ARG B 1 38 ? -14.492 11.938 16.234 1 97.56 38 ARG B O 1
ATOM 2990 N N . SER B 1 39 ? -13.242 12.562 17.953 1 98.12 39 SER B N 1
ATOM 2991 C CA . SER B 1 39 ? -12.266 13.211 17.078 1 98.12 39 SER B CA 1
ATOM 2992 C C . SER B 1 39 ? -10.969 12.406 17 1 98.12 39 SER B C 1
ATOM 2994 O O . SER B 1 39 ? -10.406 12.031 18.031 1 98.12 39 SER B O 1
ATOM 2996 N N . PHE B 1 40 ? -10.57 12.109 15.828 1 98.81 40 PHE B N 1
ATOM 2997 C CA . PHE B 1 40 ? -9.242 11.594 15.523 1 98.81 40 PHE B CA 1
ATOM 2998 C C . PHE B 1 40 ? -8.391 12.656 14.836 1 98.81 40 PHE B C 1
ATOM 3000 O O . PHE B 1 40 ? -8.797 13.227 13.828 1 98.81 40 PHE B O 1
ATOM 3007 N N . ILE B 1 41 ? -7.266 12.969 15.352 1 98.81 41 ILE B N 1
ATOM 3008 C CA . ILE B 1 41 ? -6.32 13.93 14.797 1 98.81 41 ILE B CA 1
ATOM 3009 C C . ILE B 1 41 ? -5 13.227 14.477 1 98.81 41 ILE B C 1
ATOM 3011 O O . ILE B 1 41 ? -4.273 12.82 15.391 1 98.81 41 ILE B O 1
ATOM 3015 N N . MET B 1 42 ? -4.684 13.18 13.227 1 98.81 42 MET B N 1
ATOM 3016 C CA . MET B 1 42 ? -3.607 12.312 12.758 1 98.81 42 MET B CA 1
ATOM 3017 C C . MET B 1 42 ? -2.383 13.125 12.359 1 98.81 42 MET B C 1
ATOM 3019 O O . MET B 1 42 ? -2.502 14.141 11.672 1 98.81 42 MET B O 1
ATOM 3023 N N . ILE B 1 43 ? -1.244 12.766 12.906 1 98.75 43 ILE B N 1
ATOM 3024 C CA . ILE B 1 43 ? 0.016 13.195 12.305 1 98.75 43 ILE B CA 1
ATOM 3025 C C . ILE B 1 43 ? 0.398 12.242 11.172 1 98.75 43 ILE B C 1
ATOM 3027 O O . ILE B 1 43 ? 0.75 11.086 11.422 1 98.75 43 ILE B O 1
ATOM 3031 N N . ALA B 1 44 ? 0.294 12.719 9.961 1 98.5 44 ALA B N 1
ATOM 3032 C CA . ALA B 1 44 ? 0.367 11.898 8.758 1 98.5 44 ALA B CA 1
ATOM 3033 C C . ALA B 1 44 ? 1.81 11.742 8.281 1 98.5 44 ALA B C 1
ATOM 3035 O O . ALA B 1 44 ? 2.154 12.156 7.172 1 98.5 44 ALA B O 1
ATOM 3036 N N . ASP B 1 45 ? 2.633 11.094 9.117 1 98.06 45 ASP B N 1
ATOM 3037 C CA . ASP B 1 45 ? 4.059 10.945 8.836 1 98.06 45 ASP B CA 1
ATOM 3038 C C . ASP B 1 45 ? 4.289 10.062 7.613 1 98.06 45 ASP B C 1
ATOM 3040 O O . ASP B 1 45 ? 5.207 10.305 6.828 1 98.06 45 ASP B O 1
ATOM 3044 N N . GLN B 1 46 ? 3.502 9.055 7.391 1 97.31 46 GLN B N 1
ATOM 3045 C CA . GLN B 1 46 ? 3.646 8.211 6.207 1 97.31 46 GLN B CA 1
ATOM 3046 C C . GLN B 1 46 ? 3.387 9 4.93 1 97.31 46 GLN B C 1
ATOM 3048 O O . GLN B 1 46 ? 4.09 8.828 3.934 1 97.31 46 GLN B O 1
ATOM 3053 N N . GLN B 1 47 ? 2.324 9.758 4.969 1 97.25 47 GLN B N 1
ATOM 3054 C CA . GLN B 1 47 ? 2.061 10.602 3.807 1 97.25 47 GLN B CA 1
ATOM 3055 C C . GLN B 1 47 ? 3.213 11.57 3.559 1 97.25 47 GLN B C 1
ATOM 3057 O O . GLN B 1 47 ? 3.553 11.852 2.408 1 97.25 47 GLN B O 1
ATOM 3062 N N . ALA B 1 48 ? 3.785 12.156 4.641 1 96.62 48 ALA B N 1
ATOM 3063 C CA . ALA B 1 48 ? 4.91 13.078 4.504 1 96.62 48 ALA B CA 1
ATOM 3064 C C . ALA B 1 48 ? 6.098 12.406 3.83 1 96.62 48 ALA B C 1
ATOM 3066 O O . ALA B 1 48 ? 6.859 13.047 3.104 1 96.62 48 ALA B O 1
ATOM 3067 N N . LEU B 1 49 ? 6.227 11.109 3.99 1 95.5 49 LEU B N 1
ATOM 3068 C CA . LEU B 1 49 ? 7.344 10.352 3.436 1 95.5 49 LEU B CA 1
ATOM 3069 C C . LEU B 1 49 ? 7.219 10.234 1.92 1 95.5 49 LEU B C 1
ATOM 3071 O O . LEU B 1 49 ? 8.195 9.922 1.234 1 95.5 49 LEU B O 1
ATOM 3075 N N . THR B 1 50 ? 5.988 10.43 1.312 1 93.69 50 THR B N 1
ATOM 3076 C CA . THR B 1 50 ? 5.766 10.25 -0.119 1 93.69 50 THR B CA 1
ATOM 3077 C C . THR B 1 50 ? 6.602 11.242 -0.924 1 93.69 50 THR B C 1
ATOM 3079 O O . THR B 1 50 ? 6.957 10.969 -2.072 1 93.69 50 THR B O 1
ATOM 3082 N N . ASP B 1 51 ? 6.945 12.391 -0.335 1 89 51 ASP B N 1
AT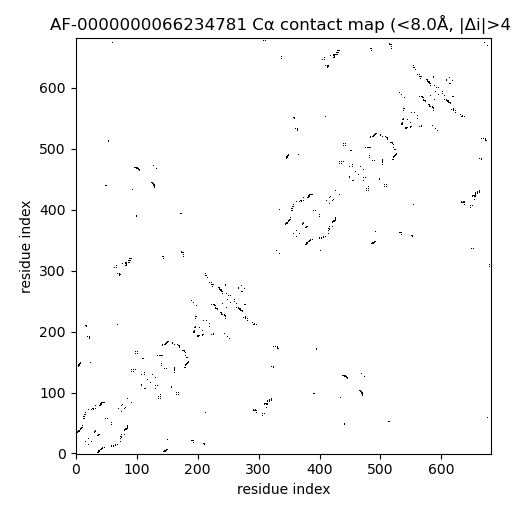OM 3083 C CA . ASP B 1 51 ? 7.777 13.352 -1.05 1 89 51 ASP B CA 1
ATOM 3084 C C . ASP B 1 51 ? 9.008 13.734 -0.228 1 89 51 ASP B C 1
ATOM 3086 O O . ASP B 1 51 ? 9.711 14.688 -0.562 1 89 51 ASP B O 1
ATOM 3090 N N . ASN B 1 52 ? 9.258 13.039 0.93 1 90.5 52 ASN B N 1
ATOM 3091 C CA . ASN B 1 52 ? 10.438 13.258 1.765 1 90.5 52 ASN B CA 1
ATOM 3092 C C . ASN B 1 52 ? 11.133 11.945 2.102 1 90.5 52 ASN B C 1
ATOM 3094 O O . ASN B 1 52 ? 11.703 11.797 3.184 1 90.5 52 ASN B O 1
ATOM 3098 N N . ALA B 1 53 ? 10.969 10.992 1.266 1 87.56 53 ALA B N 1
ATOM 3099 C CA . ALA B 1 53 ? 11.508 9.664 1.526 1 87.56 53 ALA B CA 1
ATOM 3100 C C . ALA B 1 53 ? 13.016 9.727 1.769 1 87.56 53 ALA B C 1
ATOM 3102 O O . ALA B 1 53 ? 13.562 8.914 2.516 1 87.56 53 ALA B O 1
ATOM 3103 N N . ARG B 1 54 ? 13.711 10.664 1.254 1 89.69 54 ARG B N 1
ATOM 3104 C CA . ARG B 1 54 ? 15.164 10.758 1.34 1 89.69 54 ARG B CA 1
ATOM 3105 C C . ARG B 1 54 ? 15.586 11.602 2.537 1 89.69 54 ARG B C 1
ATOM 3107 O O . ARG B 1 54 ? 16.781 11.82 2.756 1 89.69 54 ARG B O 1
ATOM 3114 N N . ASN B 1 55 ? 14.633 12.047 3.264 1 90.44 55 ASN B N 1
ATOM 3115 C CA . ASN B 1 55 ? 14.906 12.859 4.449 1 90.44 55 ASN B CA 1
ATOM 3116 C C . ASN B 1 55 ? 14.039 12.43 5.633 1 90.44 55 ASN B C 1
ATOM 3118 O O . ASN B 1 55 ? 13.305 13.25 6.195 1 90.44 55 ASN B O 1
ATOM 3122 N N . PRO B 1 56 ? 14.219 11.195 6.031 1 88.81 56 PRO B N 1
ATOM 3123 C CA . PRO B 1 56 ? 13.359 10.688 7.102 1 88.81 56 PRO B CA 1
ATOM 3124 C C . PRO B 1 56 ? 13.586 11.406 8.43 1 88.81 56 PRO B C 1
ATOM 3126 O O . PRO B 1 56 ? 12.664 11.516 9.242 1 88.81 56 PRO B O 1
ATOM 3129 N N . GLU B 1 57 ? 14.758 11.898 8.641 1 90.75 57 GLU B N 1
ATOM 3130 C CA . GLU B 1 57 ? 15.062 12.633 9.867 1 90.75 57 GLU B CA 1
ATOM 3131 C C . GLU B 1 57 ? 14.203 13.891 9.984 1 90.75 57 GLU B C 1
ATOM 3133 O O . GLU B 1 57 ? 13.781 14.258 11.086 1 90.75 57 GLU B O 1
ATOM 3138 N N . LYS B 1 58 ? 14.008 14.516 8.844 1 93.06 58 LYS B N 1
ATOM 3139 C CA . LYS B 1 58 ? 13.133 15.68 8.82 1 93.06 58 LYS B CA 1
ATOM 3140 C C . LYS B 1 58 ? 11.734 15.336 9.336 1 93.06 58 LYS B C 1
ATOM 3142 O O . LYS B 1 58 ? 11.148 16.094 10.109 1 93.06 58 LYS B O 1
ATOM 3147 N N . ILE B 1 59 ? 11.203 14.211 8.938 1 93.12 59 ILE B N 1
ATOM 3148 C CA . ILE B 1 59 ? 9.867 13.781 9.312 1 93.12 59 ILE B CA 1
ATOM 3149 C C . ILE B 1 59 ? 9.82 13.484 10.812 1 93.12 59 ILE B C 1
ATOM 3151 O O . ILE B 1 59 ? 8.891 13.891 11.508 1 93.12 59 ILE B O 1
ATOM 3155 N N . ARG B 1 60 ? 10.82 12.844 11.297 1 91.75 60 ARG B N 1
ATOM 3156 C CA . ARG B 1 60 ? 10.883 12.5 12.711 1 91.75 60 ARG B CA 1
ATOM 3157 C C . ARG B 1 60 ? 10.922 13.75 13.578 1 91.75 60 ARG B C 1
ATOM 3159 O O . ARG B 1 60 ? 10.188 13.859 14.562 1 91.75 60 ARG B O 1
ATOM 3166 N N . ASN B 1 61 ? 11.766 14.664 13.203 1 93.81 61 ASN B N 1
ATOM 3167 C CA . ASN B 1 61 ? 11.891 15.914 13.945 1 93.81 61 ASN B CA 1
ATOM 3168 C C . ASN B 1 61 ? 10.609 16.75 13.875 1 93.81 61 ASN B C 1
ATOM 3170 O O . ASN B 1 61 ? 10.227 17.391 14.852 1 93.81 61 ASN B O 1
ATOM 3174 N N . SER B 1 62 ? 10.039 16.672 12.734 1 96.88 62 SER B N 1
ATOM 3175 C CA . SER B 1 62 ? 8.82 17.453 12.539 1 96.88 62 SER B CA 1
ATOM 3176 C C . SER B 1 62 ? 7.648 16.844 13.297 1 96.88 62 SER B C 1
ATOM 3178 O O . SER B 1 62 ? 6.719 17.547 13.695 1 96.88 62 SER B O 1
ATOM 3180 N N . LEU B 1 63 ? 7.703 15.547 13.5 1 97.69 63 LEU B N 1
ATOM 3181 C CA . LEU B 1 63 ? 6.621 14.859 14.195 1 97.69 63 LEU B CA 1
ATOM 3182 C C . LEU B 1 63 ? 6.426 15.438 15.594 1 97.69 63 LEU B C 1
ATOM 3184 O O . LEU B 1 63 ? 5.305 15.789 15.977 1 97.69 63 LEU B O 1
ATOM 3188 N N . ILE B 1 64 ? 7.484 15.594 16.344 1 97 64 ILE B N 1
ATOM 3189 C CA . ILE B 1 64 ? 7.41 16.094 17.719 1 97 64 ILE B CA 1
ATOM 3190 C C . ILE B 1 64 ? 6.965 17.547 17.719 1 97 64 ILE B C 1
ATOM 3192 O O . ILE B 1 64 ? 6.219 17.984 18.594 1 97 64 ILE B O 1
ATOM 3196 N N . GLU B 1 65 ? 7.457 18.297 16.734 1 97.81 65 GLU B N 1
ATOM 3197 C CA . GLU B 1 65 ? 7.074 19.703 16.625 1 97.81 65 GLU B CA 1
ATOM 3198 C C . GLU B 1 65 ? 5.57 19.859 16.406 1 97.81 65 GLU B C 1
ATOM 3200 O O . GLU B 1 65 ? 4.93 20.703 17.047 1 97.81 65 GLU B O 1
ATOM 3205 N N . VAL B 1 66 ? 5.012 19.031 15.531 1 98.62 66 VAL B N 1
ATOM 3206 C CA . VAL B 1 66 ? 3.58 19.078 15.25 1 98.62 66 VAL B CA 1
ATOM 3207 C C . VAL B 1 66 ? 2.791 18.641 16.484 1 98.62 66 VAL B C 1
ATOM 3209 O O . VAL B 1 66 ? 1.78 19.266 16.828 1 98.62 66 VAL B O 1
ATOM 3212 N N . ALA B 1 67 ? 3.277 17.594 17.156 1 98.75 67 ALA B N 1
ATOM 3213 C CA . ALA B 1 67 ? 2.619 17.141 18.375 1 98.75 67 ALA B CA 1
ATOM 3214 C C . ALA B 1 67 ? 2.58 18.25 19.422 1 98.75 67 ALA B C 1
ATOM 3216 O O . ALA B 1 67 ? 1.541 18.484 20.047 1 98.75 67 ALA B O 1
ATOM 3217 N N . LEU B 1 68 ? 3.717 18.891 19.594 1 98.62 68 LEU B N 1
ATOM 3218 C CA . LEU B 1 68 ? 3.797 20 20.547 1 98.62 68 LEU B CA 1
ATOM 3219 C C . LEU B 1 68 ? 2.838 21.125 20.172 1 98.62 68 LEU B C 1
ATOM 3221 O O . LEU B 1 68 ? 2.174 21.703 21.031 1 98.62 68 LEU B O 1
ATOM 3225 N N . ASP B 1 69 ? 2.754 21.406 18.906 1 98.75 69 ASP B N 1
ATOM 3226 C CA . ASP B 1 69 ? 1.854 22.469 18.438 1 98.75 69 ASP B CA 1
ATOM 3227 C C . ASP B 1 69 ? 0.395 22.078 18.656 1 98.75 69 ASP B C 1
ATOM 3229 O O . ASP B 1 69 ? -0.422 22.906 19.047 1 98.75 69 ASP B O 1
ATOM 3233 N N . TYR B 1 70 ? 0.004 20.781 18.375 1 98.81 70 TYR B N 1
ATOM 3234 C CA . TYR B 1 70 ? -1.34 20.281 18.656 1 98.81 70 TYR B CA 1
ATOM 3235 C C . TYR B 1 70 ? -1.715 20.531 20.109 1 98.81 70 TYR B C 1
ATOM 3237 O O . TYR B 1 70 ? -2.762 21.109 20.406 1 98.81 70 TYR B O 1
ATOM 3245 N N . LEU B 1 71 ? -0.827 20.094 20.984 1 98.81 71 LEU B N 1
ATOM 3246 C CA . LEU B 1 71 ? -1.095 20.203 22.406 1 98.81 71 LEU B CA 1
ATOM 3247 C C . LEU B 1 71 ? -1.125 21.672 22.844 1 98.81 71 LEU B C 1
ATOM 3249 O O . LEU B 1 71 ? -1.971 22.062 23.641 1 98.81 71 LEU B O 1
ATOM 3253 N N . ALA B 1 72 ? -0.257 22.469 22.297 1 98.69 72 ALA B N 1
ATOM 3254 C CA . ALA B 1 72 ? -0.099 23.875 22.656 1 98.69 72 ALA B CA 1
ATOM 3255 C C . ALA B 1 72 ? -1.358 24.672 22.312 1 98.69 72 ALA B C 1
ATOM 3257 O O . ALA B 1 72 ? -1.731 25.578 23.062 1 98.69 72 ALA B O 1
ATOM 3258 N N . VAL B 1 73 ? -2.008 24.375 21.219 1 98.56 73 VAL B N 1
ATOM 3259 C CA . VAL B 1 73 ? -3.166 25.156 20.797 1 98.56 73 VAL B CA 1
ATOM 3260 C C . VAL B 1 73 ? -4.387 24.75 21.609 1 98.56 73 VAL B C 1
ATOM 3262 O O . VAL B 1 73 ? -5.418 25.422 21.578 1 98.56 73 VAL B O 1
ATOM 3265 N N . GLY B 1 74 ? -4.332 23.609 22.281 1 98.44 74 GLY B N 1
ATOM 3266 C CA . GLY B 1 74 ? -5.414 23.25 23.188 1 98.44 74 GLY B CA 1
ATOM 3267 C C . GLY B 1 74 ? -6.066 21.938 22.844 1 98.44 74 GLY B C 1
ATOM 3268 O O . GLY B 1 74 ? -7.098 21.578 23.406 1 98.44 74 GLY B O 1
ATOM 3269 N N . ILE B 1 75 ? -5.516 21.156 21.906 1 98.62 75 ILE B N 1
ATOM 3270 C CA . ILE B 1 75 ? -6.016 19.812 21.641 1 98.62 75 ILE B CA 1
ATOM 3271 C C . ILE B 1 75 ? -5.719 18.922 22.844 1 98.62 75 ILE B C 1
ATOM 3273 O O . ILE B 1 75 ? -4.566 18.797 23.266 1 98.62 75 ILE B O 1
ATOM 3277 N N . ASP B 1 76 ? -6.727 18.406 23.391 1 98.56 76 ASP B N 1
ATOM 3278 C CA . ASP B 1 76 ? -6.66 17.609 24.609 1 98.56 76 ASP B CA 1
ATOM 3279 C C . ASP B 1 76 ? -6.707 16.109 24.297 1 98.56 76 ASP B C 1
ATOM 3281 O O . ASP B 1 76 ? -7.73 15.594 23.844 1 98.56 76 ASP B O 1
ATOM 3285 N N . PRO B 1 77 ? -5.617 15.391 24.594 1 98.38 77 PRO B N 1
ATOM 3286 C CA . PRO B 1 77 ? -5.57 13.961 24.266 1 98.38 77 PRO B CA 1
ATOM 3287 C C . PRO B 1 77 ? -6.656 13.156 24.984 1 98.38 77 PRO B C 1
ATOM 3289 O O . PRO B 1 77 ? -6.934 12.016 24.609 1 98.38 77 PRO B O 1
ATOM 3292 N N . LEU B 1 78 ? -7.25 13.68 25.953 1 97.81 78 LEU B N 1
ATOM 3293 C CA . LEU B 1 78 ? -8.344 13 26.656 1 97.81 78 LEU B CA 1
ATOM 3294 C C . LEU B 1 78 ? -9.664 13.203 25.906 1 97.81 78 LEU B C 1
ATOM 3296 O O . LEU B 1 78 ? -10.617 12.453 26.141 1 97.81 78 LEU B O 1
ATOM 3300 N N . LYS B 1 79 ? -9.727 14.195 25.078 1 97.81 79 LYS B N 1
ATOM 3301 C CA . LYS B 1 79 ? -10.945 14.5 24.328 1 97.81 79 LYS B CA 1
ATOM 3302 C C . LYS B 1 79 ? -10.82 14.078 22.859 1 97.81 79 LYS B C 1
ATOM 3304 O O . LYS B 1 79 ? -11.812 13.734 22.219 1 97.81 79 LYS B O 1
ATOM 3309 N N . SER B 1 80 ? -9.648 14.203 22.281 1 98.5 80 SER B N 1
ATOM 3310 C CA . SER B 1 80 ? -9.344 13.852 20.906 1 98.5 80 SER B CA 1
ATOM 3311 C C . SER B 1 80 ? -8.203 12.836 20.828 1 98.5 80 SER B C 1
ATOM 3313 O O . SER B 1 80 ? -7.207 12.969 21.547 1 98.5 80 SER B O 1
ATOM 3315 N N . THR B 1 81 ? -8.359 11.805 20.031 1 98.81 81 THR B N 1
ATOM 3316 C CA . THR B 1 81 ? -7.305 10.82 19.828 1 98.81 81 THR B CA 1
ATOM 3317 C C . THR B 1 81 ? -6.25 11.344 18.859 1 98.81 81 THR B C 1
ATOM 3319 O O . THR B 1 81 ? -6.531 11.547 17.672 1 98.81 81 THR B O 1
ATOM 3322 N N . ILE B 1 82 ? -5.074 11.656 19.344 1 98.88 82 ILE B N 1
ATOM 3323 C CA . ILE B 1 82 ? -3.949 12.055 18.5 1 98.88 82 ILE B CA 1
ATOM 3324 C C . ILE B 1 82 ? -3.139 10.82 18.125 1 98.88 82 ILE B C 1
ATOM 3326 O O . ILE B 1 82 ? -2.66 10.086 18.984 1 98.88 82 ILE B O 1
ATOM 3330 N N . LEU B 1 83 ? -3.037 10.594 16.859 1 98.88 83 LEU B N 1
ATOM 3331 C CA . LEU B 1 83 ? -2.391 9.359 16.422 1 98.88 83 LEU B CA 1
ATOM 3332 C C . LEU B 1 83 ? -1.343 9.648 15.352 1 98.88 83 LEU B C 1
ATOM 3334 O O . LEU B 1 83 ? -1.374 10.711 14.719 1 98.88 83 LEU B O 1
ATOM 3338 N N . VAL B 1 84 ? -0.392 8.734 15.219 1 98.81 84 VAL B N 1
ATOM 3339 C CA . VAL B 1 84 ? 0.633 8.781 14.18 1 98.81 84 VAL B CA 1
ATOM 3340 C C . VAL B 1 84 ? 0.303 7.77 13.086 1 98.81 84 VAL B C 1
ATOM 3342 O O . VAL B 1 84 ? 0.094 6.586 13.367 1 98.81 84 VAL B O 1
ATOM 3345 N N . GLN B 1 85 ? 0.285 8.18 11.906 1 98.81 85 GLN B N 1
ATOM 3346 C CA . GLN B 1 85 ? -0.195 7.418 10.766 1 98.81 85 GLN B CA 1
ATOM 3347 C C . GLN B 1 85 ? 0.576 6.109 10.609 1 98.81 85 GLN B C 1
ATOM 3349 O O . GLN B 1 85 ? -0.023 5.043 10.453 1 98.81 85 GLN B O 1
ATOM 3354 N N . SER B 1 86 ? 1.904 6.156 10.703 1 98.25 86 SER B N 1
ATOM 3355 C CA . SER B 1 86 ? 2.752 4.992 10.469 1 98.25 86 SER B CA 1
ATOM 3356 C C . SER B 1 86 ? 2.57 3.945 11.562 1 98.25 86 SER B C 1
ATOM 3358 O O . SER B 1 86 ? 3.018 2.805 11.414 1 98.25 86 SER B O 1
ATOM 3360 N N . GLN B 1 87 ? 1.92 4.309 12.633 1 98.38 87 GLN B N 1
ATOM 3361 C CA . GLN B 1 87 ? 1.727 3.387 13.75 1 98.38 87 GLN B CA 1
ATOM 3362 C C . GLN B 1 87 ? 0.413 2.625 13.609 1 98.38 87 GLN B C 1
ATOM 3364 O O . GLN B 1 87 ? 0.056 1.829 14.484 1 98.38 87 GLN B O 1
ATOM 3369 N N . ILE B 1 88 ? -0.294 2.809 12.547 1 98.69 88 ILE B N 1
ATOM 3370 C CA . ILE B 1 88 ? -1.539 2.115 12.242 1 98.69 88 ILE B CA 1
ATOM 3371 C C . ILE B 1 88 ? -1.364 1.283 10.969 1 98.69 88 ILE B C 1
ATOM 3373 O O . ILE B 1 88 ? -1.83 1.673 9.898 1 98.69 88 ILE B O 1
ATOM 3377 N N . PRO B 1 89 ? -0.769 0.133 11.078 1 98.06 89 PRO B N 1
ATOM 3378 C CA . PRO B 1 89 ? -0.435 -0.664 9.898 1 98.06 89 PRO B CA 1
ATOM 3379 C C . PRO B 1 89 ? -1.667 -1.06 9.086 1 98.06 89 PRO B C 1
ATOM 3381 O O . PRO B 1 89 ? -1.558 -1.342 7.891 1 98.06 89 PRO B O 1
ATOM 3384 N N . GLU B 1 90 ? -2.881 -1.086 9.719 1 98.81 90 GLU B N 1
ATOM 3385 C CA . GLU B 1 90 ? -4.129 -1.425 9.039 1 98.81 90 GLU B CA 1
ATOM 3386 C C . GLU B 1 90 ? -4.375 -0.516 7.84 1 98.81 90 GLU B C 1
ATOM 3388 O O . GLU B 1 90 ? -4.988 -0.931 6.855 1 98.81 90 GLU B O 1
ATOM 3393 N N . LEU B 1 91 ? -3.842 0.732 7.887 1 98.88 91 LEU B N 1
ATOM 3394 C CA . LEU B 1 91 ? -4.043 1.713 6.828 1 98.88 91 LEU B CA 1
ATOM 3395 C C . LEU B 1 91 ? -3.396 1.248 5.527 1 98.88 91 LEU B C 1
ATOM 3397 O O . LEU B 1 91 ? -3.936 1.477 4.441 1 98.88 91 LEU B O 1
ATOM 3401 N N . ASN B 1 92 ? -2.262 0.592 5.641 1 98.81 92 ASN B N 1
ATOM 3402 C CA . ASN B 1 92 ? -1.556 0.115 4.457 1 98.81 92 ASN B CA 1
ATOM 3403 C C . ASN B 1 92 ? -2.367 -0.937 3.707 1 98.81 92 ASN B C 1
ATOM 3405 O O . ASN B 1 92 ? -2.461 -0.894 2.479 1 98.81 92 ASN B O 1
ATOM 3409 N N . GLU B 1 93 ? -2.908 -1.895 4.418 1 98.75 93 GLU B N 1
ATOM 3410 C CA . GLU B 1 93 ? -3.686 -2.945 3.766 1 98.75 93 GLU B CA 1
ATOM 3411 C C . GLU B 1 93 ? -4.957 -2.381 3.139 1 98.75 93 GLU B C 1
ATOM 3413 O O . GLU B 1 93 ? -5.324 -2.758 2.023 1 98.75 93 GLU B O 1
ATOM 3418 N N . LEU B 1 94 ? -5.668 -1.478 3.881 1 98.88 94 LEU B N 1
ATOM 3419 C CA . LEU B 1 94 ? -6.836 -0.825 3.303 1 98.88 94 LEU B CA 1
ATOM 3420 C C . LEU B 1 94 ? -6.484 -0.142 1.984 1 98.88 94 LEU B C 1
ATOM 3422 O O . LEU B 1 94 ? -7.215 -0.265 1 1 98.88 94 LEU B O 1
ATOM 3426 N N . THR B 1 95 ? -5.355 0.561 1.986 1 98.88 95 THR B N 1
ATOM 3427 C CA . THR B 1 95 ? -4.898 1.246 0.784 1 98.88 95 THR B CA 1
ATOM 3428 C C . THR B 1 95 ? -4.738 0.263 -0.373 1 98.88 95 THR B C 1
ATOM 3430 O O . THR B 1 95 ? -5.223 0.515 -1.479 1 98.88 95 THR B O 1
ATOM 3433 N N . MET B 1 96 ? -4.156 -0.891 -0.098 1 98.69 96 MET B N 1
ATOM 3434 C CA . MET B 1 96 ? -3.904 -1.887 -1.136 1 98.69 96 MET B CA 1
ATOM 3435 C C . MET B 1 96 ? -5.215 -2.408 -1.718 1 98.69 96 MET B C 1
ATOM 3437 O O . MET B 1 96 ? -5.336 -2.576 -2.932 1 98.69 96 MET B O 1
ATOM 3441 N N . HIS B 1 97 ? -6.184 -2.688 -0.875 1 98.44 97 HIS B N 1
ATOM 3442 C CA . HIS B 1 97 ? -7.484 -3.139 -1.361 1 98.44 97 HIS B CA 1
ATOM 3443 C C . HIS B 1 97 ? -8.156 -2.068 -2.217 1 98.44 97 HIS B C 1
ATOM 3445 O O . HIS B 1 97 ? -8.711 -2.371 -3.275 1 98.44 97 HIS B O 1
ATOM 3451 N N . TYR B 1 98 ? -8.055 -0.803 -1.778 1 98.75 98 TYR B N 1
ATOM 3452 C CA . TYR B 1 98 ? -8.742 0.289 -2.459 1 98.75 98 TYR B CA 1
ATOM 3453 C C . TYR B 1 98 ? -8.102 0.579 -3.811 1 98.75 98 TYR B C 1
ATOM 3455 O O . TYR B 1 98 ? -8.781 0.985 -4.754 1 98.75 98 TYR B O 1
ATOM 3463 N N . LEU B 1 99 ? -6.785 0.411 -3.904 1 98.56 99 LEU B N 1
ATOM 3464 C CA . LEU B 1 99 ? -6.082 0.669 -5.152 1 98.56 99 LEU B CA 1
ATOM 3465 C C . LEU B 1 99 ? -6.617 -0.215 -6.273 1 98.56 99 LEU B C 1
ATOM 3467 O O . LEU B 1 99 ? -6.496 0.126 -7.453 1 98.56 99 LEU B O 1
ATOM 3471 N N . ASN B 1 100 ? -7.219 -1.367 -5.887 1 97.19 100 ASN B N 1
ATOM 3472 C CA . ASN B 1 100 ? -7.805 -2.26 -6.879 1 97.19 100 ASN B CA 1
ATOM 3473 C C . ASN B 1 100 ? -9.117 -1.708 -7.422 1 97.19 100 ASN B C 1
ATOM 3475 O O . ASN B 1 100 ? -9.625 -2.186 -8.438 1 97.19 100 ASN B O 1
ATOM 3479 N N . LEU B 1 101 ? -9.664 -0.667 -6.773 1 96.88 101 LEU B N 1
ATOM 3480 C CA . LEU B 1 101 ? -10.977 -0.129 -7.105 1 96.88 101 LEU B CA 1
ATOM 3481 C C . LEU B 1 101 ? -10.852 1.216 -7.812 1 96.88 101 LEU B C 1
ATOM 3483 O O . LEU B 1 101 ? -11.859 1.81 -8.203 1 96.88 101 LEU B O 1
ATOM 3487 N N . VAL B 1 102 ? -9.656 1.746 -7.926 1 96.88 102 VAL B N 1
ATOM 3488 C CA . VAL B 1 102 ? -9.406 3.053 -8.523 1 96.88 102 VAL B CA 1
ATOM 3489 C C . VAL B 1 102 ? -8.484 2.902 -9.727 1 96.88 102 VAL B C 1
ATOM 3491 O O . VAL B 1 102 ? -7.492 2.174 -9.672 1 96.88 102 VAL B O 1
ATOM 3494 N N . THR B 1 103 ? -8.836 3.557 -10.836 1 96 103 THR B N 1
ATOM 3495 C CA . THR B 1 103 ? -8.008 3.459 -12.039 1 96 103 THR B CA 1
ATOM 3496 C C . THR B 1 103 ? -6.875 4.48 -12 1 96 103 THR B C 1
ATOM 3498 O O . THR B 1 103 ? -6.98 5.508 -11.32 1 96 103 THR B O 1
ATOM 3501 N N . LEU B 1 104 ? -5.84 4.156 -12.711 1 94.94 104 LEU B N 1
ATOM 3502 C CA . LEU B 1 104 ? -4.734 5.094 -12.859 1 94.94 104 LEU B CA 1
ATOM 3503 C C . LEU B 1 104 ? -5.223 6.426 -13.414 1 94.94 104 LEU B C 1
ATOM 3505 O O . LEU B 1 104 ? -4.824 7.488 -12.93 1 94.94 104 LEU B O 1
ATOM 3509 N N . SER B 1 105 ? -6.102 6.336 -14.406 1 94.31 105 SER B N 1
ATOM 3510 C CA . SER B 1 105 ? -6.617 7.539 -15.047 1 94.31 105 SER B CA 1
ATOM 3511 C C . SER B 1 105 ? -7.348 8.43 -14.047 1 94.31 105 SER B C 1
ATOM 3513 O O . SER B 1 105 ? -7.23 9.656 -14.102 1 94.31 105 SER B O 1
ATOM 3515 N N . ARG B 1 106 ? -8.078 7.859 -13.172 1 95.19 106 ARG B N 1
ATOM 3516 C CA . ARG B 1 106 ? -8.812 8.609 -12.156 1 95.19 106 ARG B CA 1
ATOM 3517 C C . ARG B 1 106 ? -7.859 9.344 -11.227 1 95.19 106 ARG B C 1
ATOM 3519 O O . ARG B 1 106 ? -8.109 10.492 -10.852 1 95.19 106 ARG B O 1
ATOM 3526 N N . LEU B 1 107 ? -6.766 8.727 -10.828 1 95.88 107 LEU B N 1
ATOM 3527 C CA . LEU B 1 107 ? -5.777 9.336 -9.945 1 95.88 107 LEU B CA 1
ATOM 3528 C C . LEU B 1 107 ? -5.055 10.484 -10.656 1 95.88 107 LEU B C 1
ATOM 3530 O O . LEU B 1 107 ? -4.844 11.547 -10.062 1 95.88 107 LEU B O 1
ATOM 3534 N N . GLU B 1 108 ? -4.738 10.281 -11.922 1 93.06 108 GLU B N 1
ATOM 3535 C CA . GLU B 1 108 ? -4.008 11.273 -12.703 1 93.06 108 GLU B CA 1
ATOM 3536 C C . GLU B 1 108 ? -4.867 12.516 -12.953 1 93.06 108 GLU B C 1
ATOM 3538 O O . GLU B 1 108 ? -4.344 13.617 -13.109 1 93.06 108 GLU B O 1
ATOM 3543 N N . ARG B 1 109 ? -6.141 12.352 -12.883 1 94.62 109 ARG B N 1
ATOM 3544 C CA . ARG B 1 109 ? -7.051 13.445 -13.211 1 94.62 109 ARG B CA 1
ATOM 3545 C C . ARG B 1 109 ? -7.496 14.188 -11.953 1 94.62 109 ARG B C 1
ATOM 3547 O O . ARG B 1 109 ? -8.211 15.188 -12.031 1 94.62 109 ARG B O 1
ATOM 3554 N N . ASN B 1 110 ? -7.125 13.711 -10.828 1 96.25 110 ASN B N 1
ATOM 3555 C CA . ASN B 1 110 ? -7.484 14.406 -9.594 1 96.25 110 ASN B CA 1
ATOM 3556 C C . ASN B 1 110 ? -6.926 15.828 -9.578 1 96.25 110 ASN B C 1
ATOM 3558 O O . ASN B 1 110 ? -5.711 16.031 -9.609 1 96.25 110 ASN B O 1
ATOM 3562 N N . PRO B 1 111 ? -7.773 16.844 -9.492 1 96.12 111 PRO B N 1
ATOM 3563 C CA . PRO B 1 111 ? -7.309 18.219 -9.609 1 96.12 111 PRO B CA 1
ATOM 3564 C C . PRO B 1 111 ? -6.336 18.625 -8.5 1 96.12 111 PRO B C 1
ATOM 3566 O O . PRO B 1 111 ? -5.387 19.375 -8.742 1 96.12 111 PRO B O 1
ATOM 3569 N N . THR B 1 112 ? -6.562 18.188 -7.297 1 95.31 112 THR B N 1
ATOM 3570 C CA . THR B 1 112 ? -5.672 18.484 -6.184 1 95.31 112 THR B CA 1
ATOM 3571 C C . THR B 1 112 ? -4.289 17.891 -6.418 1 95.31 112 THR B C 1
ATOM 3573 O O . THR B 1 112 ? -3.273 18.562 -6.211 1 95.31 112 THR B O 1
ATOM 3576 N N . VAL B 1 113 ? -4.246 16.672 -6.906 1 93.5 113 VAL B N 1
ATOM 3577 C CA . VAL B 1 113 ? -2.988 15.984 -7.172 1 93.5 113 VAL B CA 1
ATOM 3578 C C . VAL B 1 113 ? -2.242 16.703 -8.297 1 93.5 113 VAL B C 1
ATOM 3580 O O . VAL B 1 113 ? -1.034 16.922 -8.203 1 93.5 113 VAL B O 1
ATOM 3583 N N . LYS B 1 114 ? -2.928 17.078 -9.32 1 92.69 114 LYS B N 1
ATOM 3584 C CA . LYS B 1 114 ? -2.328 17.781 -10.453 1 92.69 114 LYS B CA 1
ATOM 3585 C C . LYS B 1 114 ? -1.689 19.094 -10.008 1 92.69 114 LYS B C 1
ATOM 3587 O O . LYS B 1 114 ? -0.577 19.422 -10.43 1 92.69 114 LYS B O 1
ATOM 3592 N N . ALA B 1 115 ? -2.451 19.781 -9.195 1 91.38 115 ALA B N 1
ATOM 3593 C CA . ALA B 1 115 ? -1.947 21.078 -8.711 1 91.38 115 ALA B CA 1
ATOM 3594 C C . ALA B 1 115 ? -0.684 20.891 -7.879 1 91.38 115 ALA B C 1
ATOM 3596 O O . ALA B 1 115 ? 0.269 21.656 -8 1 91.38 115 ALA B O 1
ATOM 3597 N N . GLU B 1 116 ? -0.649 19.875 -7.074 1 90.19 116 GLU B N 1
ATOM 3598 C CA . GLU B 1 116 ? 0.501 19.609 -6.215 1 90.19 116 GLU B CA 1
ATOM 3599 C C . GLU B 1 116 ? 1.709 19.156 -7.027 1 90.19 116 GLU B C 1
ATOM 3601 O O . GLU B 1 116 ? 2.846 19.516 -6.711 1 90.19 116 GLU B O 1
ATOM 3606 N N . ILE B 1 117 ? 1.466 18.328 -8.016 1 89.31 117 ILE B N 1
ATOM 3607 C CA . ILE B 1 117 ? 2.533 17.859 -8.891 1 89.31 117 ILE B CA 1
ATOM 3608 C C . ILE B 1 117 ? 3.213 19.047 -9.555 1 89.31 117 ILE B C 1
ATOM 3610 O O . ILE B 1 117 ? 4.441 19.109 -9.633 1 89.31 117 ILE B O 1
ATOM 3614 N N . LYS B 1 118 ? 2.439 20 -10.016 1 86.44 118 LYS B N 1
ATOM 3615 C CA . LYS B 1 118 ? 2.965 21.203 -10.641 1 86.44 118 LYS B CA 1
ATOM 3616 C C . LYS B 1 118 ? 3.789 22.016 -9.648 1 86.44 118 LYS B C 1
ATOM 3618 O O . LYS B 1 118 ? 4.859 22.531 -9.992 1 86.44 118 LYS B O 1
ATOM 3623 N N . GLN B 1 119 ? 3.318 22.094 -8.469 1 83.31 119 GLN B N 1
ATOM 3624 C CA . GLN B 1 119 ? 3.975 22.875 -7.43 1 83.31 119 GLN B CA 1
ATOM 3625 C C . GLN B 1 119 ? 5.316 22.266 -7.043 1 83.31 119 GLN B C 1
ATOM 3627 O O . GLN B 1 119 ? 6.273 22.984 -6.75 1 83.31 119 GLN B O 1
ATOM 3632 N N . LYS B 1 120 ? 5.426 20.938 -7.004 1 84 120 LYS B N 1
ATOM 3633 C CA . LYS B 1 120 ? 6.621 20.25 -6.539 1 84 120 LYS B CA 1
ATOM 3634 C C . LYS B 1 120 ? 7.609 20.031 -7.684 1 84 120 LYS B C 1
ATOM 3636 O O . LYS B 1 120 ? 8.695 19.484 -7.477 1 84 120 LYS B O 1
ATOM 3641 N N . ASN B 1 121 ? 7.328 20.406 -8.812 1 81 121 ASN B N 1
ATOM 3642 C CA . ASN B 1 121 ? 8.164 20.281 -10 1 81 121 ASN B CA 1
ATOM 3643 C C . ASN B 1 121 ? 8.594 18.828 -10.234 1 81 121 ASN B C 1
ATOM 3645 O O . ASN B 1 121 ? 9.773 18.562 -10.461 1 81 121 ASN B O 1
ATOM 3649 N N . PHE B 1 122 ? 7.684 17.875 -9.93 1 77.19 122 PHE B N 1
ATOM 3650 C CA . PHE B 1 122 ? 7.973 16.453 -10.172 1 77.19 122 PHE B CA 1
ATOM 3651 C C . PHE B 1 122 ? 8.125 16.188 -11.672 1 77.19 122 PHE B C 1
ATOM 3653 O O . PHE B 1 122 ? 8.703 15.18 -12.07 1 77.19 122 PHE B O 1
ATOM 3660 N N . GLU B 1 123 ? 8.336 17.078 -12.531 1 68.88 123 GLU B N 1
ATOM 3661 C CA . GLU B 1 123 ? 8.367 16.844 -13.977 1 68.88 123 GLU B CA 1
ATOM 3662 C C . GLU B 1 123 ? 7.949 15.414 -14.312 1 68.88 123 GLU B C 1
ATOM 3664 O O . GLU B 1 123 ? 6.879 14.961 -13.898 1 68.88 123 GLU B O 1
ATOM 3669 N N . ASN B 1 124 ? 8.805 14.648 -14.922 1 66.5 124 ASN B N 1
ATOM 3670 C CA . ASN B 1 124 ? 8.531 13.281 -15.367 1 66.5 124 ASN B CA 1
ATOM 3671 C C . ASN B 1 124 ? 8.945 12.258 -14.32 1 66.5 124 ASN B C 1
ATOM 3673 O O . ASN B 1 124 ? 8.961 11.055 -14.586 1 66.5 124 ASN B O 1
ATOM 3677 N N . SER B 1 125 ? 9.008 12.711 -13.039 1 86.5 125 SER B N 1
ATOM 3678 C CA . SER B 1 125 ? 9.555 11.797 -12.047 1 86.5 125 SER B CA 1
ATOM 3679 C C . SER B 1 125 ? 8.711 11.789 -10.773 1 86.5 125 SER B C 1
ATOM 3681 O O . SER B 1 125 ? 9.242 11.898 -9.672 1 86.5 125 SER B O 1
ATOM 3683 N N . ILE B 1 126 ? 7.426 11.617 -10.961 1 91.81 126 ILE B N 1
ATOM 3684 C CA . ILE B 1 126 ? 6.508 11.57 -9.828 1 91.81 126 ILE B CA 1
ATOM 3685 C C . ILE B 1 126 ? 6.672 10.242 -9.086 1 91.81 126 ILE B C 1
ATOM 3687 O O . ILE B 1 126 ? 6.52 9.172 -9.68 1 91.81 126 ILE B O 1
ATOM 3691 N N . PRO B 1 127 ? 7.047 10.273 -7.781 1 94.69 127 PRO B N 1
ATOM 3692 C CA . PRO B 1 127 ? 7.016 9.008 -7.039 1 94.69 127 PRO B CA 1
ATOM 3693 C C . PRO B 1 127 ? 5.641 8.352 -7.047 1 94.69 127 PRO B C 1
ATOM 3695 O O . PRO B 1 127 ? 4.625 9.039 -6.895 1 94.69 127 PRO B O 1
ATOM 3698 N N . ALA B 1 128 ? 5.594 7.059 -7.273 1 96.81 128 ALA B N 1
ATOM 3699 C CA . ALA B 1 128 ? 4.32 6.344 -7.336 1 96.81 128 ALA B CA 1
ATOM 3700 C C . ALA B 1 128 ? 3.545 6.492 -6.027 1 96.81 128 ALA B C 1
ATOM 3702 O O . ALA B 1 128 ? 2.316 6.578 -6.031 1 96.81 128 ALA B O 1
ATOM 3703 N N . GLY B 1 129 ? 4.293 6.531 -4.883 1 97.06 129 GLY B N 1
ATOM 3704 C CA . GLY B 1 129 ? 3.658 6.734 -3.592 1 97.06 129 GLY B CA 1
ATOM 3705 C C . GLY B 1 129 ? 2.902 8.047 -3.5 1 97.06 129 GLY B C 1
ATOM 3706 O O . GLY B 1 129 ? 1.843 8.117 -2.873 1 97.06 129 GLY B O 1
ATOM 3707 N N . PHE B 1 130 ? 3.426 9.094 -4.137 1 96.31 130 PHE B N 1
ATOM 3708 C CA . PHE B 1 130 ? 2.766 10.391 -4.16 1 96.31 130 PHE B CA 1
ATOM 3709 C C . PHE B 1 130 ? 1.491 10.336 -4.996 1 96.31 130 PHE B C 1
ATOM 3711 O O . PHE B 1 130 ? 0.456 10.875 -4.59 1 96.31 130 PHE B O 1
ATOM 3718 N N . LEU B 1 131 ? 1.53 9.68 -6.074 1 96.12 131 LEU B N 1
ATOM 3719 C CA . LEU B 1 131 ? 0.39 9.617 -6.984 1 96.12 131 LEU B CA 1
ATOM 3720 C C . LEU B 1 131 ? -0.8 8.938 -6.316 1 96.12 131 LEU B C 1
ATOM 3722 O O . LEU B 1 131 ? -1.951 9.297 -6.566 1 96.12 131 LEU B O 1
ATOM 3726 N N . ILE B 1 132 ? -0.535 7.949 -5.465 1 97.69 132 ILE B N 1
ATOM 3727 C CA . ILE B 1 132 ? -1.645 7.137 -4.977 1 97.69 132 ILE B CA 1
ATOM 3728 C C . ILE B 1 132 ? -2.131 7.68 -3.637 1 97.69 132 ILE B C 1
ATOM 3730 O O . ILE B 1 132 ? -3.049 7.125 -3.031 1 97.69 132 ILE B O 1
ATOM 3734 N N . TYR B 1 133 ? -1.619 8.828 -3.166 1 97 133 TYR B N 1
ATOM 3735 C CA . TYR B 1 133 ? -1.917 9.25 -1.803 1 97 133 TYR B CA 1
ATOM 3736 C C . TYR B 1 133 ? -3.398 9.57 -1.644 1 97 133 TYR B C 1
ATOM 3738 O O . TYR B 1 133 ? -3.941 9.492 -0.54 1 97 133 TYR B O 1
ATOM 3746 N N . PRO B 1 134 ? -4.207 10 -2.736 1 98.19 134 PRO B N 1
ATOM 3747 C CA . PRO B 1 134 ? -5.656 10.125 -2.553 1 98.19 134 PRO B CA 1
ATOM 3748 C C . PRO B 1 134 ? -6.297 8.836 -2.039 1 98.19 134 PRO B C 1
ATOM 3750 O O . PRO B 1 134 ? -7.266 8.883 -1.276 1 98.19 134 PRO B O 1
ATOM 3753 N N . VAL B 1 135 ? -5.758 7.691 -2.465 1 98.81 135 VAL B N 1
ATOM 3754 C CA . VAL B 1 135 ? -6.301 6.398 -2.053 1 98.81 135 VAL B CA 1
ATOM 3755 C C . VAL B 1 135 ? -5.875 6.098 -0.618 1 98.81 135 VAL B C 1
ATOM 3757 O O . VAL B 1 135 ? -6.676 5.609 0.183 1 98.81 135 VAL B O 1
ATOM 3760 N N . SER B 1 136 ? -4.566 6.332 -0.299 1 98.69 136 SER B N 1
ATOM 3761 C CA . SER B 1 136 ? -4.125 6.137 1.078 1 98.69 136 SER B CA 1
ATOM 3762 C C . SER B 1 136 ? -4.863 7.07 2.031 1 98.69 136 SER B C 1
ATOM 3764 O O . SER B 1 136 ? -5.164 6.695 3.168 1 98.69 136 SER B O 1
ATOM 3766 N N . GLN B 1 137 ? -5.188 8.297 1.597 1 98.75 137 GLN B N 1
ATOM 3767 C CA . GLN B 1 137 ? -5.98 9.219 2.4 1 98.75 137 GLN B CA 1
ATOM 3768 C C . GLN B 1 137 ? -7.391 8.68 2.627 1 98.75 137 GLN B C 1
ATOM 3770 O O . GLN B 1 137 ? -7.953 8.836 3.713 1 98.75 137 GLN B O 1
ATOM 3775 N N . ALA B 1 138 ? -7.973 8.094 1.562 1 98.88 138 ALA B N 1
ATOM 3776 C CA . ALA B 1 138 ? -9.273 7.449 1.715 1 98.88 138 ALA B CA 1
ATOM 3777 C C . ALA B 1 138 ? -9.227 6.34 2.764 1 98.88 138 ALA B C 1
ATOM 3779 O O . ALA B 1 138 ? -10.172 6.16 3.531 1 98.88 138 ALA B O 1
ATOM 3780 N N . ALA B 1 139 ? -8.125 5.586 2.777 1 98.94 139 ALA B N 1
ATOM 3781 C CA . ALA B 1 139 ? -7.934 4.551 3.793 1 98.94 139 ALA B CA 1
ATOM 3782 C C . ALA B 1 139 ? -7.938 5.156 5.195 1 98.94 139 ALA B C 1
ATOM 3784 O O . ALA B 1 139 ? -8.547 4.602 6.113 1 98.94 139 ALA B O 1
ATOM 3785 N N . ASP B 1 140 ? -7.254 6.309 5.387 1 98.88 140 ASP B N 1
ATOM 3786 C CA . ASP B 1 140 ? -7.273 7.004 6.672 1 98.88 140 ASP B CA 1
ATOM 3787 C C . ASP B 1 140 ? -8.703 7.324 7.105 1 98.88 140 ASP B C 1
ATOM 3789 O O . ASP B 1 140 ? -9.086 7.051 8.242 1 98.88 140 ASP B O 1
ATOM 3793 N N . ILE B 1 141 ? -9.438 7.898 6.191 1 98.88 141 ILE B N 1
ATOM 3794 C CA . ILE B 1 141 ? -10.789 8.375 6.469 1 98.88 141 ILE B CA 1
ATOM 3795 C C . ILE B 1 141 ? -11.695 7.195 6.809 1 98.88 141 ILE B C 1
ATOM 3797 O O . ILE B 1 141 ? -12.391 7.211 7.824 1 98.88 141 ILE B O 1
ATOM 3801 N N . THR B 1 142 ? -11.641 6.145 6.035 1 98.88 142 THR B N 1
ATOM 3802 C CA . THR B 1 142 ? -12.594 5.043 6.152 1 98.88 142 THR B CA 1
ATOM 3803 C C . THR B 1 142 ? -12.219 4.129 7.312 1 98.88 142 THR B C 1
ATOM 3805 O O . THR B 1 142 ? -13.086 3.498 7.918 1 98.88 142 THR B O 1
ATOM 3808 N N . ALA B 1 143 ? -10.898 4.023 7.637 1 98.88 143 ALA B N 1
ATOM 3809 C CA . ALA B 1 143 ? -10.461 3.184 8.75 1 98.88 143 ALA B CA 1
ATOM 3810 C C . ALA B 1 143 ? -11.188 3.564 10.039 1 98.88 143 ALA B C 1
ATOM 3812 O O . ALA B 1 143 ? -11.484 2.703 10.875 1 98.88 143 ALA B O 1
ATOM 3813 N N . PHE B 1 144 ? -11.516 4.855 10.188 1 98.75 144 PHE B N 1
ATOM 3814 C CA . PHE B 1 144 ? -12.156 5.332 11.406 1 98.75 144 PHE B CA 1
ATOM 3815 C C . PHE B 1 144 ? -13.641 5.598 11.172 1 98.75 144 PHE B C 1
ATOM 3817 O O . PHE B 1 144 ? -14.32 6.168 12.031 1 98.75 144 PHE B O 1
ATOM 3824 N N . LYS B 1 145 ? -14.078 5.234 9.953 1 98.5 145 LYS B N 1
ATOM 3825 C CA . LYS B 1 145 ? -15.461 5.48 9.555 1 98.5 145 LYS B CA 1
ATOM 3826 C C . LYS B 1 145 ? -15.867 6.93 9.82 1 98.5 145 LYS B C 1
ATOM 3828 O O . LYS B 1 145 ? -16.922 7.191 10.391 1 98.5 145 LYS B O 1
ATOM 3833 N N . ALA B 1 146 ? -14.961 7.836 9.523 1 98.62 146 ALA B N 1
ATOM 3834 C CA . ALA B 1 146 ? -15.195 9.266 9.711 1 98.62 146 ALA B CA 1
ATOM 3835 C C . ALA B 1 146 ? -16.391 9.734 8.898 1 98.62 146 ALA B C 1
ATOM 3837 O O . ALA B 1 146 ? -16.453 9.523 7.684 1 98.62 146 ALA B O 1
ATOM 3838 N N . THR B 1 147 ? -17.312 10.352 9.547 1 98.06 147 THR B N 1
ATOM 3839 C CA . THR B 1 147 ? -18.484 10.898 8.891 1 98.06 147 THR B CA 1
ATOM 3840 C C . THR B 1 147 ? -18.266 12.344 8.484 1 98.06 147 THR B C 1
ATOM 3842 O O . THR B 1 147 ? -18.891 12.836 7.535 1 98.06 147 THR B O 1
ATOM 3845 N N . THR B 1 148 ? -17.375 13.008 9.211 1 97.06 148 THR B N 1
ATOM 3846 C CA . THR B 1 148 ? -17.094 14.422 9.016 1 97.06 148 THR B CA 1
ATOM 3847 C C . THR B 1 148 ? -15.602 14.672 8.867 1 97.06 148 THR B C 1
ATOM 3849 O O . THR B 1 148 ? -14.82 14.312 9.75 1 97.06 148 THR B O 1
ATOM 3852 N N . VAL B 1 149 ? -15.227 15.305 7.777 1 97.88 149 VAL B N 1
ATOM 3853 C CA . VAL B 1 149 ? -13.828 15.625 7.527 1 97.88 149 VAL B CA 1
ATOM 3854 C C . VAL B 1 149 ? -13.68 17.125 7.27 1 97.88 149 VAL B C 1
ATOM 3856 O O . VAL B 1 149 ? -13.875 17.594 6.145 1 97.88 149 VAL B O 1
ATOM 3859 N N . PRO B 1 150 ? -13.258 17.875 8.266 1 95.69 150 PRO B N 1
ATOM 3860 C CA . PRO B 1 150 ? -12.977 19.297 8.023 1 95.69 150 PRO B CA 1
ATOM 3861 C C . PRO B 1 150 ? -11.805 19.516 7.074 1 95.69 150 PRO B C 1
ATOM 3863 O O . PRO B 1 150 ? -10.695 19.031 7.336 1 95.69 150 PRO B O 1
ATOM 3866 N N . VAL B 1 151 ? -12.055 20.203 5.977 1 92.69 151 VAL B N 1
ATOM 3867 C CA . VAL B 1 151 ? -10.992 20.391 4.988 1 92.69 151 VAL B CA 1
ATOM 3868 C C . VAL B 1 151 ? -11.164 21.734 4.297 1 92.69 151 VAL B C 1
ATOM 3870 O O . VAL B 1 151 ? -12.227 22.359 4.379 1 92.69 151 VAL B O 1
ATOM 3873 N N . GLY B 1 152 ? -10.008 22.203 3.717 1 88.5 152 GLY B N 1
ATOM 3874 C CA . GLY B 1 152 ? -10.117 23.328 2.793 1 88.5 152 GLY B CA 1
ATOM 3875 C C . GLY B 1 152 ? -10.766 22.953 1.477 1 88.5 152 GLY B C 1
ATOM 3876 O O . GLY B 1 152 ? -10.922 21.766 1.168 1 88.5 152 GLY B O 1
ATOM 3877 N N . GLU B 1 153 ? -11.094 23.938 0.681 1 88.31 153 GLU B N 1
ATOM 3878 C CA . GLU B 1 153 ? -11.766 23.75 -0.604 1 88.31 153 GLU B CA 1
ATOM 3879 C C . GLU B 1 153 ? -10.898 22.938 -1.56 1 88.31 153 GLU B C 1
ATOM 3881 O O . GLU B 1 153 ? -11.414 22.172 -2.375 1 88.31 153 GLU B O 1
ATOM 3886 N N . ASP B 1 154 ? -9.633 23.109 -1.415 1 88.56 154 ASP B N 1
ATOM 3887 C CA . ASP B 1 154 ? -8.688 22.438 -2.305 1 88.56 154 ASP B CA 1
ATOM 3888 C C . ASP B 1 154 ? -8.688 20.938 -2.074 1 88.56 154 ASP B C 1
ATOM 3890 O O . ASP B 1 154 ? -8.188 20.172 -2.906 1 88.56 154 ASP B O 1
ATOM 3894 N N . GLN B 1 155 ? -9.281 20.438 -1.012 1 94.06 155 GLN B N 1
ATOM 3895 C CA . GLN B 1 155 ? -9.25 19.016 -0.654 1 94.06 155 GLN B CA 1
ATOM 3896 C C . GLN B 1 155 ? -10.562 18.328 -1.016 1 94.06 155 GLN B C 1
ATOM 3898 O O . GLN B 1 155 ? -10.703 17.109 -0.839 1 94.06 155 GLN B O 1
ATOM 3903 N N . LEU B 1 156 ? -11.531 19.078 -1.545 1 96.5 156 LEU B N 1
ATOM 3904 C CA . LEU B 1 156 ? -12.844 18.531 -1.873 1 96.5 156 LEU B CA 1
ATOM 3905 C C . LEU B 1 156 ? -12.711 17.359 -2.842 1 96.5 156 LEU B C 1
ATOM 3907 O O . LEU B 1 156 ? -13.367 16.328 -2.672 1 96.5 156 LEU B O 1
ATOM 3911 N N . PRO B 1 157 ? -11.805 17.484 -3.85 1 97.56 157 PRO B N 1
ATOM 3912 C CA . PRO B 1 157 ? -11.641 16.328 -4.746 1 97.56 157 PRO B CA 1
ATOM 3913 C C . PRO B 1 157 ? -11.156 15.078 -4.016 1 97.56 157 PRO B C 1
ATOM 3915 O O . PRO B 1 157 ? -11.484 13.961 -4.414 1 97.56 157 PRO B O 1
ATOM 3918 N N . MET B 1 158 ? -10.359 15.25 -2.99 1 97.94 158 MET B N 1
ATOM 3919 C CA . MET B 1 158 ? -9.867 14.125 -2.195 1 97.94 158 MET B CA 1
ATOM 3920 C C . MET B 1 158 ? -11.008 13.445 -1.453 1 97.94 158 MET B C 1
ATOM 3922 O O . MET B 1 158 ? -11.055 12.211 -1.375 1 97.94 158 MET B O 1
ATOM 3926 N N . ILE B 1 159 ? -11.898 14.219 -0.929 1 98.38 159 ILE B N 1
ATOM 3927 C CA . ILE B 1 159 ? -13.047 13.68 -0.208 1 98.38 159 ILE B CA 1
ATOM 3928 C C . ILE B 1 159 ? -13.969 12.953 -1.183 1 98.38 159 ILE B C 1
ATOM 3930 O O . ILE B 1 159 ? -14.531 11.906 -0.856 1 98.38 159 ILE B O 1
ATOM 3934 N N . GLU B 1 160 ? -14.125 13.531 -2.355 1 98.19 160 GLU B N 1
ATOM 3935 C CA . GLU B 1 160 ? -14.938 12.859 -3.367 1 98.19 160 GLU B CA 1
ATOM 3936 C C . GLU B 1 160 ? -14.328 11.516 -3.76 1 98.19 160 GLU B C 1
ATOM 3938 O O . GLU B 1 160 ? -15.047 10.539 -3.959 1 98.19 160 GLU B O 1
ATOM 3943 N N . GLN B 1 161 ? -13.016 11.5 -3.912 1 98.44 161 GLN B N 1
ATOM 3944 C CA . GLN B 1 161 ? -12.336 10.234 -4.172 1 98.44 161 GLN B CA 1
ATOM 3945 C C . GLN B 1 161 ? -12.641 9.211 -3.088 1 98.44 161 GLN B C 1
ATOM 3947 O O . GLN B 1 161 ? -12.875 8.031 -3.385 1 98.44 161 GLN B O 1
ATOM 3952 N N . ALA B 1 162 ? -12.594 9.617 -1.826 1 98.69 162 ALA B N 1
ATOM 3953 C CA . ALA B 1 162 ? -12.922 8.727 -0.713 1 98.69 162 ALA B CA 1
ATOM 3954 C C . ALA B 1 162 ? -14.359 8.219 -0.819 1 98.69 162 ALA B C 1
ATOM 3956 O O . ALA B 1 162 ? -14.617 7.031 -0.621 1 98.69 162 ALA B O 1
ATOM 3957 N N . ARG B 1 163 ? -15.297 9.102 -1.159 1 98.69 163 ARG B N 1
ATOM 3958 C CA . ARG B 1 163 ? -16.703 8.727 -1.31 1 98.69 163 ARG B CA 1
ATOM 3959 C C . ARG B 1 163 ? -16.875 7.688 -2.414 1 98.69 163 ARG B C 1
ATOM 3961 O O . ARG B 1 163 ? -17.594 6.707 -2.244 1 98.69 163 ARG B O 1
ATOM 3968 N N . GLU B 1 164 ? -16.188 7.93 -3.514 1 98.44 164 GLU B N 1
ATOM 3969 C CA . GLU B 1 164 ? -16.266 7.004 -4.637 1 98.44 164 GLU B CA 1
ATOM 3970 C C . GLU B 1 164 ? -15.734 5.625 -4.25 1 98.44 164 GLU B C 1
ATOM 3972 O O . GLU B 1 164 ? -16.312 4.605 -4.629 1 98.44 164 GLU B O 1
ATOM 3977 N N . ILE B 1 165 ? -14.656 5.574 -3.547 1 98.62 165 ILE B N 1
ATOM 3978 C CA . ILE B 1 165 ? -14.07 4.312 -3.107 1 98.62 165 ILE B CA 1
ATOM 3979 C C . ILE B 1 165 ? -15.047 3.586 -2.186 1 98.62 165 ILE B C 1
ATOM 3981 O O . ILE B 1 165 ? -15.258 2.379 -2.322 1 98.62 165 ILE B O 1
ATOM 3985 N N . VAL B 1 166 ? -15.664 4.332 -1.246 1 98.81 166 VAL B N 1
ATOM 3986 C CA . VAL B 1 166 ? -16.641 3.756 -0.323 1 98.81 166 VAL B CA 1
ATOM 3987 C C . VAL B 1 166 ? -17.797 3.158 -1.106 1 98.81 166 VAL B C 1
ATOM 3989 O O . VAL B 1 166 ? -18.188 2.012 -0.875 1 98.81 166 VAL B O 1
ATOM 3992 N N . ARG B 1 167 ? -18.344 3.898 -2.043 1 98.19 167 ARG B N 1
ATOM 3993 C CA . ARG B 1 167 ? -19.469 3.434 -2.85 1 98.19 167 ARG B CA 1
ATOM 3994 C C . ARG B 1 167 ? -19.094 2.199 -3.658 1 98.19 167 ARG B C 1
ATOM 3996 O O . ARG B 1 167 ? -19.844 1.222 -3.701 1 98.19 167 ARG B O 1
ATOM 4003 N N . SER B 1 168 ? -17.938 2.299 -4.336 1 97.25 168 SER B N 1
ATOM 4004 C CA . SER B 1 168 ? -17.469 1.181 -5.148 1 97.25 168 SER B CA 1
ATOM 4005 C C . SER B 1 168 ? -17.297 -0.08 -4.309 1 97.25 168 SER B C 1
ATOM 4007 O O . SER B 1 168 ? -17.766 -1.156 -4.691 1 97.25 168 SER B O 1
ATOM 4009 N N . PHE B 1 169 ? -16.656 0.021 -3.154 1 98.44 169 PHE B N 1
ATOM 4010 C CA . PHE B 1 169 ? -16.406 -1.122 -2.285 1 98.44 169 PHE B CA 1
ATOM 4011 C C . PHE B 1 169 ? -17.719 -1.742 -1.817 1 98.44 169 PHE B C 1
ATOM 4013 O O . PHE B 1 169 ? -17.938 -2.947 -1.966 1 98.44 169 PHE B O 1
ATOM 4020 N N . ASN B 1 170 ? -18.547 -0.868 -1.232 1 98.25 170 ASN B N 1
ATOM 4021 C CA . ASN B 1 170 ? -19.812 -1.357 -0.693 1 98.25 170 ASN B CA 1
ATOM 4022 C C . ASN B 1 170 ? -20.672 -1.998 -1.777 1 98.25 170 ASN B C 1
ATOM 4024 O O . ASN B 1 170 ? -21.344 -3 -1.529 1 98.25 170 ASN B O 1
ATOM 4028 N N . THR B 1 171 ? -20.625 -1.454 -2.945 1 96.94 171 THR B N 1
ATOM 4029 C CA . THR B 1 171 ? -21.406 -1.984 -4.055 1 96.94 171 THR B CA 1
ATOM 4030 C C . THR B 1 171 ? -20.844 -3.318 -4.531 1 96.94 171 THR B C 1
ATOM 4032 O O . THR B 1 171 ? -21.562 -4.305 -4.645 1 96.94 171 THR B O 1
ATOM 4035 N N . ILE B 1 172 ? -19.547 -3.385 -4.766 1 95.31 172 ILE B N 1
ATOM 4036 C CA . ILE B 1 172 ? -18.875 -4.555 -5.312 1 95.31 172 ILE B CA 1
ATOM 4037 C C . ILE B 1 172 ? -19.047 -5.742 -4.371 1 95.31 172 ILE B C 1
ATOM 4039 O O . ILE B 1 172 ? -19.312 -6.863 -4.812 1 95.31 172 ILE B O 1
ATOM 4043 N N . TYR B 1 173 ? -18.969 -5.504 -3.084 1 95.44 173 TYR B N 1
ATOM 4044 C CA . TYR B 1 173 ? -18.938 -6.613 -2.137 1 95.44 173 TYR B CA 1
ATOM 4045 C C . TYR B 1 173 ? -20.297 -6.789 -1.462 1 95.44 173 TYR B C 1
ATOM 4047 O O . TYR B 1 173 ? -20.469 -7.691 -0.64 1 95.44 173 TYR B O 1
ATOM 4055 N N . GLY B 1 174 ? -21.281 -5.926 -1.745 1 94.69 174 GLY B N 1
ATOM 4056 C CA . GLY B 1 174 ? -22.688 -6.102 -1.392 1 94.69 174 GLY B CA 1
ATOM 4057 C C . GLY B 1 174 ? -22.953 -5.906 0.088 1 94.69 174 GLY B C 1
ATOM 4058 O O . GLY B 1 174 ? -23.922 -6.457 0.626 1 94.69 174 GLY B O 1
ATOM 4059 N N . LYS B 1 175 ? -22.094 -5.27 0.808 1 95.88 175 LYS B N 1
ATOM 4060 C CA . LYS B 1 175 ? -22.234 -4.996 2.234 1 95.88 175 LYS B CA 1
ATOM 4061 C C . LYS B 1 175 ? -21.844 -3.555 2.559 1 95.88 175 LYS B C 1
ATOM 4063 O O . LYS B 1 175 ? -20.844 -3.049 2.061 1 95.88 175 LYS B O 1
ATOM 4068 N N . GLU B 1 176 ? -22.609 -2.871 3.367 1 96.88 176 GLU B N 1
ATOM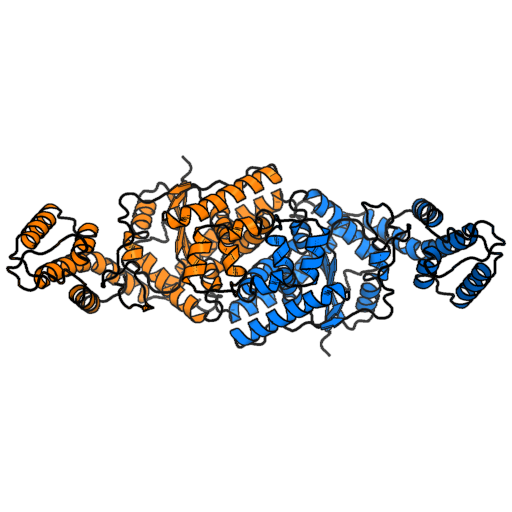 4069 C CA . GLU B 1 176 ? -22.328 -1.499 3.773 1 96.88 176 GLU B CA 1
ATOM 4070 C C . GLU B 1 176 ? -21.359 -1.463 4.961 1 96.88 176 GLU B C 1
ATOM 4072 O O . GLU B 1 176 ? -21.766 -1.132 6.078 1 96.88 176 GLU B O 1
ATOM 4077 N N . VAL B 1 177 ? -20.125 -1.705 4.668 1 97.56 177 VAL B N 1
ATOM 4078 C CA . VAL B 1 177 ? -19.094 -1.801 5.703 1 97.56 177 VAL B CA 1
ATOM 4079 C C . VAL B 1 177 ? -18.438 -0.438 5.902 1 97.56 177 VAL B C 1
ATOM 4081 O O . VAL B 1 177 ? -18.109 -0.064 7.031 1 97.56 177 VAL B O 1
ATOM 4084 N N . LEU B 1 178 ? -18.234 0.335 4.852 1 98.69 178 LEU B N 1
ATOM 4085 C CA . LEU B 1 178 ? -17.562 1.629 4.895 1 98.69 178 LEU B CA 1
ATOM 4086 C C . LEU B 1 178 ? -18.578 2.77 4.867 1 98.69 178 LEU B C 1
ATOM 4088 O O . LEU B 1 178 ? -19.672 2.617 4.324 1 98.69 178 LEU B O 1
ATOM 4092 N N . VAL B 1 179 ? -18.234 3.885 5.457 1 98.5 179 VAL B N 1
ATOM 4093 C CA . VAL B 1 179 ? -19.109 5.031 5.605 1 98.5 179 VAL B CA 1
ATOM 4094 C C . VAL B 1 179 ? -18.641 6.176 4.715 1 98.5 179 VAL B C 1
ATOM 4096 O O . VAL B 1 179 ? -17.453 6.496 4.691 1 98.5 179 VAL B O 1
ATOM 4099 N N . GLU B 1 180 ? -19.547 6.746 3.957 1 98.25 180 GLU B N 1
ATOM 4100 C CA . GLU B 1 180 ? -19.188 7.898 3.133 1 98.25 180 GLU B CA 1
ATOM 4101 C C . GLU B 1 180 ? -18.906 9.125 3.994 1 98.25 180 GLU B C 1
ATOM 4103 O O . GLU B 1 180 ? -19.734 9.5 4.828 1 98.25 180 GLU B O 1
ATOM 4108 N N . PRO B 1 181 ? -17.797 9.719 3.84 1 98.5 181 PRO B N 1
ATOM 4109 C CA . PRO B 1 181 ? -17.5 10.938 4.598 1 98.5 181 PRO B CA 1
ATOM 4110 C C . PRO B 1 181 ? -18.125 12.188 3.986 1 98.5 181 PRO B C 1
ATOM 4112 O O . PRO B 1 181 ? -18.406 12.211 2.787 1 98.5 181 PRO B O 1
ATOM 4115 N N . LYS B 1 182 ? -18.344 13.195 4.801 1 97.5 182 LYS B N 1
ATOM 4116 C CA . LYS B 1 182 ? -18.75 14.523 4.363 1 97.5 182 LYS B CA 1
ATOM 4117 C C . LYS B 1 182 ? -17.656 15.555 4.641 1 97.5 182 LYS B C 1
ATOM 4119 O O . LYS B 1 182 ? -17.078 15.578 5.73 1 97.5 182 LYS B O 1
ATOM 4124 N N . ALA B 1 183 ? -17.359 16.312 3.576 1 96.31 183 ALA B N 1
ATOM 4125 C CA . ALA B 1 183 ? -16.438 17.438 3.762 1 96.31 183 ALA B CA 1
ATOM 4126 C C . ALA B 1 183 ? -17.109 18.594 4.48 1 96.31 183 ALA B C 1
ATOM 4128 O O . ALA B 1 183 ? -18.25 18.938 4.172 1 96.31 183 ALA B O 1
ATOM 4129 N N . VAL B 1 184 ? -16.469 19.125 5.438 1 92.62 184 VAL B N 1
ATOM 4130 C CA . VAL B 1 184 ? -16.953 20.312 6.133 1 92.62 184 VAL B CA 1
ATOM 4131 C C . VAL B 1 184 ? -15.938 21.438 6.004 1 92.62 184 VAL B C 1
ATOM 4133 O O . VAL B 1 184 ? -14.805 21.328 6.477 1 92.62 184 VAL B O 1
ATOM 4136 N N . ILE B 1 185 ? -16.344 22.438 5.352 1 88.75 185 ILE B N 1
ATOM 4137 C CA . ILE B 1 185 ? -15.508 23.609 5.238 1 88.75 185 ILE B CA 1
ATOM 4138 C C . ILE B 1 185 ? -15.758 24.547 6.426 1 88.75 185 ILE B C 1
ATOM 4140 O O . ILE B 1 185 ? -16.875 25.031 6.609 1 88.75 185 ILE B O 1
ATOM 4144 N N . PRO B 1 186 ? -14.805 24.688 7.289 1 79.31 186 PRO B N 1
ATOM 4145 C CA . PRO B 1 186 ? -15.039 25.562 8.438 1 79.31 186 PRO B CA 1
ATOM 4146 C C . PRO B 1 186 ? -15.508 26.953 8.023 1 79.31 186 PRO B C 1
ATOM 4148 O O . PRO B 1 186 ? -15.07 27.484 6.996 1 79.31 186 PRO B O 1
ATOM 4151 N N . LYS B 1 187 ? -16.672 27.391 8.781 1 70 187 LYS B N 1
ATOM 4152 C CA . LYS B 1 187 ? -17.25 28.703 8.531 1 70 187 LYS B CA 1
ATOM 4153 C C . LYS B 1 187 ? -16.297 29.828 8.938 1 70 187 LYS B C 1
ATOM 4155 O O . LYS B 1 187 ? -15.523 29.688 9.891 1 70 187 LYS B O 1
ATOM 4160 N N . GLY B 1 188 ? -16.281 30.922 8.234 1 56.44 188 GLY B N 1
ATOM 4161 C CA . GLY B 1 188 ? -15.516 32.094 8.609 1 56.44 188 GLY B CA 1
ATOM 4162 C C . GLY B 1 188 ? -14.039 31.984 8.273 1 56.44 188 GLY B C 1
ATOM 4163 O O . GLY B 1 188 ? -13.219 32.75 8.781 1 56.44 188 GLY B O 1
ATOM 4164 N N . THR B 1 189 ? -13.75 30.672 7.852 1 52.34 189 THR B N 1
ATOM 4165 C CA . THR B 1 189 ? -12.32 30.531 7.594 1 52.34 189 THR B CA 1
ATOM 4166 C C . THR B 1 189 ? -11.859 31.547 6.547 1 52.34 189 THR B C 1
ATOM 4168 O O . THR B 1 189 ? -12.469 31.672 5.484 1 52.34 189 THR B O 1
ATOM 4171 N N . ILE B 1 190 ? -11.453 32.688 7.117 1 52.75 190 ILE B N 1
ATOM 4172 C CA . ILE B 1 190 ? -10.727 33.562 6.219 1 52.75 190 ILE B CA 1
ATOM 4173 C C . ILE B 1 190 ? -9.867 32.75 5.266 1 52.75 190 ILE B C 1
ATOM 4175 O O . ILE B 1 190 ? -9.359 31.672 5.633 1 52.75 190 ILE B O 1
ATOM 4179 N N . GLY B 1 191 ? -10.125 32.875 4.031 1 60.09 191 GLY B N 1
ATOM 4180 C CA . GLY B 1 191 ? -9.195 32.281 3.086 1 60.09 191 GLY B CA 1
ATOM 4181 C C . GLY B 1 191 ? -7.82 32.031 3.678 1 60.09 191 GLY B C 1
ATOM 4182 O O . GLY B 1 191 ? -7.602 32.25 4.871 1 60.09 191 GLY B O 1
ATOM 4183 N N . ARG B 1 192 ? -6.812 31.578 3.006 1 71.81 192 ARG B N 1
ATOM 4184 C CA . ARG B 1 192 ? -5.418 31.344 3.365 1 71.81 192 ARG B CA 1
ATOM 4185 C C . ARG B 1 192 ? -4.734 32.625 3.807 1 71.81 192 ARG B C 1
ATOM 4187 O O . ARG B 1 192 ? -4.688 33.625 3.051 1 71.81 192 ARG B O 1
ATOM 4194 N N . LEU B 1 193 ? -4.52 32.75 5.156 1 87.31 193 LEU B N 1
ATOM 4195 C CA . LEU B 1 193 ? -3.732 33.875 5.664 1 87.31 193 LEU B CA 1
ATOM 4196 C C . LEU B 1 193 ? -2.422 34 4.898 1 87.31 193 LEU B C 1
ATOM 4198 O O . LEU B 1 193 ? -1.658 33.062 4.789 1 87.31 193 LEU B O 1
ATOM 4202 N N . PRO B 1 194 ? -2.209 35.219 4.336 1 89.5 194 PRO B N 1
ATOM 4203 C CA . PRO B 1 194 ? -0.974 35.375 3.564 1 89.5 194 PRO B CA 1
ATOM 4204 C C . PRO B 1 194 ? 0.271 35.438 4.445 1 89.5 194 PRO B C 1
ATOM 4206 O O . PRO B 1 194 ? 0.168 35.625 5.656 1 89.5 194 PRO B O 1
ATOM 4209 N N . GLY B 1 195 ? 1.384 35.219 3.824 1 92.19 195 GLY B N 1
ATOM 4210 C CA . GLY B 1 195 ? 2.641 35.406 4.527 1 92.19 195 GLY B CA 1
ATOM 4211 C C . GLY B 1 195 ? 2.896 36.875 4.91 1 92.19 195 GLY B C 1
ATOM 4212 O O . GLY B 1 195 ? 2.186 37.781 4.461 1 92.19 195 GLY B O 1
ATOM 4213 N N . THR B 1 196 ? 3.904 37.062 5.742 1 93 196 THR B N 1
ATOM 4214 C CA . THR B 1 196 ? 4.223 38.406 6.227 1 93 196 THR B CA 1
ATOM 4215 C C . THR B 1 196 ? 4.641 39.312 5.074 1 93 196 THR B C 1
ATOM 4217 O O . THR B 1 196 ? 4.605 40.531 5.199 1 93 196 THR B O 1
ATOM 4220 N N . ASP B 1 197 ? 5.055 38.75 3.967 1 90.25 197 ASP B N 1
ATOM 4221 C CA . ASP B 1 197 ? 5.477 39.531 2.795 1 90.25 197 ASP B CA 1
ATOM 4222 C C . ASP B 1 197 ? 4.297 39.781 1.864 1 90.25 197 ASP B C 1
ATOM 4224 O O . ASP B 1 197 ? 4.465 40.375 0.793 1 90.25 197 ASP B O 1
ATOM 4228 N N . GLY B 1 198 ? 3.133 39.344 2.299 1 86.69 198 GLY B N 1
ATOM 4229 C CA . GLY B 1 198 ? 1.939 39.562 1.497 1 86.69 198 GLY B CA 1
ATOM 4230 C C . GLY B 1 198 ? 1.776 38.562 0.376 1 86.69 198 GLY B C 1
ATOM 4231 O O . GLY B 1 198 ? 0.84 38.656 -0.42 1 86.69 198 GLY B O 1
ATOM 4232 N N . LYS B 1 199 ? 2.652 37.719 0.396 1 79.19 199 LYS B N 1
ATOM 4233 C CA . LYS B 1 199 ? 2.551 36.656 -0.613 1 79.19 199 LYS B CA 1
ATOM 4234 C C . LYS B 1 199 ? 1.554 35.594 -0.191 1 79.19 199 LYS B C 1
ATOM 4236 O O . LYS B 1 199 ? 1.209 35.5 0.988 1 79.19 199 LYS B O 1
ATOM 4241 N N . ALA B 1 200 ? 1.018 34.844 -1.072 1 69.69 200 ALA B N 1
ATOM 4242 C CA . ALA B 1 200 ? -0.1 33.938 -0.899 1 69.69 200 ALA B CA 1
ATOM 4243 C C . ALA B 1 200 ? 0.227 32.875 0.145 1 69.69 200 ALA B C 1
ATOM 4245 O O . ALA B 1 200 ? -0.581 32.594 1.037 1 69.69 200 ALA B O 1
ATOM 4246 N N . LYS B 1 201 ? 1.233 32.125 0.033 1 73.94 201 LYS B N 1
ATOM 4247 C CA . LYS B 1 201 ? 1.413 30.984 0.933 1 73.94 201 LYS B CA 1
ATOM 4248 C C . LYS B 1 201 ? 2.576 31.234 1.893 1 73.94 201 LYS B C 1
ATOM 4250 O O . LYS B 1 201 ? 3.629 31.719 1.489 1 73.94 201 LYS B O 1
ATOM 4255 N N . MET B 1 202 ? 2.215 30.938 3.248 1 80.94 202 MET B N 1
ATOM 4256 C CA . MET B 1 202 ? 3.285 30.938 4.238 1 80.94 202 MET B CA 1
ATOM 4257 C C . MET B 1 202 ? 4.199 29.734 4.059 1 80.94 202 MET B C 1
ATOM 4259 O O . MET B 1 202 ? 3.729 28.625 3.816 1 80.94 202 MET B O 1
ATOM 4263 N N . SER B 1 203 ? 5.488 29.938 4.059 1 79.25 203 SER B N 1
ATOM 4264 C CA . SER B 1 203 ? 6.41 28.812 3.943 1 79.25 203 SER B CA 1
ATOM 4265 C C . SER B 1 203 ? 7.707 29.094 4.695 1 79.25 203 SER B C 1
ATOM 4267 O O . SER B 1 203 ? 8.117 30.234 4.848 1 79.25 203 SER B O 1
ATOM 4269 N N . LYS B 1 204 ? 8.203 27.969 5.172 1 79.06 204 LYS B N 1
ATOM 4270 C CA . LYS B 1 204 ? 9.492 28.047 5.844 1 79.06 204 LYS B CA 1
ATOM 4271 C C . LYS B 1 204 ? 10.578 28.531 4.891 1 79.06 204 LYS B C 1
ATOM 4273 O O . LYS B 1 204 ? 11.414 29.359 5.266 1 79.06 204 LYS B O 1
ATOM 4278 N N . SER B 1 205 ? 10.555 28.078 3.77 1 77.75 205 SER B N 1
ATOM 4279 C CA . SER B 1 205 ? 11.602 28.359 2.787 1 77.75 205 SER B CA 1
ATOM 4280 C C . SER B 1 205 ? 11.617 29.844 2.418 1 77.75 205 SER B C 1
ATOM 4282 O O . SER B 1 205 ? 12.688 30.406 2.193 1 77.75 205 SER B O 1
ATOM 4284 N N . ILE B 1 206 ? 10.508 30.469 2.449 1 79.62 206 ILE B N 1
ATOM 4285 C CA . ILE B 1 206 ? 10.391 31.891 2.113 1 79.62 206 ILE B CA 1
ATOM 4286 C C . ILE B 1 206 ? 10.703 32.75 3.344 1 79.62 206 ILE B C 1
ATOM 4288 O O . ILE B 1 206 ? 11.117 33.875 3.221 1 79.62 206 ILE B O 1
ATOM 4292 N N . GLY B 1 207 ? 10.508 32.188 4.484 1 85.25 207 GLY B N 1
ATOM 4293 C CA . GLY B 1 207 ? 10.766 32.906 5.723 1 85.25 207 GLY B CA 1
ATOM 4294 C C . GLY B 1 207 ? 9.68 33.906 6.066 1 85.25 207 GLY B C 1
ATOM 4295 O O . GLY B 1 207 ? 9.945 34.906 6.746 1 85.25 207 GLY B O 1
ATOM 4296 N N . ASN B 1 208 ? 8.531 33.75 5.621 1 91.56 208 ASN B N 1
ATOM 4297 C CA . ASN B 1 208 ? 7.461 34.719 5.797 1 91.56 208 ASN B CA 1
ATOM 4298 C C . ASN B 1 208 ? 6.398 34.219 6.77 1 91.56 208 ASN B C 1
ATOM 4300 O O . ASN B 1 208 ? 5.27 34.719 6.77 1 91.56 208 ASN B O 1
ATOM 4304 N N . ALA B 1 209 ? 6.734 33.219 7.559 1 94.06 209 ALA B N 1
ATOM 4305 C CA . ALA B 1 209 ? 5.73 32.594 8.422 1 94.06 209 ALA B CA 1
ATOM 4306 C C . ALA B 1 209 ? 5.949 32.969 9.883 1 94.06 209 ALA B C 1
ATOM 4308 O O . ALA B 1 209 ? 7.086 33.062 10.344 1 94.06 209 ALA B O 1
ATOM 4309 N N . ILE B 1 210 ? 4.859 33.25 10.531 1 96.12 210 ILE B N 1
ATOM 4310 C CA . ILE B 1 210 ? 4.875 33.375 11.984 1 96.12 210 ILE B CA 1
ATOM 4311 C C . ILE B 1 210 ? 4.48 32.031 12.594 1 96.12 210 ILE B C 1
ATOM 4313 O O . ILE B 1 210 ? 3.33 31.594 12.484 1 96.12 210 ILE B O 1
ATOM 4317 N N . TYR B 1 211 ? 5.422 31.375 13.242 1 97.12 211 TYR B N 1
ATOM 4318 C CA . TYR B 1 211 ? 5.18 30.047 13.805 1 97.12 211 TYR B CA 1
ATOM 4319 C C . TYR B 1 211 ? 4.527 30.156 15.18 1 97.12 211 TYR B C 1
ATOM 4321 O O . TYR B 1 211 ? 4.707 31.141 15.891 1 97.12 211 TYR B O 1
ATOM 4329 N N . LEU B 1 212 ? 3.76 29.094 15.555 1 97.62 212 LEU B N 1
ATOM 4330 C CA . LEU B 1 212 ? 3.096 29.047 16.844 1 97.62 212 LEU B CA 1
ATOM 4331 C C . LEU B 1 212 ? 4.117 29.047 17.984 1 97.62 212 LEU B C 1
ATOM 4333 O O . LEU B 1 212 ? 3.846 29.562 19.062 1 97.62 212 LEU B O 1
ATOM 4337 N N . ALA B 1 213 ? 5.277 28.531 17.688 1 96.38 213 ALA B N 1
ATOM 4338 C CA . ALA B 1 213 ? 6.344 28.359 18.672 1 96.38 213 ALA B CA 1
ATOM 4339 C C . ALA B 1 213 ? 7.219 29.609 18.75 1 96.38 213 ALA B C 1
ATOM 4341 O O . ALA B 1 213 ? 8.109 29.688 19.609 1 96.38 213 ALA B O 1
ATOM 4342 N N . ASP B 1 214 ? 7.031 30.609 17.938 1 97.06 214 ASP B N 1
ATOM 4343 C CA . ASP B 1 214 ? 7.902 31.781 17.891 1 97.06 214 ASP B CA 1
ATOM 4344 C C . ASP B 1 214 ? 7.871 32.531 19.219 1 97.06 214 ASP B C 1
ATOM 4346 O O . ASP B 1 214 ? 6.805 32.719 19.812 1 97.06 214 ASP B O 1
ATOM 4350 N N . GLU B 1 215 ? 9.016 33.031 19.609 1 97.88 215 GLU B N 1
ATOM 4351 C CA . GLU B 1 215 ? 9.109 33.875 20.781 1 97.88 215 GLU B CA 1
ATOM 4352 C C . GLU B 1 215 ? 8.578 35.281 20.5 1 97.88 215 GLU B C 1
ATOM 4354 O O . GLU B 1 215 ? 8.445 35.656 19.344 1 97.88 215 GLU B O 1
ATOM 4359 N N . ALA B 1 216 ? 8.312 35.938 21.578 1 98.19 216 ALA B N 1
ATOM 4360 C CA . ALA B 1 216 ? 7.684 37.25 21.484 1 98.19 216 ALA B CA 1
ATOM 4361 C C . ALA B 1 216 ? 8.516 38.188 20.609 1 98.19 216 ALA B C 1
ATOM 4363 O O . ALA B 1 216 ? 7.977 38.938 19.797 1 98.19 216 ALA B O 1
ATOM 4364 N N . ASP B 1 217 ? 9.812 38.188 20.797 1 98.38 217 ASP B N 1
ATOM 4365 C CA . ASP B 1 217 ? 10.695 39.094 20.062 1 98.38 217 ASP B CA 1
ATOM 4366 C C . ASP B 1 217 ? 10.727 38.75 18.578 1 98.38 217 ASP B C 1
ATOM 4368 O O . ASP B 1 217 ? 10.766 39.625 17.719 1 98.38 217 ASP B O 1
ATOM 4372 N N . VAL B 1 218 ? 10.695 37.469 18.312 1 97.62 218 VAL B N 1
ATOM 4373 C CA . VAL B 1 218 ? 10.68 37 16.938 1 97.62 218 VAL B CA 1
ATOM 4374 C C . VAL B 1 218 ? 9.375 37.406 16.25 1 97.62 218 VAL B C 1
ATOM 4376 O O . VAL B 1 218 ? 9.391 37.906 15.117 1 97.62 218 VAL B O 1
ATOM 4379 N N . ILE B 1 219 ? 8.25 37.281 16.922 1 98 219 ILE B N 1
ATOM 4380 C CA . ILE B 1 219 ? 6.957 37.688 16.391 1 98 219 ILE B CA 1
ATOM 4381 C C . ILE B 1 219 ? 6.969 39.188 16.109 1 98 219 ILE B C 1
ATOM 4383 O O . ILE B 1 219 ? 6.539 39.625 15.039 1 98 219 ILE B O 1
ATOM 4387 N N . LYS B 1 220 ? 7.469 39.906 17.047 1 98.31 220 LYS B N 1
ATOM 4388 C CA . LYS B 1 220 ? 7.543 41.344 16.875 1 98.31 220 LYS B CA 1
ATOM 4389 C C . LYS B 1 220 ? 8.367 41.719 15.641 1 98.31 220 LYS B C 1
ATOM 4391 O O . LYS B 1 220 ? 7.949 42.562 14.836 1 98.31 220 LYS B O 1
ATOM 4396 N N . GLN B 1 221 ? 9.523 41.125 15.539 1 97.62 221 GLN B N 1
ATOM 4397 C CA . GLN B 1 221 ? 10.391 41.375 14.391 1 97.62 221 GLN B CA 1
ATOM 4398 C C . GLN B 1 221 ? 9.672 41.062 13.078 1 97.62 221 GLN B C 1
ATOM 4400 O O . GLN B 1 221 ? 9.75 41.844 12.133 1 97.62 221 GLN B O 1
ATOM 4405 N N . LYS B 1 222 ? 8.992 39.969 13.023 1 96.88 222 LYS B N 1
ATOM 4406 C CA . LYS B 1 222 ? 8.281 39.562 11.812 1 96.88 222 LYS B CA 1
ATOM 4407 C C . LYS B 1 222 ? 7.129 40.5 11.516 1 96.88 222 LYS B C 1
ATOM 4409 O O . LYS B 1 222 ? 6.922 40.906 10.359 1 96.88 222 LYS B O 1
ATOM 4414 N N . VAL B 1 223 ? 6.379 40.875 12.516 1 97.69 223 VAL B N 1
ATOM 4415 C CA . VAL B 1 223 ? 5.258 41.812 12.344 1 97.69 223 VAL B CA 1
ATOM 4416 C C . VAL B 1 223 ? 5.762 43.156 11.828 1 97.69 223 VAL B C 1
ATOM 4418 O O . VAL B 1 223 ? 5.191 43.719 10.898 1 97.69 223 VAL B O 1
ATOM 4421 N N . MET B 1 224 ? 6.879 43.656 12.398 1 96.94 224 MET B N 1
ATOM 4422 C CA . MET B 1 224 ? 7.422 44.969 12.023 1 96.94 224 MET B CA 1
ATOM 4423 C C . MET B 1 224 ? 7.941 44.938 10.586 1 96.94 224 MET B C 1
ATOM 4425 O O . MET B 1 224 ? 8.055 45.969 9.953 1 96.94 224 MET B O 1
ATOM 4429 N N . SER B 1 225 ? 8.242 43.75 10.094 1 94.31 225 SER B N 1
ATOM 4430 C CA . SER B 1 225 ? 8.781 43.625 8.75 1 94.31 225 SER B CA 1
ATOM 4431 C 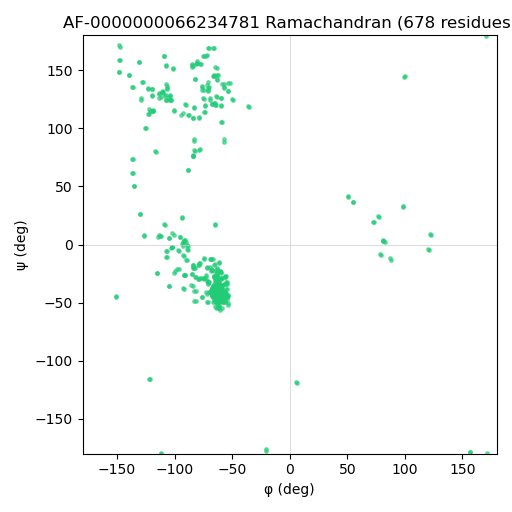C . SER B 1 225 ? 7.676 43.375 7.727 1 94.31 225 SER B C 1
ATOM 4433 O O . SER B 1 225 ? 7.945 43.281 6.527 1 94.31 225 SER B O 1
ATOM 4435 N N . MET B 1 226 ? 6.469 43.312 8.133 1 95.38 226 MET B N 1
ATOM 4436 C CA . MET B 1 226 ? 5.363 42.969 7.246 1 95.38 226 MET B CA 1
ATOM 4437 C C . MET B 1 226 ? 5.184 44.031 6.168 1 95.38 226 MET B C 1
ATOM 4439 O O . MET B 1 226 ? 5.434 45.219 6.402 1 95.38 226 MET B O 1
ATOM 4443 N N . TYR B 1 227 ? 4.664 43.5 5.125 1 88.31 227 TYR B N 1
ATOM 4444 C CA . TYR B 1 227 ? 4.348 44.375 3.998 1 88.31 227 TYR B CA 1
ATOM 4445 C C . TYR B 1 227 ? 3.084 45.188 4.27 1 88.31 227 TYR B C 1
ATOM 4447 O O . TYR B 1 227 ? 2.098 44.656 4.785 1 88.31 227 TYR B O 1
ATOM 4455 N N . THR B 1 228 ? 3.045 46.469 3.961 1 92.06 228 THR B N 1
ATOM 4456 C CA . THR B 1 228 ? 1.875 47.344 4.133 1 92.06 228 THR B CA 1
ATOM 4457 C C . THR B 1 228 ? 1.477 47.969 2.809 1 92.06 228 THR B C 1
ATOM 4459 O O . THR B 1 228 ? 1.01 47.312 1.895 1 92.06 228 THR B O 1
ATOM 4462 N N . ASP B 1 229 ? 1.556 49.25 2.658 1 90.94 229 ASP B N 1
ATOM 4463 C CA . ASP B 1 229 ? 1.225 50.031 1.471 1 90.94 229 ASP B CA 1
ATOM 4464 C C . ASP B 1 229 ? 2.422 50.875 1.004 1 90.94 229 ASP B C 1
ATOM 4466 O O . ASP B 1 229 ? 2.809 51.844 1.658 1 90.94 229 ASP B O 1
ATOM 4470 N N . PRO B 1 230 ? 2.928 50.469 -0.193 1 88 230 PRO B N 1
ATOM 4471 C CA . PRO B 1 230 ? 4.105 51.188 -0.678 1 88 230 PRO B CA 1
ATOM 4472 C C . PRO B 1 230 ? 3.814 52.625 -1.003 1 88 230 PRO B C 1
ATOM 4474 O O . PRO B 1 230 ? 4.738 53.438 -1.107 1 88 230 PRO B O 1
ATOM 4477 N N . ASN B 1 231 ? 2.607 53 -1.162 1 90.31 231 ASN B N 1
ATOM 4478 C CA . ASN B 1 231 ? 2.252 54.344 -1.52 1 90.31 231 ASN B CA 1
ATOM 4479 C C . ASN B 1 231 ? 2.045 55.219 -0.281 1 90.31 231 ASN B C 1
ATOM 4481 O O . ASN B 1 231 ? 1.89 56.438 -0.388 1 90.31 231 ASN B O 1
ATOM 4485 N N . HIS B 1 232 ? 1.94 54.625 0.868 1 92.62 232 HIS B N 1
ATOM 4486 C CA . HIS B 1 232 ? 1.814 55.344 2.131 1 92.62 232 HIS B CA 1
ATOM 4487 C C . HIS B 1 232 ? 3.182 55.75 2.682 1 92.62 232 HIS B C 1
ATOM 4489 O O . HIS B 1 232 ? 3.641 55.156 3.674 1 92.62 232 HIS B O 1
ATOM 4495 N N . ILE B 1 233 ? 3.756 56.75 2.148 1 89.94 233 ILE B N 1
ATOM 4496 C CA . ILE B 1 233 ? 5.141 57.125 2.404 1 89.94 233 ILE B CA 1
ATOM 4497 C C . ILE B 1 233 ? 5.223 57.938 3.676 1 89.94 233 ILE B C 1
ATOM 4499 O O . ILE B 1 233 ? 6.055 57.688 4.547 1 89.94 233 ILE B O 1
ATOM 4503 N N . LYS B 1 234 ? 4.332 58.938 3.746 1 94.56 234 LYS B N 1
ATOM 4504 C CA . LYS B 1 234 ? 4.266 59.75 4.949 1 94.56 234 LYS B CA 1
ATOM 4505 C C . LYS B 1 234 ? 3.016 59.438 5.766 1 94.56 234 LYS B C 1
ATOM 4507 O O . LYS B 1 234 ? 1.992 59.031 5.211 1 94.56 234 LYS B O 1
ATOM 4512 N N . VAL B 1 235 ? 3.07 59.688 7.086 1 94.31 235 VAL B N 1
ATOM 4513 C CA . VAL B 1 235 ? 1.973 59.406 8.008 1 94.31 235 VAL B CA 1
ATOM 4514 C C . VAL B 1 235 ? 0.718 60.156 7.543 1 94.31 235 VAL B C 1
ATOM 4516 O O . VAL B 1 235 ? -0.397 59.656 7.688 1 94.31 235 VAL B O 1
ATOM 4519 N N . THR B 1 236 ? 0.963 61.312 7 1 94.94 236 THR B N 1
ATOM 4520 C CA . THR B 1 236 ? -0.161 62.156 6.613 1 94.94 236 THR B CA 1
ATOM 4521 C C . THR B 1 236 ? -0.771 61.688 5.301 1 94.94 236 THR B C 1
ATOM 4523 O O . THR B 1 236 ? -1.881 62.094 4.941 1 94.94 236 THR B O 1
ATOM 4526 N N . ASP B 1 237 ? -0.072 60.875 4.504 1 95.81 237 ASP B N 1
ATOM 4527 C CA . ASP B 1 237 ? -0.578 60.406 3.227 1 95.81 237 ASP B CA 1
ATOM 4528 C C . ASP B 1 237 ? -1.714 59.406 3.432 1 95.81 237 ASP B C 1
ATOM 4530 O O . ASP B 1 237 ? -1.67 58.594 4.355 1 95.81 237 ASP B O 1
ATOM 4534 N N . PRO B 1 238 ? -2.758 59.531 2.576 1 95.94 238 PRO B N 1
ATOM 4535 C CA . PRO B 1 238 ? -3.762 58.469 2.615 1 95.94 238 PRO B CA 1
ATOM 4536 C C . PRO B 1 238 ? -3.174 57.094 2.311 1 95.94 238 PRO B C 1
ATOM 4538 O O . PRO B 1 238 ? -2.291 56.969 1.458 1 95.94 238 PRO B O 1
ATOM 4541 N N . GLY B 1 239 ? -3.594 56.062 3.074 1 96.25 239 GLY B N 1
ATOM 4542 C CA . GLY B 1 239 ? -3.131 54.688 2.844 1 96.25 239 GLY B CA 1
ATOM 4543 C C . GLY B 1 239 ? -4.203 53.781 2.275 1 96.25 239 GLY B C 1
ATOM 4544 O O . GLY B 1 239 ? -5.391 54.125 2.301 1 96.25 239 GLY B O 1
ATOM 4545 N N . GLN B 1 240 ? -3.83 52.688 1.721 1 96.06 240 GLN B N 1
ATOM 4546 C CA . GLN B 1 240 ? -4.734 51.688 1.173 1 96.06 240 GLN B CA 1
ATOM 4547 C C . GLN B 1 240 ? -4.832 50.469 2.098 1 96.06 240 GLN B C 1
ATOM 4549 O O . GLN B 1 240 ? -3.818 49.875 2.441 1 96.06 240 GLN B O 1
ATOM 4554 N N . VAL B 1 241 ? -6.055 50.188 2.455 1 95.69 241 VAL B N 1
ATOM 4555 C CA . VAL B 1 241 ? -6.301 49.062 3.348 1 95.69 241 VAL B CA 1
ATOM 4556 C C . VAL B 1 241 ? -6.309 47.75 2.549 1 95.69 241 VAL B C 1
ATOM 4558 O O . VAL B 1 241 ? -5.762 46.75 2.992 1 95.69 241 VAL B O 1
ATOM 4561 N N . GLU B 1 242 ? -6.918 47.812 1.33 1 91.94 242 GLU B N 1
ATOM 4562 C CA . GLU B 1 242 ? -6.984 46.625 0.467 1 91.94 242 GLU B CA 1
ATOM 4563 C C . GLU B 1 242 ? -5.59 46.156 0.053 1 91.94 242 GLU B C 1
ATOM 4565 O O . GLU B 1 242 ? -4.766 46.969 -0.38 1 91.94 242 GLU B O 1
ATOM 4570 N N . GLY B 1 243 ? -5.336 44.875 0.304 1 89 243 GLY B N 1
ATOM 4571 C CA . GLY B 1 243 ? -4.043 44.344 -0.083 1 89 243 GLY B CA 1
ATOM 4572 C C . GLY B 1 243 ? -2.979 44.531 0.984 1 89 243 GLY B C 1
ATOM 4573 O O . GLY B 1 243 ? -1.866 44 0.852 1 89 243 GLY B O 1
ATOM 4574 N N . ASN B 1 244 ? -3.266 45.344 2 1 93.94 244 ASN B N 1
ATOM 4575 C CA . ASN B 1 244 ? -2.363 45.531 3.129 1 93.94 244 ASN B CA 1
ATOM 4576 C C . ASN B 1 244 ? -2.361 44.344 4.07 1 93.94 244 ASN B C 1
ATOM 4578 O O . ASN B 1 244 ? -3.357 44.062 4.746 1 93.94 244 ASN B O 1
ATOM 4582 N N . THR B 1 245 ? -1.24 43.625 4.176 1 94.31 245 THR B N 1
ATOM 4583 C CA . THR B 1 245 ? -1.127 42.375 4.91 1 94.31 245 THR B CA 1
ATOM 4584 C C . THR B 1 245 ? -1.409 42.594 6.395 1 94.31 245 THR B C 1
ATOM 4586 O O . THR B 1 245 ? -2.004 41.719 7.047 1 94.31 245 THR B O 1
ATOM 4589 N N . VAL B 1 246 ? -0.987 43.656 6.914 1 96.44 246 VAL B N 1
ATOM 4590 C CA . VAL B 1 246 ? -1.181 43.938 8.328 1 96.44 246 VAL B CA 1
ATOM 4591 C C . VAL B 1 246 ? -2.674 44 8.648 1 96.44 246 VAL B C 1
ATOM 4593 O O . VAL B 1 246 ? -3.133 43.406 9.633 1 96.44 246 VAL B O 1
ATOM 4596 N N . PHE B 1 247 ? -3.416 44.656 7.824 1 95.81 247 PHE B N 1
ATOM 4597 C CA . PHE B 1 247 ? -4.852 44.781 8.047 1 95.81 247 PHE B CA 1
ATOM 4598 C C . PHE B 1 247 ? -5.543 43.438 7.812 1 95.81 247 PHE B C 1
ATOM 4600 O O . PHE B 1 247 ? -6.531 43.125 8.477 1 95.81 247 PHE B O 1
ATOM 4607 N N . THR B 1 248 ? -5.027 42.625 6.898 1 93.38 248 THR B N 1
ATOM 4608 C CA . THR B 1 248 ? -5.547 41.281 6.719 1 93.38 248 THR B CA 1
ATOM 4609 C C . THR B 1 248 ? -5.43 40.469 8.008 1 93.38 248 THR B C 1
ATOM 4611 O O . THR B 1 248 ? -6.367 39.75 8.398 1 93.38 248 THR B O 1
ATOM 4614 N N . TYR B 1 249 ? -4.32 40.531 8.641 1 95.38 249 TYR B N 1
ATOM 4615 C CA . TYR B 1 249 ? -4.113 39.875 9.914 1 95.38 249 TYR B CA 1
ATOM 4616 C C . TYR B 1 249 ? -5.023 40.438 10.992 1 95.38 249 TYR B C 1
ATOM 4618 O O . TYR B 1 249 ? -5.578 39.688 11.805 1 95.38 249 TYR B O 1
ATOM 4626 N N . LEU B 1 250 ? -5.156 41.75 11.008 1 96.31 250 LEU B N 1
ATOM 4627 C CA . LEU B 1 250 ? -6.016 42.406 11.992 1 96.31 250 LEU B CA 1
ATOM 4628 C C . LEU B 1 250 ? -7.469 41.969 11.812 1 96.31 250 LEU B C 1
ATOM 4630 O O . LEU B 1 250 ? -8.18 41.75 12.797 1 96.31 250 LEU B O 1
ATOM 4634 N N . ASP B 1 251 ? -7.891 41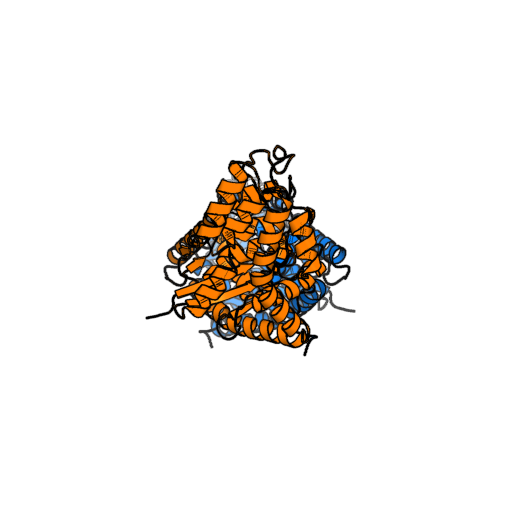.844 10.594 1 94.31 251 ASP B N 1
ATOM 4635 C CA . ASP B 1 251 ? -9.242 41.375 10.312 1 94.31 251 ASP B CA 1
ATOM 4636 C C . ASP B 1 251 ? -9.453 39.969 10.867 1 94.31 251 ASP B C 1
ATOM 4638 O O . ASP B 1 251 ? -10.57 39.625 11.25 1 94.31 251 ASP B O 1
ATOM 4642 N N . THR B 1 252 ? -8.414 39.219 10.938 1 93 252 THR B N 1
ATOM 4643 C CA . THR B 1 252 ? -8.484 37.812 11.344 1 93 252 THR B CA 1
ATOM 4644 C C . THR B 1 252 ? -8.43 37.688 12.867 1 93 252 THR B C 1
ATOM 4646 O O . THR B 1 252 ? -9.117 36.875 13.453 1 93 252 THR B O 1
ATOM 4649 N N . PHE B 1 253 ? -7.664 38.562 13.531 1 95.44 253 PHE B N 1
ATOM 4650 C CA . PHE B 1 253 ? -7.332 38.281 14.93 1 95.44 253 PHE B CA 1
ATOM 4651 C C . PHE B 1 253 ? -7.945 39.344 15.844 1 95.44 253 PHE B C 1
ATOM 4653 O O . PHE B 1 253 ? -8.102 39.125 17.047 1 95.44 253 PHE B O 1
ATOM 4660 N N . CYS B 1 254 ? -8.203 40.531 15.289 1 95.88 254 CYS B N 1
ATOM 4661 C CA . CYS B 1 254 ? -8.719 41.625 16.125 1 95.88 254 CYS B CA 1
ATOM 4662 C C . CYS B 1 254 ? -10.188 41.406 16.469 1 95.88 254 CYS B C 1
ATOM 4664 O O . CYS B 1 254 ? -11.031 41.344 15.562 1 95.88 254 CYS B O 1
ATOM 4666 N N . LYS B 1 255 ? -10.516 41.406 17.672 1 94.81 255 LYS B N 1
ATOM 4667 C CA . LYS B 1 255 ? -11.891 41.156 18.109 1 94.81 255 LYS B CA 1
ATOM 4668 C C . LYS B 1 255 ? -12.672 42.469 18.219 1 94.81 255 LYS B C 1
ATOM 4670 O O . LYS B 1 255 ? -13.898 42.469 18.109 1 94.81 255 LYS B O 1
ATOM 4675 N N . ASP B 1 256 ? -11.945 43.5 18.438 1 95.38 256 ASP B N 1
ATOM 4676 C CA . ASP B 1 256 ? -12.562 44.812 18.531 1 95.38 256 ASP B CA 1
ATOM 4677 C C . ASP B 1 256 ? -12.773 45.406 17.141 1 95.38 256 ASP B C 1
ATOM 4679 O O . ASP B 1 256 ? -11.992 46.25 16.703 1 95.38 256 ASP B O 1
ATOM 4683 N N . THR B 1 257 ? -13.875 45.156 16.594 1 94.62 257 THR B N 1
ATOM 4684 C CA . THR B 1 257 ? -14.141 45.531 15.211 1 94.62 257 THR B CA 1
ATOM 4685 C C . THR B 1 257 ? -14.312 47.031 15.07 1 94.62 257 THR B C 1
ATOM 4687 O O . THR B 1 257 ? -13.969 47.625 14.039 1 94.62 257 THR B O 1
ATOM 4690 N N . GLU B 1 258 ? -14.812 47.625 16.062 1 96.44 258 GLU B N 1
ATOM 4691 C CA . GLU B 1 258 ? -15 49.094 16.031 1 96.44 258 GLU B CA 1
ATOM 4692 C C . GLU B 1 258 ? -13.664 49.812 15.945 1 96.44 258 GLU B C 1
ATOM 4694 O O . GLU B 1 258 ? -13.477 50.688 15.109 1 96.44 258 GLU B O 1
ATOM 4699 N N . THR B 1 259 ? -12.883 49.438 16.891 1 96.5 259 THR B N 1
ATOM 4700 C CA . THR B 1 259 ? -11.547 50 16.891 1 96.5 259 THR B CA 1
ATOM 4701 C C . THR B 1 259 ? -10.844 49.75 15.562 1 96.5 259 THR B C 1
ATOM 4703 O O . THR B 1 259 ? -10.18 50.656 15.023 1 96.5 259 THR B O 1
ATOM 4706 N N . LEU B 1 260 ? -10.984 48.594 15.016 1 97.5 260 LEU B N 1
ATOM 4707 C CA . LEU B 1 260 ? -10.328 48.219 13.766 1 97.5 260 LEU B CA 1
ATOM 4708 C C . LEU B 1 260 ? -10.875 49.062 12.609 1 97.5 260 LEU B C 1
ATOM 4710 O O . LEU B 1 260 ? -10.109 49.562 11.773 1 97.5 260 LEU B O 1
ATOM 4714 N N . GLU B 1 261 ? -12.164 49.219 12.586 1 97.5 261 GLU B N 1
ATOM 4715 C CA . GLU B 1 261 ? -12.773 50.031 11.523 1 97.5 261 GLU B CA 1
ATOM 4716 C C . GLU B 1 261 ? -12.328 51.469 11.602 1 97.5 261 GLU B C 1
ATOM 4718 O O . GLU B 1 261 ? -12.094 52.125 10.57 1 97.5 261 GLU B O 1
ATOM 4723 N N . GLU B 1 262 ? -12.281 51.938 12.781 1 97.62 262 GLU B N 1
ATOM 4724 C CA . GLU B 1 262 ? -11.781 53.312 12.969 1 97.62 262 GLU B CA 1
ATOM 4725 C C . GLU B 1 262 ? -10.336 53.438 12.492 1 97.62 262 GLU B C 1
ATOM 4727 O O . GLU B 1 262 ? -9.961 54.438 11.898 1 97.62 262 GLU B O 1
ATOM 4732 N N . MET B 1 263 ? -9.562 52.469 12.812 1 97.62 263 MET B N 1
ATOM 4733 C CA . MET B 1 263 ? -8.164 52.438 12.391 1 97.62 263 MET B CA 1
ATOM 4734 C C . MET B 1 263 ? -8.062 52.438 10.867 1 97.62 263 MET B C 1
ATOM 4736 O O . MET B 1 263 ? -7.238 53.156 10.289 1 97.62 263 MET B O 1
ATOM 4740 N N . LYS B 1 264 ? -8.867 51.625 10.227 1 97.88 264 LYS B N 1
ATOM 4741 C CA . LYS B 1 264 ? -8.898 51.562 8.773 1 97.88 264 LYS B CA 1
ATOM 4742 C C . LYS B 1 264 ? -9.258 52.906 8.164 1 97.88 264 LYS B C 1
ATOM 4744 O O . LYS B 1 264 ? -8.625 53.344 7.199 1 97.88 264 LYS B O 1
ATOM 4749 N N . ALA B 1 265 ? -10.266 53.531 8.742 1 97.75 265 ALA B N 1
ATOM 4750 C CA . ALA B 1 265 ? -10.688 54.844 8.266 1 97.75 265 ALA B CA 1
ATOM 4751 C C . ALA B 1 265 ? -9.578 55.875 8.422 1 97.75 265 ALA B C 1
ATOM 4753 O O . ALA B 1 265 ? -9.336 56.688 7.523 1 97.75 265 ALA B O 1
ATOM 4754 N N . HIS B 1 266 ? -9.016 55.875 9.609 1 97.88 266 HIS B N 1
ATOM 4755 C CA . HIS B 1 266 ? -7.914 56.781 9.891 1 97.88 266 HIS B CA 1
ATOM 4756 C C . HIS B 1 266 ? -6.75 56.562 8.93 1 97.88 266 HIS B C 1
ATOM 4758 O O . HIS B 1 266 ? -6.184 57.531 8.414 1 97.88 266 HIS B O 1
ATOM 4764 N N . TYR B 1 267 ? -6.395 55.312 8.656 1 97.62 267 TYR B N 1
ATOM 4765 C CA . TYR B 1 267 ? -5.312 54.969 7.742 1 97.62 267 TYR B CA 1
ATOM 4766 C C . TYR B 1 267 ? -5.633 55.438 6.324 1 97.62 267 TYR B C 1
ATOM 4768 O O . TYR B 1 267 ? -4.773 56 5.645 1 97.62 267 TYR B O 1
ATOM 4776 N N . SER B 1 268 ? -6.883 55.219 5.895 1 97.38 268 SER B N 1
ATOM 4777 C CA . SER B 1 268 ? -7.32 55.562 4.543 1 97.38 268 SER B CA 1
ATOM 4778 C C . SER B 1 268 ? -7.324 57.062 4.312 1 97.38 268 SER B C 1
ATOM 4780 O O . SER B 1 268 ? -7.008 57.531 3.217 1 97.38 268 SER B O 1
ATOM 4782 N N . ARG B 1 269 ? -7.672 57.812 5.324 1 96.25 269 ARG B N 1
ATOM 4783 C CA . ARG B 1 269 ? -7.742 59.25 5.164 1 96.25 269 ARG B CA 1
ATOM 4784 C C . ARG B 1 269 ? -6.371 59.906 5.352 1 96.25 269 ARG B C 1
ATOM 4786 O O . ARG B 1 269 ? -6.156 61.031 4.957 1 96.25 269 ARG B O 1
ATOM 4793 N N . GLY B 1 270 ? -5.527 59.188 5.969 1 95.81 270 GLY B N 1
ATOM 4794 C CA . GLY B 1 270 ? -4.223 59.719 6.309 1 95.81 270 GLY B CA 1
ATOM 4795 C C . GLY B 1 270 ? -4.121 60.188 7.754 1 95.81 270 GLY B C 1
ATOM 4796 O O . GLY B 1 270 ? -5.102 60.656 8.328 1 95.81 270 GLY B O 1
ATOM 4797 N N . GLY B 1 271 ? -2.92 59.969 8.312 1 96 271 GLY B N 1
ATOM 4798 C CA . GLY B 1 271 ? -2.721 60.406 9.688 1 96 271 GLY B CA 1
ATOM 4799 C C . GLY B 1 271 ? -2.346 59.281 10.625 1 96 271 GLY B C 1
ATOM 4800 O O . GLY B 1 271 ? -2.053 59.5 11.797 1 96 271 GLY B O 1
ATOM 4801 N N . LEU B 1 272 ? -2.346 58.125 10.094 1 96.75 272 LEU B N 1
ATOM 4802 C CA . LEU B 1 272 ? -1.974 56.969 10.867 1 96.75 272 LEU B CA 1
ATOM 4803 C C . LEU B 1 272 ? -0.796 56.25 10.227 1 96.75 272 LEU B C 1
ATOM 4805 O O . LEU B 1 272 ? -0.903 55.75 9.094 1 96.75 272 LEU B O 1
ATOM 4809 N N . GLY B 1 273 ? 0.347 56.188 10.914 1 95.94 273 GLY B N 1
ATOM 4810 C CA . GLY B 1 273 ? 1.555 55.562 10.391 1 95.94 273 GLY B CA 1
ATOM 4811 C C . GLY B 1 273 ? 1.531 54.031 10.453 1 95.94 273 GLY B C 1
ATOM 4812 O O . GLY B 1 273 ? 0.903 53.469 11.336 1 95.94 273 GLY B O 1
ATOM 4813 N N . ASP B 1 274 ? 2.297 53.438 9.586 1 96.06 274 ASP B N 1
ATOM 4814 C CA . ASP B 1 274 ? 2.365 51.969 9.484 1 96.06 274 ASP B CA 1
ATOM 4815 C C . ASP B 1 274 ? 2.893 51.375 10.781 1 96.06 274 ASP B C 1
ATOM 4817 O O . ASP B 1 274 ? 2.461 50.281 11.18 1 96.06 274 ASP B O 1
ATOM 4821 N N . VAL B 1 275 ? 3.861 52 11.406 1 96.75 275 VAL B N 1
ATOM 4822 C CA . VAL B 1 275 ? 4.492 51.5 12.617 1 96.75 275 VAL B CA 1
ATOM 4823 C C . VAL B 1 275 ? 3.449 51.344 13.719 1 96.75 275 VAL B C 1
ATOM 4825 O O . VAL B 1 275 ? 3.461 50.344 14.461 1 96.75 275 VAL B O 1
ATOM 4828 N N . LYS B 1 276 ? 2.557 52.281 13.82 1 96.94 276 LYS B N 1
ATOM 4829 C CA . LYS B 1 276 ? 1.508 52.219 14.828 1 96.94 276 LYS B CA 1
ATOM 4830 C C . LYS B 1 276 ? 0.56 51.062 14.57 1 96.94 276 LYS B C 1
ATOM 4832 O O . LYS B 1 276 ? 0.129 50.375 15.508 1 96.94 276 LYS B O 1
ATOM 4837 N N . VAL B 1 277 ? 0.192 50.875 13.352 1 97.62 277 VAL B N 1
ATOM 4838 C CA . VAL B 1 277 ? -0.692 49.781 12.977 1 97.62 277 VAL B CA 1
ATOM 4839 C C . VAL B 1 277 ? -0.015 48.438 13.281 1 97.62 277 VAL B C 1
ATOM 4841 O O . VAL B 1 277 ? -0.64 47.531 13.828 1 97.62 277 VAL B O 1
ATOM 4844 N N . LYS B 1 278 ? 1.267 48.312 12.922 1 98.12 278 LYS B N 1
ATOM 4845 C CA . LYS B 1 278 ? 2.025 47.094 13.18 1 98.12 278 LYS B CA 1
ATOM 4846 C C . LYS B 1 278 ? 2.148 46.844 14.672 1 98.12 278 LYS B C 1
ATOM 4848 O O . LYS B 1 278 ? 2.057 45.688 15.117 1 98.12 278 LYS B O 1
ATOM 4853 N N . LYS B 1 279 ? 2.357 47.875 15.406 1 98.12 279 LYS B N 1
ATOM 4854 C CA . LYS B 1 279 ? 2.441 47.719 16.859 1 98.12 279 LYS B CA 1
ATOM 4855 C C . LYS B 1 279 ? 1.126 47.188 17.422 1 98.12 279 LYS B C 1
ATOM 4857 O O . LYS B 1 279 ? 1.126 46.344 18.328 1 98.12 279 LYS B O 1
ATOM 4862 N N . PHE B 1 280 ? 0.052 47.688 16.938 1 98 280 PHE B N 1
ATOM 4863 C CA . PHE B 1 280 ? -1.263 47.25 17.359 1 98 280 PHE B CA 1
ATOM 4864 C C . PHE B 1 280 ? -1.455 45.781 17 1 98 280 PHE B C 1
ATOM 4866 O O . PHE B 1 280 ? -1.917 44.969 17.828 1 98 280 PHE B O 1
ATOM 4873 N N . LEU B 1 281 ? -1.103 45.406 15.82 1 98.38 281 LEU B N 1
ATOM 4874 C CA . LEU B 1 281 ? -1.184 44.031 15.414 1 98.38 281 LEU B CA 1
ATOM 4875 C C . LEU B 1 281 ? -0.326 43.156 16.328 1 98.38 281 LEU B C 1
ATOM 4877 O O . LEU B 1 281 ? -0.751 42.062 16.734 1 98.38 281 LEU B O 1
ATOM 4881 N N . ASN B 1 282 ? 0.915 43.562 16.562 1 98.56 282 ASN B N 1
ATOM 4882 C CA . ASN B 1 282 ? 1.795 42.781 17.438 1 98.56 282 ASN B CA 1
ATOM 4883 C C . ASN B 1 282 ? 1.144 42.531 18.797 1 98.56 282 ASN B C 1
ATOM 4885 O O . ASN B 1 282 ? 1.253 41.406 19.328 1 98.56 282 ASN B O 1
ATOM 4889 N N . GLU B 1 283 ? 0.517 43.562 19.375 1 98.31 283 GLU B N 1
ATOM 4890 C CA . GLU B 1 283 ? -0.159 43.406 20.656 1 98.31 283 GLU B CA 1
ATOM 4891 C C . GLU B 1 283 ? -1.242 42.344 20.578 1 98.31 283 GLU B C 1
ATOM 4893 O O . GLU B 1 283 ? -1.357 41.5 21.469 1 98.31 283 GLU B O 1
ATOM 4898 N N . ILE B 1 284 ? -1.978 42.375 19.562 1 98.06 284 ILE B N 1
ATOM 4899 C CA . ILE B 1 284 ? -3.076 41.438 19.359 1 98.06 284 ILE B CA 1
ATOM 4900 C C . ILE B 1 284 ? -2.525 40.031 19.203 1 98.06 284 ILE B C 1
ATOM 4902 O O . ILE B 1 284 ? -3.023 39.094 19.828 1 98.06 284 ILE B O 1
ATOM 4906 N N . LEU B 1 285 ? -1.505 39.875 18.359 1 98.25 285 LEU B N 1
ATOM 4907 C CA . LEU B 1 285 ? -0.922 38.562 18.109 1 98.25 285 LEU B CA 1
ATOM 4908 C C . LEU B 1 285 ? -0.265 38 19.375 1 98.25 285 LEU B C 1
ATOM 4910 O O . LEU B 1 285 ? -0.342 36.812 19.641 1 98.25 285 LEU B O 1
ATOM 4914 N N . GLN B 1 286 ? 0.409 38.938 20.109 1 98.44 286 GLN B N 1
ATOM 4915 C CA . GLN B 1 286 ? 1.021 38.5 21.359 1 98.44 286 GLN B CA 1
ATOM 4916 C C . GLN B 1 286 ? -0.03 37.969 22.328 1 98.44 286 GLN B C 1
ATOM 4918 O O . GLN B 1 286 ? 0.169 36.938 22.969 1 98.44 286 GLN B O 1
ATOM 4923 N N . ALA B 1 287 ? -1.088 38.688 22.453 1 98 287 ALA B N 1
ATOM 4924 C CA . ALA B 1 287 ? -2.16 38.25 23.344 1 98 287 ALA B CA 1
ATOM 4925 C C . ALA B 1 287 ? -2.717 36.875 22.938 1 98 287 ALA B C 1
ATOM 4927 O O . ALA B 1 287 ? -3.07 36.062 23.781 1 98 287 ALA B O 1
ATOM 4928 N N . GLU B 1 288 ? -2.842 36.656 21.641 1 97.56 288 GLU B N 1
ATOM 4929 C CA . GLU B 1 288 ? -3.381 35.406 21.094 1 97.56 288 GLU B CA 1
ATOM 4930 C C . GLU B 1 288 ? -2.391 34.281 21.266 1 97.56 288 GLU B C 1
ATOM 4932 O O . GLU B 1 288 ? -2.779 33.156 21.625 1 97.56 288 GLU B O 1
ATOM 4937 N N . LEU B 1 289 ? -1.1 34.5 21.016 1 98.31 289 LEU B N 1
ATOM 4938 C CA . LEU B 1 289 ? -0.125 33.406 20.844 1 98.31 289 LEU B CA 1
ATOM 4939 C C . LEU B 1 289 ? 0.618 33.125 22.141 1 98.31 289 LEU B C 1
ATOM 4941 O O . LEU B 1 289 ? 1.204 32.062 22.312 1 98.31 289 LEU B O 1
ATOM 4945 N N . GLU B 1 290 ? 0.64 34.125 23.078 1 98.31 290 GLU B N 1
ATOM 4946 C CA . GLU B 1 290 ? 1.397 33.938 24.312 1 98.31 290 GLU B CA 1
ATOM 4947 C C . GLU B 1 290 ? 0.923 32.719 25.094 1 98.31 290 GLU B C 1
ATOM 4949 O O . GLU B 1 290 ? 1.735 31.891 25.516 1 98.31 290 GLU B O 1
ATOM 4954 N N . PRO B 1 291 ? -0.419 32.562 25.328 1 98.25 291 PRO B N 1
ATOM 4955 C CA . PRO B 1 291 ? -0.853 31.359 26.031 1 98.25 291 PRO B CA 1
ATOM 4956 C C . PRO B 1 291 ? -0.455 30.078 25.297 1 98.25 291 PRO B C 1
ATOM 4958 O O . PRO B 1 291 ? -0.147 29.078 25.953 1 98.25 291 PRO B O 1
ATOM 4961 N N . ILE B 1 292 ? -0.498 30.047 23.984 1 98.56 292 ILE B N 1
ATOM 4962 C CA . ILE B 1 292 ? -0.124 28.891 23.188 1 98.56 292 ILE B CA 1
ATOM 4963 C C . ILE B 1 292 ? 1.358 28.578 23.375 1 98.56 292 ILE B C 1
ATOM 4965 O O . ILE B 1 292 ? 1.731 27.438 23.641 1 98.56 292 ILE B O 1
ATOM 4969 N N . ARG B 1 293 ? 2.188 29.625 23.234 1 97.94 293 ARG B N 1
ATOM 4970 C CA . ARG B 1 293 ? 3.627 29.469 23.422 1 97.94 293 ARG B CA 1
ATOM 4971 C C . ARG B 1 293 ? 3.951 28.938 24.812 1 97.94 293 ARG B C 1
ATOM 4973 O O . ARG B 1 293 ? 4.82 28.078 24.953 1 97.94 293 ARG B O 1
ATOM 4980 N N . ASN B 1 294 ? 3.305 29.469 25.844 1 98.06 294 ASN B N 1
ATOM 4981 C CA . ASN B 1 294 ? 3.539 29.047 27.219 1 98.06 294 ASN B CA 1
ATOM 4982 C C . ASN B 1 294 ? 3.174 27.578 27.422 1 98.06 294 ASN B C 1
ATOM 4984 O O . ASN B 1 294 ? 3.922 26.828 28.047 1 98.06 294 ASN B O 1
ATOM 4988 N 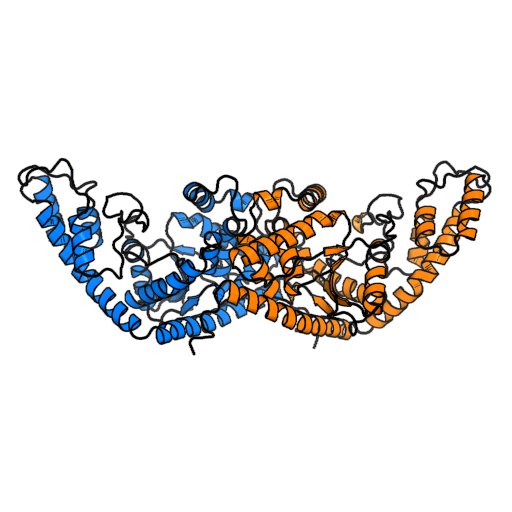N . ARG B 1 295 ? 2.02 27.156 26.938 1 98.38 295 ARG B N 1
ATOM 4989 C CA . ARG B 1 295 ? 1.631 25.75 27.016 1 98.38 295 ARG B CA 1
ATOM 4990 C C . ARG B 1 295 ? 2.633 24.875 26.281 1 98.38 295 ARG B C 1
ATOM 4992 O O . ARG B 1 295 ? 2.988 23.797 26.766 1 98.38 295 ARG B O 1
ATOM 4999 N N . ARG B 1 296 ? 3.018 25.328 25.094 1 98.38 296 ARG B N 1
ATOM 5000 C CA . ARG B 1 296 ? 3.988 24.578 24.312 1 98.38 296 ARG B CA 1
ATOM 5001 C C . ARG B 1 296 ? 5.258 24.328 25.125 1 98.38 296 ARG B C 1
ATOM 5003 O O . ARG B 1 296 ? 5.797 23.203 25.109 1 98.38 296 ARG B O 1
ATOM 5010 N N . LYS B 1 297 ? 5.762 25.375 25.766 1 97.94 297 LYS B N 1
ATOM 5011 C CA . LYS B 1 297 ? 6.973 25.297 26.578 1 97.94 297 LYS B CA 1
ATOM 5012 C C . LYS B 1 297 ? 6.809 24.281 27.703 1 97.94 297 LYS B C 1
ATOM 5014 O O . LYS B 1 297 ? 7.75 23.578 28.047 1 97.94 297 LYS B O 1
ATOM 5019 N N . GLU B 1 298 ? 5.672 24.266 28.281 1 98.25 298 GLU B N 1
ATOM 5020 C CA . GLU B 1 298 ? 5.414 23.328 29.359 1 98.25 298 GLU B CA 1
ATOM 5021 C C . GLU B 1 298 ? 5.52 21.875 28.859 1 98.25 298 GLU B C 1
ATOM 5023 O O . GLU B 1 298 ? 6.133 21.031 29.516 1 98.25 298 GLU B O 1
ATOM 5028 N N . PHE B 1 299 ? 4.891 21.578 27.75 1 98.19 299 PHE B N 1
ATOM 5029 C CA . PHE B 1 299 ? 4.945 20.234 27.188 1 98.19 299 PHE B CA 1
ATOM 5030 C C . PHE B 1 299 ? 6.359 19.891 26.734 1 98.19 299 PHE B C 1
ATOM 5032 O O . PHE B 1 299 ? 6.781 18.734 26.812 1 98.19 299 PHE B O 1
ATOM 5039 N N . GLN B 1 300 ? 7.051 20.906 26.266 1 97.31 300 GLN B N 1
ATOM 5040 C CA . GLN B 1 300 ? 8.406 20.719 25.766 1 97.31 300 GLN B CA 1
ATOM 5041 C C . GLN B 1 300 ? 9.344 20.25 26.875 1 97.31 300 GLN B C 1
ATOM 5043 O O . GLN B 1 300 ? 10.367 19.625 26.609 1 97.31 300 GLN B O 1
ATOM 5048 N N . LYS B 1 301 ? 9.008 20.531 28.125 1 97.69 301 LYS B N 1
ATOM 5049 C CA . LYS B 1 301 ? 9.836 20.156 29.266 1 97.69 301 LYS B CA 1
ATOM 5050 C C . LYS B 1 301 ? 9.844 18.641 29.469 1 97.69 301 LYS B C 1
ATOM 5052 O O . LYS B 1 301 ? 10.719 18.109 30.156 1 97.69 301 LYS B O 1
ATOM 5057 N N . ASP B 1 302 ? 8.891 17.953 28.922 1 97 302 ASP B N 1
ATOM 5058 C CA . ASP B 1 302 ? 8.758 16.516 29.109 1 97 302 ASP B CA 1
ATOM 5059 C C . ASP B 1 302 ? 8.414 15.828 27.797 1 97 302 ASP B C 1
ATOM 5061 O O . ASP B 1 302 ? 7.316 15.289 27.625 1 97 302 ASP B O 1
ATOM 5065 N N . ILE B 1 303 ? 9.375 15.734 26.938 1 96.5 303 ILE B N 1
ATOM 5066 C CA . ILE B 1 303 ? 9.203 15.188 25.594 1 96.5 303 ILE B CA 1
ATOM 5067 C C . ILE B 1 303 ? 8.766 13.727 25.688 1 96.5 303 ILE B C 1
ATOM 5069 O O . ILE B 1 303 ? 7.887 13.289 24.938 1 96.5 303 ILE B O 1
ATOM 5073 N N . PRO B 1 304 ? 9.312 12.898 26.609 1 96.62 304 PRO B N 1
ATOM 5074 C CA . PRO B 1 304 ? 8.828 11.523 26.766 1 96.62 304 PRO B CA 1
ATOM 5075 C C . PRO B 1 304 ? 7.324 11.453 27.016 1 96.62 304 PRO B C 1
ATOM 5077 O O . PRO B 1 304 ? 6.652 10.539 26.516 1 96.62 304 PRO B O 1
ATOM 5080 N N . GLU B 1 305 ? 6.816 12.391 27.781 1 96.75 305 GLU B N 1
ATOM 5081 C CA . GLU B 1 305 ? 5.375 12.422 28.031 1 96.75 305 GLU B CA 1
ATOM 5082 C C . GLU B 1 305 ? 4.602 12.672 26.734 1 96.75 305 GLU B C 1
ATOM 5084 O O . GLU B 1 305 ? 3.521 12.117 26.547 1 96.75 305 GLU B O 1
ATOM 5089 N N . VAL B 1 306 ? 5.105 13.539 25.859 1 97.88 306 VAL B N 1
ATOM 5090 C CA . VAL B 1 306 ? 4.477 13.805 24.578 1 97.88 306 VAL B CA 1
ATOM 5091 C C . VAL B 1 306 ? 4.438 12.523 23.75 1 97.88 306 VAL B C 1
ATOM 5093 O O . VAL B 1 306 ? 3.41 12.195 23.141 1 97.88 306 VAL B O 1
ATOM 5096 N N . TYR B 1 307 ? 5.512 11.781 23.734 1 97.56 307 TYR B N 1
ATOM 5097 C CA . TYR B 1 307 ? 5.547 10.516 23.016 1 97.56 307 TYR B CA 1
ATOM 5098 C C . TYR B 1 307 ? 4.574 9.508 23.625 1 97.56 307 TYR B C 1
ATOM 5100 O O . TYR B 1 307 ? 3.986 8.695 22.906 1 97.56 307 TYR B O 1
ATOM 5108 N N . ARG B 1 308 ? 4.457 9.539 24.938 1 97.81 308 ARG B N 1
ATOM 5109 C CA . ARG B 1 308 ? 3.492 8.656 25.578 1 97.81 308 ARG B CA 1
ATOM 5110 C C . ARG B 1 308 ? 2.072 8.969 25.109 1 97.81 308 ARG B C 1
ATOM 5112 O O . ARG B 1 308 ? 1.286 8.047 24.859 1 97.81 308 ARG B O 1
ATOM 5119 N N . ILE B 1 309 ? 1.764 10.227 24.984 1 98.25 309 ILE B N 1
ATOM 5120 C CA . ILE B 1 309 ? 0.459 10.664 24.5 1 98.25 309 ILE B CA 1
ATOM 5121 C C . ILE B 1 309 ? 0.235 10.141 23.078 1 98.25 309 ILE B C 1
ATOM 5123 O O . ILE B 1 309 ? -0.827 9.586 22.781 1 98.25 309 ILE B O 1
ATOM 5127 N N . LEU B 1 310 ? 1.256 10.273 22.234 1 98.56 310 LEU B N 1
ATOM 5128 C CA . LEU B 1 310 ? 1.169 9.805 20.844 1 98.56 310 LEU B CA 1
ATOM 5129 C C . LEU B 1 310 ? 1.009 8.289 20.797 1 98.56 310 LEU B C 1
ATOM 5131 O O . LEU B 1 310 ? 0.222 7.766 20 1 98.56 310 LEU B O 1
ATOM 5135 N N . LYS B 1 311 ? 1.76 7.605 21.625 1 98.38 311 LYS B N 1
ATOM 5136 C CA . LYS B 1 311 ? 1.681 6.148 21.688 1 98.38 311 LYS B CA 1
ATOM 5137 C C . LYS B 1 311 ? 0.285 5.688 22.094 1 98.38 311 LYS B C 1
ATOM 5139 O O . LYS B 1 311 ? -0.317 4.844 21.422 1 98.38 311 LYS B O 1
ATOM 5144 N N . GLU B 1 312 ? -0.196 6.246 23.203 1 98.5 312 GLU B N 1
ATOM 5145 C CA . GLU B 1 312 ? -1.513 5.871 23.703 1 98.5 312 GLU B CA 1
ATOM 5146 C C . GLU B 1 312 ? -2.605 6.188 22.688 1 98.5 312 GLU B C 1
ATOM 5148 O O . GLU B 1 312 ? -3.508 5.379 22.469 1 98.5 312 GLU B O 1
ATOM 5153 N N . GLY B 1 313 ? -2.506 7.371 22.109 1 98.81 313 GLY B N 1
ATOM 5154 C CA . GLY B 1 313 ? -3.463 7.734 21.078 1 98.81 313 GLY B CA 1
ATOM 5155 C C . GLY B 1 313 ? -3.41 6.82 19.859 1 98.81 313 GLY B C 1
ATOM 5156 O O . GLY B 1 313 ? -4.449 6.449 19.312 1 98.81 313 GLY B O 1
ATOM 5157 N N . SER B 1 314 ? -2.23 6.426 19.453 1 98.81 314 SER B N 1
ATOM 5158 C CA . SER B 1 314 ? -2.061 5.543 18.312 1 98.81 314 SER B CA 1
ATOM 5159 C C . SER B 1 314 ? -2.596 4.145 18.609 1 98.81 314 SER B C 1
ATOM 5161 O O . SER B 1 314 ? -3.182 3.502 17.734 1 98.81 314 SER B O 1
ATOM 5163 N N . GLU B 1 315 ? -2.354 3.68 19.812 1 98.56 315 GLU B N 1
ATOM 5164 C CA . GLU B 1 315 ? -2.873 2.375 20.203 1 98.56 315 GLU B CA 1
ATOM 5165 C C . GLU B 1 315 ? -4.398 2.361 20.188 1 98.56 315 GLU B C 1
ATOM 5167 O O . GLU B 1 315 ? -5.012 1.415 19.688 1 98.56 315 GLU B O 1
ATOM 5172 N N . LYS B 1 316 ? -5.008 3.422 20.719 1 98.69 316 LYS B N 1
ATOM 5173 C CA . LYS B 1 316 ? -6.461 3.553 20.688 1 98.69 316 LYS B CA 1
ATOM 5174 C C . LYS B 1 316 ? -6.977 3.604 19.25 1 98.69 316 LYS B C 1
ATOM 5176 O O . LYS B 1 316 ? -7.969 2.947 18.922 1 98.69 316 LYS B O 1
ATOM 5181 N N . ALA B 1 317 ? -6.328 4.371 18.453 1 98.88 317 ALA B N 1
ATOM 5182 C CA . ALA B 1 317 ? -6.715 4.508 17.047 1 98.88 317 ALA B CA 1
ATOM 5183 C C . ALA B 1 317 ? -6.578 3.182 16.312 1 98.88 317 ALA B C 1
ATOM 5185 O O . ALA B 1 317 ? -7.414 2.844 15.469 1 98.88 317 ALA B O 1
ATOM 5186 N N . ARG B 1 318 ? -5.516 2.496 16.578 1 98.75 318 ARG B N 1
ATOM 5187 C CA . ARG B 1 318 ? -5.262 1.229 15.898 1 98.75 318 ARG B CA 1
ATOM 5188 C C . ARG B 1 318 ? -6.371 0.222 16.188 1 98.75 318 ARG B C 1
ATOM 5190 O O . ARG B 1 318 ? -6.734 -0.575 15.32 1 98.75 318 ARG B O 1
ATOM 5197 N N . GLU B 1 319 ? -6.844 0.186 17.391 1 98.75 319 GLU B N 1
ATOM 5198 C CA . GLU B 1 319 ? -7.949 -0.705 17.734 1 98.75 319 GLU B CA 1
ATOM 5199 C C . GLU B 1 319 ? -9.164 -0.444 16.844 1 98.75 319 GLU B C 1
ATOM 5201 O O . GLU B 1 319 ? -9.797 -1.383 16.375 1 98.75 319 GLU B O 1
ATOM 5206 N N . VAL B 1 320 ? -9.469 0.823 16.609 1 98.81 320 VAL B N 1
ATOM 5207 C CA . VAL B 1 320 ? -10.594 1.204 15.766 1 98.81 320 VAL B CA 1
ATOM 5208 C C . VAL B 1 320 ? -10.328 0.775 14.328 1 98.81 320 VAL B C 1
ATOM 5210 O O . VAL B 1 320 ? -11.172 0.138 13.695 1 98.81 320 VAL B O 1
ATOM 5213 N N . ALA B 1 321 ? -9.133 1.114 13.828 1 98.88 321 ALA B N 1
ATOM 5214 C CA . ALA B 1 321 ? -8.758 0.777 12.453 1 98.88 321 ALA B CA 1
ATOM 5215 C C . ALA B 1 321 ? -8.75 -0.734 12.242 1 98.88 321 ALA B C 1
ATOM 5217 O O . ALA B 1 321 ? -9.148 -1.221 11.18 1 98.88 321 ALA B O 1
ATOM 5218 N N . ALA B 1 322 ? -8.281 -1.462 13.25 1 98.75 322 ALA B N 1
ATOM 5219 C CA . ALA B 1 322 ? -8.242 -2.92 13.18 1 98.75 322 ALA B CA 1
ATOM 5220 C C . ALA B 1 322 ? -9.648 -3.5 13.055 1 98.75 322 ALA B C 1
ATOM 5222 O O . ALA B 1 322 ? -9.859 -4.484 12.344 1 98.75 322 ALA B O 1
ATOM 5223 N N . GLY B 1 323 ? -10.555 -2.945 13.844 1 98.69 323 GLY B N 1
ATOM 5224 C CA . GLY B 1 323 ? -11.945 -3.361 13.711 1 98.69 323 GLY B CA 1
ATOM 5225 C C . GLY B 1 323 ? -12.492 -3.174 12.305 1 98.69 323 GLY B C 1
ATOM 5226 O O . GLY B 1 323 ? -13.125 -4.078 11.758 1 98.69 323 GLY B O 1
ATOM 5227 N N . THR B 1 324 ? -12.242 -2.014 11.703 1 98.81 324 THR B N 1
ATOM 5228 C CA . THR B 1 324 ? -12.695 -1.729 10.344 1 98.81 324 THR B CA 1
ATOM 5229 C C . THR B 1 324 ? -12.047 -2.688 9.344 1 98.81 324 THR B C 1
ATOM 5231 O O . THR B 1 324 ? -12.727 -3.23 8.469 1 98.81 324 THR B O 1
ATOM 5234 N N . LEU B 1 325 ? -10.711 -2.857 9.484 1 98.75 325 LEU B N 1
ATOM 5235 C CA . LEU B 1 325 ? -10.016 -3.752 8.562 1 98.75 325 LEU B CA 1
ATOM 5236 C C . LEU B 1 325 ? -10.57 -5.168 8.664 1 98.75 325 LEU B C 1
ATOM 5238 O O . LEU B 1 325 ? -10.695 -5.863 7.648 1 98.75 325 LEU B O 1
ATOM 5242 N N . LYS B 1 326 ? -10.828 -5.621 9.875 1 98.12 326 LYS B N 1
ATOM 5243 C CA . LYS B 1 326 ? -11.422 -6.945 10.047 1 98.12 326 LYS B CA 1
ATOM 5244 C C . LYS B 1 326 ? -12.711 -7.082 9.25 1 98.12 326 LYS B C 1
ATOM 5246 O O . LYS B 1 326 ? -12.922 -8.086 8.57 1 98.12 326 LYS B O 1
ATOM 5251 N N . GLU B 1 327 ? -13.586 -6.09 9.297 1 98.44 327 GLU B N 1
ATOM 5252 C CA . GLU B 1 327 ? -14.836 -6.102 8.547 1 98.44 327 GLU B CA 1
ATOM 5253 C C . GLU B 1 327 ? -14.562 -6.121 7.039 1 98.44 327 GLU B C 1
ATOM 5255 O O . GLU B 1 327 ? -15.25 -6.82 6.293 1 98.44 327 GLU B O 1
ATOM 5260 N N . VAL B 1 328 ? -13.602 -5.332 6.621 1 98.44 328 VAL B N 1
ATOM 5261 C CA . VAL B 1 328 ? -13.242 -5.266 5.207 1 98.44 328 VAL B CA 1
ATOM 5262 C C . VAL B 1 328 ? -12.742 -6.625 4.734 1 98.44 328 VAL B C 1
ATOM 5264 O O . VAL B 1 328 ? -13.188 -7.133 3.703 1 98.44 328 VAL B O 1
ATOM 5267 N N . ARG B 1 329 ? -11.859 -7.25 5.477 1 97.44 329 ARG B N 1
ATOM 5268 C CA . ARG B 1 329 ? -11.297 -8.555 5.137 1 97.44 329 ARG B CA 1
ATOM 5269 C C . ARG B 1 329 ? -12.391 -9.617 5.055 1 97.44 329 ARG B C 1
ATOM 5271 O O . ARG B 1 329 ? -12.391 -10.445 4.137 1 97.44 329 ARG B O 1
ATOM 5278 N N . GLU B 1 330 ? -13.25 -9.594 6.039 1 96.75 330 GLU B N 1
ATOM 5279 C CA . GLU B 1 330 ? -14.375 -10.523 6.047 1 96.75 330 GLU B CA 1
ATOM 5280 C C . GLU B 1 330 ? -15.258 -10.336 4.816 1 96.75 330 GLU B C 1
ATOM 5282 O O . GLU B 1 330 ? -15.695 -11.32 4.207 1 96.75 330 GLU B O 1
ATOM 5287 N N . THR B 1 331 ? -15.484 -9.078 4.527 1 96.88 331 THR B N 1
ATOM 5288 C CA . THR B 1 331 ? -16.359 -8.75 3.402 1 96.88 331 THR B CA 1
ATOM 5289 C C . THR B 1 331 ? -15.719 -9.172 2.082 1 96.88 331 THR B C 1
ATOM 5291 O O . THR B 1 331 ? -16.391 -9.703 1.2 1 96.88 331 THR B O 1
ATOM 5294 N N . ILE B 1 332 ? -14.422 -8.93 1.912 1 96.5 332 ILE B N 1
ATOM 5295 C CA . ILE B 1 332 ? -13.695 -9.367 0.726 1 96.5 332 ILE B CA 1
ATOM 5296 C C . ILE B 1 332 ? -13.648 -10.898 0.686 1 96.5 332 ILE B C 1
ATOM 5298 O O . ILE B 1 332 ? -13.68 -11.5 -0.391 1 96.5 332 ILE B O 1
ATOM 5302 N N . GLY B 1 333 ? -13.539 -11.523 1.845 1 94.81 333 GLY B N 1
ATOM 5303 C CA . GLY B 1 333 ? -13.539 -12.977 1.95 1 94.81 333 GLY B CA 1
ATOM 5304 C C . GLY B 1 333 ? -12.148 -13.562 2.061 1 94.81 333 GLY B C 1
ATOM 5305 O O . GLY B 1 333 ? -11.898 -14.664 1.568 1 94.81 333 GLY B O 1
ATOM 5306 N N . ILE B 1 334 ? -11.195 -12.844 2.715 1 95.69 334 ILE B N 1
ATOM 5307 C CA . ILE B 1 334 ? -9.828 -13.344 2.754 1 95.69 334 ILE B CA 1
ATOM 5308 C C . ILE B 1 334 ? -9.461 -13.742 4.184 1 95.69 334 ILE B C 1
ATOM 5310 O O . ILE B 1 334 ? -8.281 -13.906 4.504 1 95.69 334 ILE B O 1
ATOM 5314 N N . GLU B 1 335 ? -10.438 -13.719 5.098 1 95 335 GLU B N 1
ATOM 5315 C CA . GLU B 1 335 ? -10.266 -14.344 6.406 1 95 335 GLU B CA 1
ATOM 5316 C C . GLU B 1 335 ? -10.445 -15.859 6.324 1 95 335 GLU B C 1
ATOM 5318 O O . GLU B 1 335 ? -11.469 -16.391 6.746 1 95 335 GLU B O 1
ATOM 5323 N N . TYR B 1 336 ? -9.391 -16.484 5.914 1 94.19 336 TYR B N 1
ATOM 5324 C CA . TYR B 1 336 ? -9.477 -17.891 5.523 1 94.19 336 TYR B CA 1
ATOM 5325 C C . TYR B 1 336 ? -9.555 -18.797 6.746 1 94.19 336 TYR B C 1
ATOM 5327 O O . TYR B 1 336 ? -10.109 -19.891 6.684 1 94.19 336 TYR B O 1
ATOM 5335 N N . PHE B 1 337 ? -9 -18.406 7.828 1 93.38 337 PHE B N 1
ATOM 5336 C CA . PHE B 1 337 ? -8.664 -19.344 8.883 1 93.38 337 PHE B CA 1
ATOM 5337 C C . PHE B 1 337 ? -9.617 -19.203 10.062 1 93.38 337 PHE B C 1
ATOM 5339 O O . PHE B 1 337 ? -9.555 -19.984 11.016 1 93.38 337 PHE B O 1
ATOM 5346 N N . ASN B 1 338 ? -10.445 -18.219 10.172 1 83.69 338 ASN B N 1
ATOM 5347 C CA . ASN B 1 338 ? -11.305 -17.953 11.32 1 83.69 338 ASN B CA 1
ATOM 5348 C C . ASN B 1 338 ? -12.391 -19.016 11.469 1 83.69 338 ASN B C 1
ATOM 5350 O O . ASN B 1 338 ? -12.766 -19.375 12.586 1 83.69 338 ASN B O 1
ATOM 5354 N N . ASN B 1 339 ? -13.016 -19.5 10.43 1 69.5 339 ASN B N 1
ATOM 5355 C CA . ASN B 1 339 ? -14.195 -20.344 10.586 1 69.5 339 ASN B CA 1
ATOM 5356 C C . ASN B 1 339 ? -13.852 -21.812 10.391 1 69.5 339 ASN B C 1
ATOM 5358 O O . ASN B 1 339 ? -14.742 -22.656 10.266 1 69.5 339 ASN B O 1
ATOM 5362 N N . ILE B 1 340 ? -12.641 -22.078 10.328 1 70.62 340 ILE B N 1
ATOM 5363 C CA . ILE B 1 340 ? -12.328 -23.469 10 1 70.62 340 ILE B CA 1
ATOM 5364 C C . ILE B 1 340 ? -11.961 -24.219 11.273 1 70.62 340 ILE B C 1
ATOM 5366 O O . ILE B 1 340 ? -12.227 -25.422 11.383 1 70.62 340 ILE B O 1
ATOM 5370 N N . PHE B 1 341 ? -11.484 -23.5 12.344 1 55.03 341 PHE B N 1
ATOM 5371 C CA . PHE B 1 341 ? -11.07 -24.203 13.547 1 55.03 341 PHE B CA 1
ATOM 5372 C C . PHE B 1 341 ? -11.922 -23.781 14.742 1 55.03 341 PHE B C 1
ATOM 5374 O O . PHE B 1 341 ? -12.406 -22.656 14.797 1 55.03 341 PHE B O 1
#

Foldseek 3Di:
DDAAEEEEEDELQAFAFVLCVLQPLVVLQVVLVVVRYAAEYEHELVLNCQVVVVPSVSRVVSSLNHLLLSVLSPNDLVRYQYAYNVLQCLLVVQLVVLVVQDDLVLLCPQPLLVVVCVVVVCPVNRRPSSSSVLSSVLSVCFLLLHAEYEDDPSCVSSLVSSQSSQVSLCVVLVHNLTHRHDYDHDPPSPQRQAFQALHRHDDPVVVRTHGLQDDLVRLLVSLQSGAAAPVCPDQQDAGDLPSGSLLVLCVSQPPPVVVSVVQNVDNRRGNHDPNVSSVVSSVRVCVSSVSSNVSSVVCVVPSVVSVVSRVVSNVVSSVSSVVSSVVSCVSVPPPPPVPPD/DDAFEEEEEDELQAFAFVLCVLQPLVVVQVVLVVVRYAAEYEHELVLNCQLVVVPSVSRVVSSLNHLLLSVLSPNDLVRYQYAYNVLQCLLVVQLVVLVVQDDLVLLCPQPLLVVVCVVVVCPVNRRPSSSSVLSSVLSVCFLLLHAEYEDDPSCVSSLVSSQSSQVSLCVVLVHNLTHRHDYDHDPPSDQRQAFQALHRHDDPVVVRTHGLQDDLVRLLVSLQSGAAAPVCPDQQDAGDLPSGSLLVLCVSQPPPVVVSVVQNVDNRRGRHDPNVSSVVSSVRVCVSSVSSNVSSVVCVVPSVVSVVSRVVSNVVSSVSSVVSSVVSCVSVPPPPPVPPD

Radius of gyration: 32.1 Å; Cα contacts (8 Å, |Δi|>4): 1183; chains: 2; bounding box: 54×108×75 Å

Organism: Clostridium longisporum (NCBI:txid1523)

Solvent-accessible surface area (backbone atoms only — not comparable to full-atom values): 35212 Å² total; per-residue (Å²): 128,85,61,48,24,32,42,43,69,47,58,20,81,40,71,52,29,51,50,49,35,70,64,44,51,55,54,52,37,52,46,46,70,66,66,54,39,47,37,38,38,33,39,29,48,53,66,42,30,26,85,30,61,80,40,37,66,55,38,48,58,10,41,56,39,35,52,42,48,46,48,19,73,54,49,45,72,90,59,30,38,37,24,42,44,71,66,30,67,51,38,34,48,45,20,54,60,49,26,32,76,35,33,44,54,60,49,67,60,33,63,51,54,48,53,49,43,63,72,66,63,33,78,84,55,42,29,36,30,47,61,46,39,55,49,43,49,27,19,57,40,39,31,63,44,17,42,36,30,65,42,61,79,72,44,48,60,46,49,49,50,30,33,51,50,30,52,50,50,26,58,66,58,71,44,86,79,56,45,62,53,38,78,36,65,68,80,85,47,62,70,80,54,52,12,39,71,52,41,66,71,57,34,77,91,77,64,31,55,57,45,52,77,53,48,71,68,55,47,43,53,49,46,69,64,35,34,58,45,91,76,39,76,47,40,66,37,48,32,58,63,82,86,12,36,59,55,56,51,36,69,71,68,53,81,56,56,65,60,49,52,50,49,51,51,39,24,41,66,25,64,46,42,68,68,60,54,34,50,52,45,40,52,50,49,46,68,65,40,46,62,28,32,52,44,28,53,58,51,61,74,39,54,64,59,54,51,48,50,38,49,54,19,19,53,57,48,31,55,47,23,44,53,41,46,50,52,50,36,54,59,57,52,72,63,74,68,70,82,68,109,130,86,61,48,24,33,42,43,69,48,59,19,81,40,71,51,30,51,50,50,35,68,64,44,50,55,54,52,36,53,46,47,70,66,66,56,39,47,37,37,38,32,38,29,47,53,66,41,31,26,83,31,60,81,41,38,65,54,37,50,58,10,41,56,40,35,53,40,46,46,46,20,74,53,48,43,70,91,59,28,37,37,24,42,45,72,68,29,67,53,38,36,49,45,21,54,60,48,26,31,76,37,32,44,54,59,48,68,62,33,63,51,55,49,53,49,43,63,72,66,62,32,78,84,56,40,26,37,31,48,61,46,39,56,48,43,49,28,21,57,42,39,32,63,44,18,42,35,30,65,41,60,80,72,45,47,61,45,48,50,50,29,30,50,50,31,52,51,50,24,58,66,59,71,44,87,79,56,44,63,52,38,80,36,66,69,81,84,47,61,70,81,54,52,12,39,70,51,40,67,71,57,35,78,90,77,65,31,54,57,44,52,78,53,50,72,68,56,48,42,53,49,45,70,64,37,35,59,46,90,76,38,78,48,40,65,37,47,32,59,64,82,85,12,36,58,54,56,50,37,70,71,68,52,81,57,54,66,63,49,51,52,48,50,51,38,24,41,66,24,65,46,42,69,69,60,54,33,50,52,44,38,53,52,49,46,67,64,39,46,64,28,31,53,45,27,53,58,51,62,75,39,54,64,58,54,52,48,50,37,50,54,19,17,53,56,48,31,54,47,22,45,54,41,45,51,53,50,36,55,58,57,53,71,61,75,67,70,82,69,110

Sequence (682 aa):
MAKEIILTGDRPTGKLHIGHYVGSLKNRVQLQNSGDYRSFIMIADQQALTDNARNPEKIRNSLIEVALDYLAVGIDPLKSTILVQSQIPELNELTMHYLNLVTLSRLERNPTVKAEIKQKNFENSIPAGFLIYPVSQAADITAFKATTVPVGEDQLPMIEQAREIVRSFNTIYGKEVLVEPKAVIPKGTIGRLPGTDGKAKMSKSIGNAIYLADEADVIKQKVMSMYTDPNHIKVTDPGQVEGNTVFTYLDTFCKDTETLEEMKAHYSRGGLGDVKVKKFLNEILQAELEPIRNRRKEFQKDIPEVYRILKEGSEKAREVAAGTLKEVRETIGIEYFNNIFMAKEIILTGDRPTGKLHIGHYVGSLKNRVQLQNSGDYRSFIMIADQQALTDNARNPEKIRNSLIEVALDYLAVGIDPLKSTILVQSQIPELNELTMHYLNLVTLSRLERNPTVKAEIKQKNFENSIPAGFLIYPVSQAADITAFKATTVPVGEDQLPMIEQAREIVRSFNTIYGKEVLVEPKAVIPKGTIGRLPGTDGKAKMSKSIGNAIYLADEADVIKQKVMSMYTDPNHIKVTDPGQVEGNTVFTYLDTFCKDTETLEEMKAHYSRGGLGDVKVKKFLNEILQAELEPIRNRRKEFQKDIPEVYRILKEGSEKAREVAAGTLKEVRETIGIEYFNNIF

InterPro domains:
  IPR001412 Aminoacyl-tRNA synthetase, class I, conserved site [PS00178] (12-21)
  IPR002305 Aminoacyl-tRNA synthetase, class Ic [PF00579] (5-289)
  IPR002306 Tryptophan-tRNA ligase [PR01039] (16-32)
  IPR002306 Tryptophan-tRNA ligase [PR01039] (69-88)
  IPR002306 Tryptophan-tRNA ligase [PR01039] (147-168)
  IPR002306 Tryptophan-tRNA ligase [PR01039] (201-211)
  IPR002306 Tryptophan-tRNA ligase [TIGR00233] (3-334)
  IPR002306 Tryptophan-tRNA ligase [cd00806] (5-288)
  IPR014729 Rossmann-like alpha/beta/alpha sandwich fold [G3DSA:3.40.50.620] (5-333)
  IPR024109 Tryptophan-tRNA ligase, bacterial-type [MF_00140_B] (3-335)
  IPR050203 Tryptophan--tRNA ligase [PTHR43766] (3-334)

pLDDT: mean 94.19, std 7.87, range [50.09, 98.94]